Protein AF-0000000080284011 (afdb_homodimer)

Secondary structure (DSSP, 8-state):
------TTHHHHHHHHHH--GGGS-HHHHHHHHHHHHHHHHHT-S--GGGS-HHHHHHHHHHS-HHHHHHHHHSHHHHHHHHHHHHHHHHHTB-GGGGTT--EEEEEEESS-SSTTS-EEEEEEEETTEEEEES---SPPSEEEEE-HHHHHHHHTTSS-HHHHHHHTSSEEEE-HHHHHHGGGGB-PPPP---/------TTHHHHHHHHHH--GGGS-HHHHHHHHHHHHHHHHHT-S--GGGS-HHHHHHHHHHS-HHHHHHHHHSHHHHHHHHHHHHHHHHHTB-GGGGTT--EEEEEEESS-SSTTS-EEEEEEEETTEEEEES---SPPSEEEEE-HHHHHHHHTTSS-HHHHHHHTSSEEEE-HHHHHHGGGGB-PPPP---

Foldseek 3Di:
DPPPCPPLLCPVLVVLVPDQQVVDDLVRLVVVVVVQCVCQVVVVSHHPLSHDLLSLLQSLLNHDLSNLVSLLVDQVSVVVVVVSLQVVQQVFFFLVQCPPPWFKEWEWAACDDDPVRTQIKMWTDDPSGIDIDSDPPDDHQKYKYAHSSVVSCVSQVVDQPVVCVVVVRIDMDHDDVCVNCVSVRGDHDDRDDD/DPPPCPPLLVPVLVVLVVDQQVVDDLVRLVVVVVVQCVCQVVVVSHHPLSHDLLSLLQSLLNHDLSNLVSLLVDQVSVVVVVVSLQVVQQVFFDLVLQQPPWFKEWEWAACDDDPVRTQIKMWTDDNSGIHIDSDPPDDHQKYKYAHSSVVSCVSQVNDQPVVCVVVVRIDMDHDDVCVNCVSVRGDHDDHDDD

InterPro domains:
  IPR003033 SCP2 sterol-binding domain [PF02036] (85-186)
  IPR036527 SCP2 sterol-binding domain superfamily [G3DSA:3.30.1050.10] (57-192)
  IPR036527 SCP2 sterol-binding domain superfamily [SSF55718] (78-191)

Organism: Amycolatopsis orientalis (NCBI:txid31958)

pLDDT: mean 90.37, std 13.25, range [24.17, 98.69]

Structure (mmCIF, N/CA/C/O backbone):
data_AF-0000000080284011-model_v1
#
loop_
_entity.id
_entity.type
_entity.pdbx_description
1 polymer 'Sterol-binding protein'
#
loop_
_atom_site.group_PDB
_atom_site.id
_atom_site.type_symbol
_atom_site.label_atom_id
_atom_site.label_alt_id
_atom_site.label_comp_id
_atom_site.label_asym_id
_atom_site.label_entity_id
_atom_site.label_seq_id
_atom_site.pdbx_PDB_ins_code
_atom_site.Cartn_x
_atom_site.Cartn_y
_atom_site.Cartn_z
_atom_site.occupancy
_atom_site.B_iso_or_equiv
_atom_site.auth_seq_id
_atom_site.auth_comp_id
_atom_site.auth_asym_id
_atom_site.auth_atom_id
_atom_site.pdbx_PDB_model_num
ATOM 1 N N . MET A 1 1 ? 18.266 -24.406 10.422 1 24.42 1 MET A N 1
ATOM 2 C CA . MET A 1 1 ? 18.734 -23.031 10.438 1 24.42 1 MET A CA 1
ATOM 3 C C . MET A 1 1 ? 17.562 -22.062 10.484 1 24.42 1 MET A C 1
ATOM 5 O O . MET A 1 1 ? 16.688 -22.094 9.617 1 24.42 1 MET A O 1
ATOM 9 N N . HIS A 1 2 ? 17.141 -21.578 11.656 1 26.47 2 HIS A N 1
ATOM 10 C CA . HIS A 1 2 ? 16.016 -20.672 11.922 1 26.47 2 HIS A CA 1
ATOM 11 C C . HIS A 1 2 ? 16.141 -19.375 11.133 1 26.47 2 HIS A C 1
ATOM 13 O O . HIS A 1 2 ? 17.141 -18.656 11.273 1 26.47 2 HIS A O 1
ATOM 19 N N . LYS A 1 3 ? 15.719 -19.422 9.977 1 36.41 3 LYS A N 1
ATOM 20 C CA . LYS A 1 3 ? 15.859 -18.172 9.227 1 36.41 3 LYS A CA 1
ATOM 21 C C . LYS A 1 3 ? 15.461 -16.969 10.086 1 36.41 3 LYS A C 1
ATOM 23 O O . LYS A 1 3 ? 14.352 -16.922 10.625 1 36.41 3 LYS A O 1
ATOM 28 N N . THR A 1 4 ? 16.25 -16.219 10.648 1 35.81 4 THR A N 1
ATOM 29 C CA . THR A 1 4 ? 16.094 -14.906 11.258 1 35.81 4 THR A CA 1
ATOM 30 C C . THR A 1 4 ? 15.172 -14.023 10.43 1 35.81 4 THR A C 1
ATOM 32 O O . THR A 1 4 ? 15.453 -13.742 9.266 1 35.81 4 THR A O 1
ATOM 35 N N . ARG A 1 5 ? 13.906 -14.125 10.734 1 42.62 5 ARG A N 1
ATOM 36 C CA . ARG A 1 5 ? 12.844 -13.359 10.086 1 42.62 5 ARG A CA 1
ATOM 37 C C . ARG A 1 5 ? 13.211 -11.883 10.008 1 42.62 5 ARG A C 1
ATOM 39 O O . ARG A 1 5 ? 13.391 -11.219 11.031 1 42.62 5 ARG A O 1
ATOM 46 N N . THR A 1 6 ? 13.828 -11.414 9.117 1 45.59 6 THR A N 1
ATOM 47 C CA . THR A 1 6 ? 14.211 -10.008 9.016 1 45.59 6 THR A CA 1
ATOM 48 C C . THR A 1 6 ? 12.977 -9.109 9.094 1 45.59 6 THR A C 1
ATOM 50 O O . THR A 1 6 ? 11.875 -9.523 8.719 1 45.59 6 THR A O 1
ATOM 53 N N . ALA A 1 7 ? 13.078 -8.039 9.867 1 45.78 7 ALA A N 1
ATOM 54 C CA . ALA A 1 7 ? 12.094 -7.055 10.305 1 45.78 7 ALA A CA 1
ATOM 55 C C . ALA A 1 7 ? 11.156 -6.668 9.156 1 45.78 7 ALA A C 1
ATOM 57 O O . ALA A 1 7 ? 9.953 -6.492 9.367 1 45.78 7 ALA A O 1
ATOM 58 N N . GLY A 1 8 ? 11.641 -6.426 7.91 1 51.53 8 GLY A N 1
ATOM 59 C CA . GLY A 1 8 ? 10.836 -6.074 6.75 1 51.53 8 GLY A CA 1
ATOM 60 C C . GLY A 1 8 ? 9.875 -7.172 6.344 1 51.53 8 GLY A C 1
ATOM 61 O O . GLY A 1 8 ? 8.836 -6.898 5.734 1 51.53 8 GLY A O 1
ATOM 62 N N . GLU A 1 9 ? 10.305 -8.445 6.672 1 59.38 9 GLU A N 1
ATOM 63 C CA . GLU A 1 9 ? 9.609 -9.656 6.258 1 59.38 9 GLU A CA 1
ATOM 64 C C . GLU A 1 9 ? 8.281 -9.805 6.992 1 59.38 9 GLU A C 1
ATOM 66 O O . GLU A 1 9 ? 7.328 -10.383 6.453 1 59.38 9 GLU A O 1
ATOM 71 N N . HIS A 1 10 ? 8.117 -8.82 7.871 1 81.44 10 HIS A N 1
ATOM 72 C CA . HIS A 1 10 ? 6.922 -9.109 8.656 1 81.44 10 HIS A CA 1
ATOM 73 C C . HIS A 1 10 ? 5.859 -8.031 8.461 1 81.44 10 HIS A C 1
ATOM 75 O O . HIS A 1 10 ? 4.684 -8.25 8.766 1 81.44 10 HIS A O 1
ATOM 81 N N . VAL A 1 11 ? 6.312 -7.055 7.641 1 91 11 VAL A N 1
ATOM 82 C CA . VAL A 1 11 ? 5.324 -5.984 7.566 1 91 11 VAL A CA 1
ATOM 83 C C . VAL A 1 11 ? 4.281 -6.32 6.5 1 91 11 VAL A C 1
ATOM 85 O O . VAL A 1 11 ? 3.094 -6.031 6.676 1 91 11 VAL A O 1
ATOM 88 N N . VAL A 1 12 ? 4.77 -6.945 5.445 1 94.44 12 VAL A N 1
ATOM 89 C CA . VAL A 1 12 ? 3.852 -7.27 4.359 1 94.44 12 VAL A CA 1
ATOM 90 C C . VAL A 1 12 ? 2.873 -8.352 4.816 1 94.44 12 VAL A C 1
ATOM 92 O O . VAL A 1 12 ? 1.705 -8.352 4.414 1 94.44 12 VAL A O 1
ATOM 95 N N . ASN A 1 13 ? 3.367 -9.227 5.695 1 95.69 13 ASN A N 1
ATOM 96 C CA . ASN A 1 13 ? 2.467 -10.234 6.246 1 95.69 13 ASN A CA 1
ATOM 97 C C . ASN A 1 13 ? 1.354 -9.602 7.074 1 95.69 13 ASN A C 1
ATOM 99 O O . ASN A 1 13 ? 0.178 -9.922 6.887 1 95.69 13 ASN A O 1
ATOM 103 N N . ALA A 1 14 ? 1.749 -8.719 7.934 1 93.56 14 ALA A N 1
ATOM 104 C CA . ALA A 1 14 ? 0.775 -8.039 8.781 1 93.56 14 ALA A CA 1
ATOM 105 C C . ALA A 1 14 ? -0.204 -7.223 7.949 1 93.56 14 ALA A C 1
ATOM 107 O O . ALA A 1 14 ? -1.402 -7.195 8.234 1 93.56 14 ALA A O 1
ATOM 108 N N . PHE A 1 15 ? 0.338 -6.566 6.988 1 95.12 15 PHE A N 1
ATOM 109 C CA . PHE A 1 15 ? -0.479 -5.773 6.074 1 95.12 15 PHE A CA 1
ATOM 110 C C . PHE A 1 15 ? -1.528 -6.645 5.395 1 95.12 15 PHE A C 1
ATOM 112 O O . PHE A 1 15 ? -2.719 -6.32 5.414 1 95.12 15 PHE A O 1
ATOM 119 N N . ALA A 1 16 ? -1.119 -7.777 4.844 1 95.81 16 ALA A N 1
ATOM 120 C CA . ALA A 1 16 ? -2.01 -8.703 4.148 1 95.81 16 ALA A CA 1
ATOM 121 C C . ALA A 1 16 ? -3.07 -9.258 5.098 1 95.81 16 ALA A C 1
ATOM 123 O O . ALA A 1 16 ? -4.23 -9.422 4.715 1 95.81 16 ALA A O 1
ATOM 124 N N . GLU A 1 17 ? -2.678 -9.539 6.281 1 94.31 17 GLU A N 1
ATOM 125 C CA . GLU A 1 17 ? -3.578 -10.141 7.258 1 94.31 17 GLU A CA 1
ATOM 126 C C . GLU A 1 17 ? -4.645 -9.148 7.711 1 94.31 17 GLU A C 1
ATOM 128 O O . GLU A 1 17 ? -5.773 -9.539 8.023 1 94.31 17 GLU A O 1
ATOM 133 N N . LYS A 1 18 ? -4.34 -7.91 7.711 1 94.12 18 LYS A N 1
ATOM 134 C CA . LYS A 1 18 ? -5.262 -6.887 8.188 1 94.12 18 LYS A CA 1
ATOM 135 C C . LYS A 1 18 ? -6.184 -6.41 7.07 1 94.12 18 LYS A C 1
ATOM 137 O O . LYS A 1 18 ? -7.266 -5.879 7.328 1 94.12 18 LYS A O 1
ATOM 142 N N . LEU A 1 19 ? -5.77 -6.621 5.867 1 96 19 LEU A N 1
ATOM 143 C CA . LEU A 1 19 ? -6.492 -6.121 4.703 1 96 19 LEU A CA 1
ATOM 144 C C . LEU A 1 19 ? -7.828 -6.84 4.539 1 96 19 LEU A C 1
ATOM 146 O O . LEU A 1 19 ? -7.867 -8.07 4.438 1 96 19 LEU A O 1
ATOM 150 N N . GLU A 1 20 ? -8.938 -6.07 4.492 1 97.19 20 GLU A N 1
ATOM 151 C CA . GLU A 1 20 ? -10.273 -6.613 4.27 1 97.19 20 GLU A CA 1
ATOM 152 C C . GLU A 1 20 ? -10.617 -6.633 2.785 1 97.19 20 GLU A C 1
ATOM 154 O O . GLU A 1 20 ? -11.203 -5.68 2.268 1 97.19 20 GLU A O 1
ATOM 159 N N . LEU A 1 21 ? -10.398 -7.727 2.17 1 97.88 21 LEU A N 1
ATOM 160 C CA . LEU A 1 21 ? -10.5 -7.836 0.719 1 97.88 21 LEU A CA 1
ATOM 161 C C . LEU A 1 21 ? -11.953 -7.691 0.263 1 97.88 21 LEU A C 1
ATOM 163 O O . LEU A 1 21 ? -12.211 -7.23 -0.852 1 97.88 21 LEU A O 1
ATOM 167 N N . THR A 1 22 ? -12.922 -8.047 1.12 1 97.69 22 THR A N 1
ATOM 168 C CA . THR A 1 22 ? -14.328 -7.988 0.756 1 97.69 22 THR A CA 1
ATOM 169 C C . THR A 1 22 ? -14.781 -6.547 0.559 1 97.69 22 THR A C 1
ATOM 171 O O . THR A 1 22 ? -15.836 -6.293 -0.033 1 97.69 22 THR A O 1
ATOM 174 N N . LYS A 1 23 ? -14.008 -5.602 1.036 1 98.12 23 LYS A N 1
ATOM 175 C CA . LYS A 1 23 ? -14.359 -4.184 0.946 1 98.12 23 LYS A CA 1
ATOM 176 C C . LYS A 1 23 ? -13.758 -3.549 -0.304 1 98.12 23 LYS A C 1
ATOM 178 O O . LYS A 1 23 ? -13.992 -2.371 -0.582 1 98.12 23 LYS A O 1
ATOM 183 N N . LEU A 1 24 ? -13.023 -4.344 -1.086 1 98.38 24 LEU A N 1
ATOM 184 C CA . LEU A 1 24 ? -12.32 -3.814 -2.252 1 98.38 24 LEU A CA 1
ATOM 185 C C . LEU A 1 24 ? -12.953 -4.332 -3.543 1 98.38 24 LEU A C 1
ATOM 187 O O . LEU A 1 24 ? -13.188 -5.531 -3.688 1 98.38 24 LEU A O 1
ATOM 191 N N . SER A 1 25 ? -13.25 -3.396 -4.445 1 98.5 25 SER A N 1
ATOM 192 C CA . SER A 1 25 ? -13.562 -3.822 -5.805 1 98.5 25 SER A CA 1
ATOM 193 C C . SER A 1 25 ? -12.367 -4.496 -6.465 1 98.5 25 SER A C 1
ATOM 195 O O . SER A 1 25 ? -11.242 -4.383 -5.977 1 98.5 25 SER A O 1
ATOM 197 N N . PRO A 1 26 ? -12.555 -5.203 -7.566 1 98.56 26 PRO A N 1
ATOM 198 C CA . PRO A 1 26 ? -11.43 -5.801 -8.281 1 98.56 26 PRO A CA 1
ATOM 199 C C . PRO A 1 26 ? -10.383 -4.77 -8.703 1 98.56 26 PRO A C 1
ATOM 201 O O . PRO A 1 26 ? -9.18 -5.039 -8.625 1 98.56 26 PRO A O 1
ATOM 204 N N . GLU A 1 27 ? -10.867 -3.604 -9.086 1 98.25 27 GLU A N 1
ATOM 205 C CA . GLU A 1 27 ? -9.945 -2.553 -9.5 1 98.25 27 GLU A CA 1
ATOM 206 C C . GLU A 1 27 ? -9.133 -2.039 -8.32 1 98.25 27 GLU A C 1
ATOM 208 O O . GLU A 1 27 ? -7.938 -1.763 -8.453 1 98.25 27 GLU A O 1
ATOM 213 N N . GLN A 1 28 ? -9.773 -1.881 -7.203 1 98.56 28 GLN A N 1
ATOM 214 C CA . GLN A 1 28 ? -9.094 -1.433 -5.996 1 98.56 28 GLN A CA 1
ATOM 215 C C . GLN A 1 28 ? -8.102 -2.484 -5.5 1 98.56 28 GLN A C 1
ATOM 217 O O . GLN A 1 28 ? -7.02 -2.146 -5.02 1 98.56 28 GLN A O 1
ATOM 222 N N . PHE A 1 29 ? -8.492 -3.76 -5.605 1 98.69 29 PHE A N 1
ATOM 223 C CA . PHE A 1 29 ? -7.605 -4.867 -5.277 1 98.69 29 PHE A CA 1
ATOM 224 C C . PHE A 1 29 ? -6.348 -4.82 -6.133 1 98.69 29 PHE A C 1
ATOM 226 O O . PHE A 1 29 ? -5.23 -4.922 -5.613 1 98.69 29 PHE A O 1
ATOM 233 N N . VAL A 1 30 ? -6.453 -4.582 -7.395 1 98.5 30 VAL A N 1
ATOM 234 C CA . VAL A 1 30 ? -5.332 -4.492 -8.328 1 98.5 30 VAL A CA 1
ATOM 235 C C . VAL A 1 30 ? -4.465 -3.283 -7.977 1 98.5 30 VAL A C 1
ATOM 237 O O . VAL A 1 30 ? -3.236 -3.354 -8.047 1 98.5 30 VAL A O 1
ATOM 240 N N . GLN A 1 31 ? -5.121 -2.162 -7.551 1 98 31 GLN A N 1
ATOM 241 C CA . GLN A 1 31 ? -4.375 -0.973 -7.156 1 98 31 GLN A CA 1
ATOM 242 C C . GLN A 1 31 ? -3.43 -1.276 -5.996 1 98 31 GLN A C 1
ATOM 244 O O . GLN A 1 31 ? -2.283 -0.822 -5.988 1 98 31 GLN A O 1
ATOM 249 N N . VAL A 1 32 ? -3.916 -2.047 -5.047 1 98.31 32 VAL A N 1
ATOM 250 C CA . VAL A 1 32 ? -3.086 -2.432 -3.91 1 98.31 32 VAL A CA 1
ATOM 251 C C . VAL A 1 32 ? -1.904 -3.27 -4.395 1 98.31 32 VAL A C 1
ATOM 253 O O . VAL A 1 32 ? -0.753 -2.982 -4.059 1 98.31 32 VAL A O 1
ATOM 256 N N . LEU A 1 33 ? -2.18 -4.23 -5.227 1 98.19 33 LEU A N 1
ATOM 257 C CA . LEU A 1 33 ? -1.144 -5.145 -5.691 1 98.19 33 LEU A CA 1
ATOM 258 C C . LEU A 1 33 ? -0.128 -4.414 -6.566 1 98.19 33 LEU A C 1
ATOM 260 O O . LEU A 1 33 ? 1.073 -4.684 -6.484 1 98.19 33 LEU A O 1
ATOM 264 N N . GLU A 1 34 ? -0.58 -3.52 -7.406 1 97.81 34 GLU A N 1
ATOM 265 C CA . GLU A 1 34 ? 0.32 -2.729 -8.242 1 97.81 34 GLU A CA 1
ATOM 266 C C . GLU A 1 34 ? 1.278 -1.902 -7.391 1 97.81 34 GLU A C 1
ATOM 268 O O . GLU A 1 34 ? 2.461 -1.778 -7.719 1 97.81 34 GLU A O 1
ATOM 273 N N . THR A 1 35 ? 0.704 -1.325 -6.344 1 98 35 THR A N 1
ATOM 274 C CA . THR A 1 35 ? 1.523 -0.501 -5.461 1 98 35 THR A CA 1
ATOM 275 C C . THR A 1 35 ? 2.578 -1.349 -4.758 1 98 35 THR A C 1
ATOM 277 O O . THR A 1 35 ? 3.758 -0.99 -4.734 1 98 35 THR A O 1
ATOM 280 N N . LEU A 1 36 ? 2.17 -2.484 -4.219 1 97.19 36 LEU A N 1
ATOM 281 C CA . LEU A 1 36 ? 3.123 -3.371 -3.562 1 97.19 36 LEU A CA 1
ATOM 282 C C . LEU A 1 36 ? 4.172 -3.871 -4.551 1 97.19 36 LEU A C 1
ATOM 284 O O . LEU A 1 36 ? 5.352 -3.986 -4.207 1 97.19 36 LEU A O 1
ATOM 288 N N . HIS A 1 37 ? 3.719 -4.215 -5.773 1 97.38 37 HIS A N 1
ATOM 289 C CA . HIS A 1 37 ? 4.641 -4.652 -6.816 1 97.38 37 HIS A CA 1
ATOM 290 C C . HIS A 1 37 ? 5.652 -3.561 -7.152 1 97.38 37 HIS A C 1
ATOM 292 O O . HIS A 1 37 ? 6.848 -3.83 -7.258 1 97.38 37 HIS A O 1
ATOM 298 N N . MET A 1 38 ? 5.156 -2.328 -7.293 1 97.19 38 MET A N 1
ATOM 299 C CA . MET A 1 38 ? 6.02 -1.188 -7.598 1 97.19 38 MET A CA 1
ATOM 300 C C . MET A 1 38 ? 7.043 -0.97 -6.488 1 97.19 38 MET A C 1
ATOM 302 O O . MET A 1 38 ? 8.211 -0.707 -6.766 1 97.19 38 MET A O 1
ATOM 306 N N . LEU A 1 39 ? 6.613 -1.081 -5.219 1 97.19 39 LEU A N 1
ATOM 307 C CA . LEU A 1 39 ? 7.535 -0.919 -4.102 1 97.19 39 LEU A CA 1
ATOM 308 C C . LEU A 1 39 ? 8.656 -1.948 -4.176 1 97.19 39 LEU A C 1
ATOM 310 O O . LEU A 1 39 ? 9.82 -1.629 -3.893 1 97.19 39 LEU A O 1
ATOM 314 N N . GLY A 1 40 ? 8.32 -3.15 -4.484 1 96.38 40 GLY A N 1
ATOM 315 C CA . GLY A 1 40 ? 9.336 -4.172 -4.648 1 96.38 40 GLY A CA 1
ATOM 316 C C . GLY A 1 40 ? 10.32 -3.863 -5.766 1 96.38 40 GLY A C 1
ATOM 317 O O . GLY A 1 40 ? 11.531 -4.008 -5.59 1 96.38 40 GLY A O 1
ATOM 318 N N . GLU A 1 41 ? 9.836 -3.436 -6.863 1 95.69 41 GLU A N 1
ATOM 319 C CA . GLU A 1 41 ? 10.664 -3.156 -8.031 1 95.69 41 GLU A CA 1
ATOM 320 C C . GLU A 1 41 ? 11.617 -1.996 -7.766 1 95.69 41 GLU A C 1
ATOM 322 O O . GLU A 1 41 ? 12.742 -1.982 -8.266 1 95.69 41 GLU A O 1
ATOM 327 N N . THR A 1 42 ? 11.195 -1.046 -6.965 1 96.69 42 THR A N 1
ATOM 328 C CA . THR A 1 42 ? 12.008 0.138 -6.699 1 96.69 42 THR A CA 1
ATOM 329 C C . THR A 1 42 ? 12.977 -0.114 -5.547 1 96.69 42 THR A C 1
ATOM 331 O O . THR A 1 42 ? 13.867 0.696 -5.289 1 96.69 42 THR A O 1
ATOM 334 N N . GLY A 1 43 ? 12.758 -1.258 -4.867 1 95.81 43 GLY A N 1
ATOM 335 C CA . GLY A 1 43 ? 13.578 -1.536 -3.699 1 95.81 43 GLY A CA 1
ATOM 336 C C . GLY A 1 43 ? 13.258 -0.636 -2.52 1 95.81 43 GLY A C 1
ATOM 337 O O . GLY A 1 43 ? 14.156 -0.232 -1.781 1 95.81 43 GLY A O 1
ATOM 338 N N . ALA A 1 44 ? 12.031 -0.26 -2.387 1 96.12 44 ALA A N 1
ATOM 339 C CA . ALA A 1 44 ? 11.625 0.716 -1.379 1 96.12 44 ALA A CA 1
ATOM 340 C C . ALA A 1 44 ? 11.344 0.038 -0.041 1 96.12 44 ALA A C 1
ATOM 342 O O . ALA A 1 44 ? 10.602 0.571 0.788 1 96.12 44 ALA A O 1
ATOM 343 N N . GLY A 1 45 ? 11.797 -1.186 0.188 1 93.44 45 GLY A N 1
ATOM 344 C CA . GLY A 1 45 ? 11.812 -1.796 1.508 1 93.44 45 GLY A CA 1
ATOM 345 C C . GLY A 1 45 ? 10.672 -2.766 1.733 1 93.44 45 GLY A C 1
ATOM 346 O O . GLY A 1 45 ? 10.664 -3.506 2.719 1 93.44 45 GLY A O 1
ATOM 347 N N . ILE A 1 46 ? 9.68 -2.73 0.822 1 94.31 46 ILE A N 1
ATOM 348 C CA . ILE A 1 46 ? 8.523 -3.623 0.897 1 94.31 46 ILE A CA 1
ATOM 349 C C . ILE A 1 46 ? 8.445 -4.469 -0.373 1 94.31 46 ILE A C 1
ATOM 351 O O . ILE A 1 46 ? 8.367 -3.93 -1.479 1 94.31 46 ILE A O 1
ATOM 355 N N . GLU A 1 47 ? 8.445 -5.805 -0.158 1 93.56 47 GLU A N 1
ATOM 356 C CA . GLU A 1 47 ? 8.438 -6.711 -1.3 1 93.56 47 GLU A CA 1
ATOM 357 C C . GLU A 1 47 ? 7.305 -7.73 -1.186 1 93.56 47 GLU A C 1
ATOM 359 O O . GLU A 1 47 ? 7.211 -8.453 -0.193 1 93.56 47 GLU A O 1
ATOM 364 N N . LEU A 1 48 ? 6.52 -7.766 -2.201 1 91.56 48 LEU A N 1
ATOM 365 C CA . LEU A 1 48 ? 5.449 -8.758 -2.24 1 91.56 48 LEU A CA 1
ATOM 366 C C . LEU A 1 48 ? 6.012 -10.172 -2.115 1 91.56 48 LEU A C 1
ATOM 368 O O . LEU A 1 48 ? 5.383 -11.039 -1.508 1 91.56 48 LEU A O 1
ATOM 372 N N . SER A 1 49 ? 7.195 -10.422 -2.66 1 91.81 49 SER A N 1
ATOM 373 C CA . SER A 1 49 ? 7.812 -11.75 -2.666 1 91.81 49 SER A CA 1
ATOM 374 C C . SER A 1 49 ? 8.195 -12.188 -1.257 1 91.81 49 SER A C 1
ATOM 376 O O . SER A 1 49 ? 8.484 -13.359 -1.022 1 91.81 49 SER A O 1
ATOM 378 N N . SER A 1 50 ? 8.195 -11.219 -0.337 1 93.31 50 SER A N 1
ATOM 379 C CA . SER A 1 50 ? 8.539 -11.547 1.044 1 93.31 50 SER A CA 1
ATOM 380 C C . SER A 1 50 ? 7.324 -12.078 1.801 1 93.31 50 SER A C 1
ATOM 382 O O . SER A 1 50 ? 7.449 -12.531 2.941 1 93.31 50 SER A O 1
ATOM 384 N N . LEU A 1 51 ? 6.195 -12.047 1.229 1 94.56 51 LEU A N 1
ATOM 385 C CA . LEU A 1 51 ? 4.98 -12.602 1.815 1 94.56 51 LEU A CA 1
ATOM 386 C C . LEU A 1 51 ? 5.145 -14.094 2.084 1 94.56 51 LEU A C 1
ATOM 388 O O . LEU A 1 51 ? 5.562 -14.844 1.203 1 94.56 51 LEU A O 1
ATOM 392 N N . GLU A 1 52 ? 4.863 -14.453 3.268 1 94.56 52 GLU A N 1
ATOM 393 C CA . GLU A 1 52 ? 4.918 -15.875 3.58 1 94.56 52 GLU A CA 1
ATOM 394 C C . GLU A 1 52 ? 3.889 -16.656 2.77 1 94.56 52 GLU A C 1
ATOM 396 O O . GLU A 1 52 ? 2.779 -16.172 2.537 1 94.56 52 GLU A O 1
ATOM 401 N N . THR A 1 53 ? 4.234 -17.891 2.418 1 94.75 53 THR A N 1
ATOM 402 C CA . THR A 1 53 ? 3.355 -18.703 1.586 1 94.75 53 THR A CA 1
ATOM 403 C C . THR A 1 53 ? 2.031 -18.969 2.295 1 94.75 53 THR A C 1
ATOM 405 O O . THR A 1 53 ? 0.968 -18.922 1.671 1 94.75 53 THR A O 1
ATOM 408 N N . GLU A 1 54 ? 2.098 -19.219 3.58 1 93.75 54 GLU A N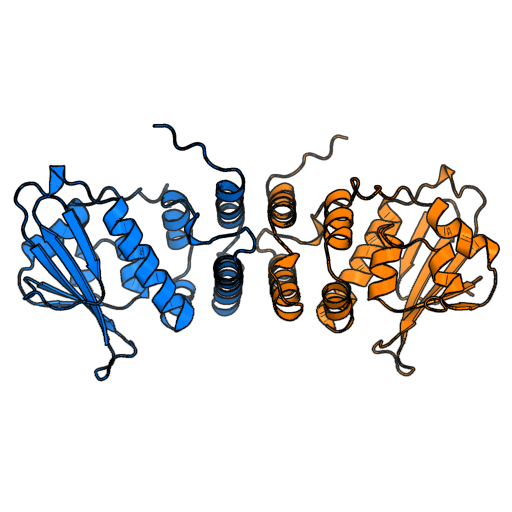 1
ATOM 409 C CA . GLU A 1 54 ? 0.872 -19.453 4.336 1 93.75 54 GLU A CA 1
ATOM 410 C C . GLU A 1 54 ? -0.069 -18.25 4.242 1 93.75 54 GLU A C 1
ATOM 412 O O . GLU A 1 54 ? -1.286 -18.422 4.141 1 93.75 54 GLU A O 1
ATOM 417 N N . VAL A 1 55 ? 0.49 -17.047 4.309 1 94.38 55 VAL A N 1
ATOM 418 C CA . VAL A 1 55 ? -0.313 -15.836 4.219 1 94.38 55 VAL A CA 1
ATOM 419 C C . VAL A 1 55 ? -0.87 -15.688 2.803 1 94.38 55 VAL A C 1
ATOM 421 O O . VAL A 1 55 ? -2.029 -15.312 2.621 1 94.38 55 VAL A O 1
ATOM 424 N N . LEU A 1 56 ? -0.048 -15.961 1.781 1 95.69 56 LEU A N 1
ATOM 425 C CA . LEU A 1 56 ? -0.516 -15.93 0.4 1 95.69 56 LEU A CA 1
ATOM 426 C C . LEU A 1 56 ? -1.71 -16.859 0.205 1 95.69 56 LEU A C 1
ATOM 428 O O . LEU A 1 56 ? -2.711 -16.469 -0.402 1 95.69 56 LEU A O 1
ATOM 432 N N . VAL A 1 57 ? -1.604 -18.094 0.716 1 95.25 57 VAL A N 1
ATOM 433 C CA . VAL A 1 57 ? -2.676 -19.078 0.612 1 95.25 57 VAL A CA 1
ATOM 434 C C . VAL A 1 57 ? -3.955 -18.516 1.232 1 95.25 57 VAL A C 1
ATOM 436 O O . VAL A 1 57 ? -5.031 -18.594 0.635 1 95.25 57 VAL A O 1
ATOM 439 N N . ASP A 1 58 ? -3.822 -17.906 2.357 1 94.94 58 ASP A N 1
ATOM 440 C CA . ASP A 1 58 ? -4.973 -17.328 3.047 1 94.94 58 ASP A CA 1
ATOM 441 C C . ASP A 1 58 ? -5.566 -16.172 2.252 1 94.94 58 ASP A C 1
ATOM 443 O O . ASP A 1 58 ? -6.785 -16 2.186 1 94.94 58 ASP A O 1
ATOM 447 N N . VAL A 1 59 ? -4.715 -15.281 1.696 1 96.31 59 VAL A N 1
ATOM 448 C CA . VAL A 1 59 ? -5.184 -14.156 0.9 1 96.31 59 VAL A CA 1
ATOM 449 C C . VAL A 1 59 ? -5.977 -14.664 -0.303 1 96.31 59 VAL A C 1
ATOM 451 O O . VAL A 1 59 ? -7.043 -14.133 -0.619 1 96.31 59 VAL A O 1
ATOM 454 N N . VAL A 1 60 ? -5.484 -15.695 -1.001 1 96.56 60 VAL A N 1
ATOM 455 C CA . VAL A 1 60 ? -6.172 -16.266 -2.156 1 96.56 60 VAL A CA 1
ATOM 456 C C . VAL A 1 60 ? -7.512 -16.859 -1.725 1 96.56 60 VAL A C 1
ATOM 458 O O . VAL A 1 60 ? -8.508 -16.719 -2.436 1 96.56 60 VAL A O 1
ATOM 461 N N . GLN A 1 61 ? -7.535 -17.484 -0.579 1 95.44 61 GLN A N 1
ATOM 462 C CA . GLN A 1 61 ? -8.773 -18.047 -0.055 1 95.44 61 GLN A CA 1
ATOM 463 C C . GLN A 1 61 ? -9.828 -16.969 0.163 1 95.44 61 GLN A C 1
ATOM 465 O O . GLN A 1 61 ? -11.008 -17.188 -0.117 1 95.44 61 GLN A O 1
ATOM 470 N N . ARG A 1 62 ? -9.422 -15.836 0.605 1 96.62 62 ARG A N 1
ATOM 471 C CA . ARG A 1 62 ? -10.336 -14.742 0.931 1 96.62 62 ARG A CA 1
ATOM 472 C C . ARG A 1 62 ? -10.703 -13.953 -0.316 1 96.62 62 ARG A C 1
ATOM 474 O O . ARG A 1 62 ? -11.711 -13.242 -0.33 1 96.62 62 ARG A O 1
ATOM 481 N N . ALA A 1 63 ? -9.898 -14.039 -1.335 1 97.62 63 ALA A N 1
ATOM 482 C CA . ALA A 1 63 ? -10.109 -13.234 -2.537 1 97.62 63 ALA A CA 1
ATOM 483 C C . ALA A 1 63 ? -11.32 -13.727 -3.322 1 97.62 63 ALA A C 1
ATOM 485 O O . ALA A 1 63 ? -11.555 -14.938 -3.412 1 97.62 63 ALA A O 1
ATOM 486 N N . SER A 1 64 ? -12.109 -12.812 -3.898 1 97.62 64 SER A N 1
ATOM 487 C CA . SER A 1 64 ? -13.219 -13.188 -4.773 1 97.62 64 SER A CA 1
ATOM 488 C C . SER A 1 64 ? -12.711 -13.68 -6.125 1 97.62 64 SER A C 1
ATOM 490 O O . SER A 1 64 ? -11.562 -13.414 -6.5 1 97.62 64 SER A O 1
ATOM 492 N N . ARG A 1 65 ? -13.609 -14.344 -6.852 1 96.62 65 ARG A N 1
ATOM 493 C CA . ARG A 1 65 ? -13.258 -14.805 -8.188 1 96.62 65 ARG A CA 1
ATOM 494 C C . ARG A 1 65 ? -12.93 -13.625 -9.109 1 96.62 65 ARG A C 1
ATOM 496 O O . ARG A 1 65 ? -12.008 -13.703 -9.914 1 96.62 65 ARG A O 1
ATOM 503 N N . GLU A 1 66 ? -13.703 -12.57 -8.93 1 98.19 66 GLU A N 1
ATOM 504 C CA . GLU A 1 66 ? -13.492 -11.391 -9.758 1 98.19 66 GLU A CA 1
ATOM 505 C C . GLU A 1 66 ? -12.141 -10.742 -9.461 1 98.19 66 GLU A C 1
ATOM 507 O O . GLU A 1 66 ? -11.477 -10.234 -10.367 1 98.19 66 GLU A O 1
ATOM 512 N N . GLN A 1 67 ? -11.742 -10.75 -8.227 1 98.62 67 GLN A N 1
ATOM 513 C CA . GLN A 1 67 ? -10.438 -10.211 -7.844 1 98.62 67 GLN A CA 1
ATOM 514 C C . GLN A 1 67 ? -9.305 -11.023 -8.453 1 98.62 67 GLN A C 1
ATOM 516 O O . GLN A 1 67 ? -8.359 -10.469 -9.008 1 98.62 67 GLN A O 1
ATOM 521 N N . LEU A 1 68 ? -9.367 -12.305 -8.414 1 98.44 68 LEU A N 1
ATOM 522 C CA . LEU A 1 68 ? -8.336 -13.156 -8.984 1 98.44 68 LEU A CA 1
ATOM 523 C C . LEU A 1 68 ? -8.305 -13.023 -10.508 1 98.44 68 LEU A C 1
ATOM 525 O O . LEU A 1 68 ? -7.223 -13.008 -11.109 1 98.44 68 LEU A O 1
ATOM 529 N N . LYS A 1 69 ? -9.453 -12.906 -11.094 1 98.31 69 LYS A N 1
ATOM 530 C CA . LYS A 1 69 ? -9.531 -12.688 -12.531 1 98.31 69 LYS A CA 1
ATOM 531 C C . LYS A 1 69 ? -8.867 -11.367 -12.922 1 98.31 69 LYS A C 1
ATOM 533 O O . LYS A 1 69 ? -8.25 -11.266 -13.984 1 98.31 69 LYS A O 1
ATOM 538 N N . ALA A 1 70 ? -9.023 -10.375 -12.07 1 98.56 70 ALA A N 1
ATOM 539 C CA . ALA A 1 70 ? -8.422 -9.07 -12.344 1 98.56 70 ALA A CA 1
ATOM 540 C C . ALA A 1 70 ? -6.902 -9.172 -12.391 1 98.56 70 ALA A C 1
ATOM 542 O O . ALA A 1 70 ? -6.25 -8.469 -13.172 1 98.56 70 ALA A O 1
ATOM 543 N N . ILE A 1 71 ? -6.297 -10.016 -11.508 1 98.31 71 ILE A N 1
ATOM 544 C CA . ILE A 1 71 ? -4.863 -10.266 -11.594 1 98.31 71 ILE A CA 1
ATOM 545 C C . ILE A 1 71 ? -4.52 -10.867 -12.953 1 98.31 71 ILE A C 1
ATOM 547 O O . ILE A 1 71 ? -3.596 -10.406 -13.625 1 98.31 71 ILE A O 1
ATOM 551 N N . ALA A 1 72 ? -5.309 -11.805 -13.352 1 98.12 72 ALA A N 1
ATOM 552 C CA . ALA A 1 72 ? -5.074 -12.531 -14.602 1 98.12 72 ALA A CA 1
ATOM 553 C C . ALA A 1 72 ? -5.191 -11.594 -15.805 1 98.12 72 ALA A C 1
ATOM 555 O O . ALA A 1 72 ? -4.52 -11.797 -16.812 1 98.12 72 ALA A O 1
ATOM 556 N N . ASP A 1 73 ? -6.004 -10.602 -15.719 1 97.62 73 ASP A N 1
ATOM 557 C CA . ASP A 1 73 ? -6.289 -9.695 -16.828 1 97.62 73 ASP A CA 1
ATOM 558 C C . ASP A 1 73 ? -5.297 -8.539 -16.859 1 97.62 73 ASP A C 1
ATOM 560 O O . ASP A 1 73 ? -5.301 -7.734 -17.797 1 97.62 73 ASP A O 1
ATOM 564 N N . HIS A 1 74 ? -4.52 -8.422 -15.828 1 97.75 74 HIS A N 1
ATOM 565 C CA . HIS A 1 74 ? -3.539 -7.344 -15.727 1 97.75 74 HIS A CA 1
ATOM 566 C C . HIS A 1 74 ? -2.16 -7.812 -16.172 1 97.75 74 HIS A C 1
ATOM 568 O O . HIS A 1 74 ? -1.504 -8.586 -15.477 1 97.75 74 HIS A O 1
ATOM 574 N N . PRO A 1 75 ? -1.673 -7.398 -17.25 1 95.94 75 PRO A N 1
ATOM 575 C CA . PRO A 1 75 ? -0.488 -7.988 -17.875 1 95.94 75 PRO A CA 1
ATOM 576 C C . PRO A 1 75 ? 0.712 -8.047 -16.938 1 95.94 75 PRO A C 1
ATOM 578 O O . PRO A 1 75 ? 1.344 -9.094 -16.797 1 95.94 75 PRO A O 1
ATOM 581 N N . GLU A 1 76 ? 0.982 -6.945 -16.266 1 96.31 76 GLU A N 1
ATOM 582 C CA . GLU A 1 76 ? 2.166 -6.914 -15.406 1 96.31 76 GLU A CA 1
ATOM 583 C C . GLU A 1 76 ? 1.995 -7.824 -14.195 1 96.31 76 GLU A C 1
ATOM 585 O O . GLU A 1 76 ? 2.9 -8.594 -13.852 1 96.31 76 GLU A O 1
ATOM 590 N N . LEU A 1 77 ? 0.883 -7.703 -13.539 1 97.69 77 LEU A N 1
ATOM 591 C CA . LEU A 1 77 ? 0.647 -8.531 -12.367 1 97.69 77 LEU A CA 1
ATOM 592 C C . LEU A 1 77 ? 0.531 -10 -12.742 1 97.69 77 LEU A C 1
ATOM 594 O O . LEU A 1 77 ? 0.999 -10.875 -12.016 1 97.69 77 LEU A O 1
ATOM 598 N N . ARG A 1 78 ? -0.098 -10.312 -13.875 1 98 78 ARG A N 1
ATOM 599 C CA . ARG A 1 78 ? -0.221 -11.672 -14.398 1 98 78 ARG A CA 1
ATOM 600 C C . ARG A 1 78 ? 1.144 -12.344 -14.492 1 98 78 ARG A C 1
ATOM 602 O O . ARG A 1 78 ? 1.346 -13.43 -13.953 1 98 78 ARG A O 1
ATOM 609 N N . ALA A 1 79 ? 2.055 -11.656 -15.148 1 96.69 79 ALA A N 1
ATOM 610 C CA . ALA A 1 79 ? 3.402 -12.188 -15.32 1 96.69 79 ALA A CA 1
ATOM 611 C C . ALA A 1 79 ? 4.102 -12.359 -13.977 1 96.69 79 ALA A C 1
ATOM 613 O O . ALA A 1 79 ? 4.719 -13.398 -13.719 1 96.69 79 ALA A O 1
ATOM 614 N N . ALA A 1 80 ? 3.988 -11.352 -13.133 1 96.69 80 ALA A N 1
ATOM 615 C CA . ALA A 1 80 ? 4.645 -11.375 -11.828 1 96.69 80 ALA A CA 1
ATOM 616 C C . ALA A 1 80 ? 4.105 -12.516 -10.969 1 96.69 80 ALA A C 1
ATOM 618 O O . ALA A 1 80 ? 4.875 -13.203 -10.289 1 96.69 80 ALA A O 1
ATOM 619 N N . PHE A 1 81 ? 2.83 -12.734 -10.977 1 97.5 81 PHE A N 1
ATOM 620 C CA . PHE A 1 81 ? 2.229 -13.758 -10.133 1 97.5 81 PHE A CA 1
ATOM 621 C C . PHE A 1 81 ? 2.557 -15.148 -10.664 1 97.5 81 PHE A C 1
ATOM 623 O O . PHE A 1 81 ? 2.801 -16.078 -9.883 1 97.5 81 PHE A O 1
ATOM 630 N N . LEU A 1 82 ? 2.543 -15.367 -11.984 1 97.38 82 LEU A N 1
ATOM 631 C CA . LEU A 1 82 ? 2.965 -16.641 -12.539 1 97.38 82 LEU A CA 1
ATOM 632 C C . LEU A 1 82 ? 4.387 -16.984 -12.109 1 97.38 82 LEU A C 1
ATOM 634 O O . LEU A 1 82 ? 4.633 -18.062 -11.57 1 97.38 82 LEU A O 1
ATOM 638 N N . ASP A 1 83 ? 5.27 -16.031 -12.25 1 96.69 83 ASP A N 1
ATOM 639 C CA . ASP A 1 83 ? 6.656 -16.234 -11.852 1 96.69 83 ASP A CA 1
ATOM 640 C C . ASP A 1 83 ? 6.754 -16.578 -10.367 1 96.69 83 ASP A C 1
ATOM 642 O O . ASP A 1 83 ? 7.477 -17.5 -9.984 1 96.69 83 ASP A O 1
ATOM 646 N N . GLU A 1 84 ? 6.027 -15.844 -9.594 1 96.25 84 GLU A N 1
ATOM 647 C CA . GLU A 1 84 ? 6.086 -16.016 -8.141 1 96.25 84 GLU A CA 1
ATOM 648 C C . GLU A 1 84 ? 5.539 -17.375 -7.734 1 96.25 84 GLU A C 1
ATOM 650 O O . GLU A 1 84 ? 6.105 -18.047 -6.867 1 96.25 84 GLU A O 1
ATOM 655 N N . ILE A 1 85 ? 4.465 -17.797 -8.281 1 96.44 85 ILE A N 1
ATOM 656 C CA . ILE A 1 85 ? 3.854 -19.078 -7.934 1 96.44 85 ILE A CA 1
ATOM 657 C C . ILE A 1 85 ? 4.785 -20.219 -8.344 1 96.44 85 ILE A C 1
ATOM 659 O O . ILE A 1 85 ? 5.004 -21.156 -7.57 1 96.44 85 ILE A O 1
ATOM 663 N N . PHE A 1 86 ? 5.363 -20.141 -9.5 1 96.62 86 PHE A N 1
ATOM 664 C CA . PHE A 1 86 ? 6.285 -21.188 -9.945 1 96.62 86 PHE A CA 1
ATOM 665 C C . PHE A 1 86 ? 7.523 -21.234 -9.055 1 96.62 86 PHE A C 1
ATOM 667 O O . PHE A 1 86 ? 8.047 -22.297 -8.758 1 96.62 86 PHE A O 1
ATOM 674 N N . ARG A 1 87 ? 8.039 -20.062 -8.703 1 95.44 87 ARG A N 1
ATOM 675 C CA . ARG A 1 87 ? 9.172 -20.016 -7.781 1 95.44 87 ARG A CA 1
ATOM 676 C C . ARG A 1 87 ? 8.836 -20.719 -6.469 1 95.44 87 ARG A C 1
ATOM 678 O O . ARG A 1 87 ? 9.617 -21.531 -5.977 1 95.44 87 ARG A O 1
ATOM 685 N N . ARG A 1 88 ? 7.715 -20.438 -5.961 1 94.88 88 ARG A N 1
ATOM 686 C CA . ARG A 1 88 ? 7.297 -21.047 -4.703 1 94.88 88 ARG A CA 1
ATOM 687 C C . ARG A 1 88 ? 7.105 -22.547 -4.855 1 94.88 88 ARG A C 1
ATOM 689 O O . ARG A 1 88 ? 7.383 -23.312 -3.932 1 94.88 88 ARG A O 1
ATOM 696 N N . MET A 1 89 ? 6.551 -22.938 -5.988 1 93.38 89 MET A N 1
ATOM 697 C CA . MET A 1 89 ? 6.418 -24.375 -6.254 1 93.38 89 MET A CA 1
ATOM 698 C C . MET A 1 89 ? 7.766 -25.078 -6.133 1 93.38 89 MET A C 1
ATOM 700 O O . MET A 1 89 ? 7.859 -26.141 -5.52 1 93.38 89 MET A O 1
ATOM 704 N N . SER A 1 90 ? 8.727 -24.484 -6.664 1 93.25 90 SER A N 1
ATOM 705 C CA . SER A 1 90 ? 10.062 -25.062 -6.562 1 93.25 90 SER A CA 1
ATOM 706 C C . SER A 1 90 ? 10.539 -25.109 -5.113 1 93.25 90 SER A C 1
ATOM 708 O O . SER A 1 90 ? 11.117 -26.109 -4.68 1 93.25 90 SER A O 1
ATOM 710 N N . ASP A 1 91 ? 10.219 -24.062 -4.414 1 93.5 91 ASP A N 1
ATOM 711 C CA . ASP A 1 91 ? 10.648 -23.969 -3.023 1 93.5 91 ASP A CA 1
ATOM 712 C C . ASP A 1 91 ? 9.961 -25.031 -2.158 1 93.5 91 ASP A C 1
ATOM 714 O O . ASP A 1 91 ? 10.523 -25.484 -1.16 1 93.5 91 ASP A O 1
ATOM 718 N N . HIS A 1 92 ? 8.789 -25.391 -2.516 1 94.5 92 HIS A N 1
ATOM 719 C CA . HIS A 1 92 ? 7.988 -26.266 -1.673 1 94.5 92 HIS A CA 1
ATOM 720 C C . HIS A 1 92 ? 7.992 -27.703 -2.211 1 94.5 92 HIS A C 1
ATOM 722 O O . HIS A 1 92 ? 7.234 -28.547 -1.736 1 94.5 92 HIS A O 1
ATOM 728 N N . PHE A 1 93 ? 8.82 -27.922 -3.189 1 95.94 93 PHE A N 1
ATOM 729 C CA . PHE A 1 93 ? 8.977 -29.25 -3.738 1 95.94 93 PHE A CA 1
ATOM 730 C C . PHE A 1 93 ? 9.609 -30.188 -2.711 1 95.94 93 PHE A C 1
ATOM 732 O O . PHE A 1 93 ? 10.555 -29.812 -2.016 1 95.94 93 PHE A O 1
ATOM 739 N N . VAL A 1 94 ? 9.055 -31.422 -2.619 1 95.69 94 VAL A N 1
ATOM 740 C CA . VAL A 1 94 ? 9.562 -32.406 -1.693 1 95.69 94 VAL A CA 1
ATOM 741 C C . VAL A 1 94 ? 10.227 -33.562 -2.475 1 95.69 94 VAL A C 1
ATOM 743 O O . VAL A 1 94 ? 9.555 -34.469 -2.926 1 95.69 94 VAL A O 1
ATOM 746 N N . PRO A 1 95 ? 11.508 -33.562 -2.521 1 95.19 95 PRO A N 1
ATOM 747 C CA . PRO A 1 95 ? 12.227 -34.531 -3.334 1 95.19 95 PRO A CA 1
ATOM 748 C C . PRO A 1 95 ? 11.898 -35.969 -2.938 1 95.19 95 PRO A C 1
ATOM 750 O O . PRO A 1 95 ? 11.789 -36.844 -3.803 1 95.19 95 PRO A O 1
ATOM 753 N N . GLU A 1 96 ? 11.688 -36.25 -1.658 1 94.62 96 GLU A N 1
ATOM 754 C CA . GLU A 1 96 ? 11.43 -37.594 -1.153 1 94.62 96 GLU A CA 1
ATOM 755 C C . GLU A 1 96 ? 10.133 -38.156 -1.72 1 94.62 96 GLU A C 1
ATOM 757 O O . GLU A 1 96 ? 9.992 -39.344 -1.879 1 94.62 96 GLU A O 1
ATOM 762 N N . ARG A 1 97 ? 9.172 -37.25 -2.008 1 92.94 97 ARG A N 1
ATOM 763 C CA . ARG A 1 97 ? 7.879 -37.656 -2.549 1 92.94 97 ARG A CA 1
ATOM 764 C C . ARG A 1 97 ? 7.965 -37.906 -4.055 1 92.94 97 ARG A C 1
ATOM 766 O O . ARG A 1 97 ? 7.047 -38.469 -4.652 1 92.94 97 ARG A O 1
ATOM 773 N N . ALA A 1 98 ? 9.039 -37.5 -4.637 1 90.75 98 ALA A N 1
ATOM 774 C CA . ALA A 1 98 ? 9.195 -37.594 -6.086 1 90.75 98 ALA A CA 1
ATOM 775 C C . ALA A 1 98 ? 10.414 -38.438 -6.465 1 90.75 98 ALA A C 1
ATOM 777 O O . ALA A 1 98 ? 11.023 -38.219 -7.516 1 90.75 98 ALA A O 1
ATOM 778 N N . ARG A 1 99 ? 10.547 -39.312 -5.453 1 85.19 99 ARG A N 1
ATOM 779 C CA . ARG A 1 99 ? 11.664 -40.219 -5.68 1 85.19 99 ARG A CA 1
ATOM 780 C C . ARG A 1 99 ? 11.438 -41.094 -6.918 1 85.19 99 ARG A C 1
ATOM 782 O O . ARG A 1 99 ? 10.336 -41.625 -7.121 1 85.19 99 ARG A O 1
ATOM 789 N N . HIS A 1 100 ? 12.031 -40.906 -8.102 1 87.5 100 HIS A N 1
ATOM 790 C CA . HIS A 1 100 ? 12.039 -41.688 -9.336 1 87.5 100 HIS A CA 1
ATOM 791 C C . HIS A 1 100 ? 11.039 -41.125 -10.344 1 87.5 100 HIS A C 1
ATOM 793 O O . HIS A 1 100 ? 10.516 -41.875 -11.18 1 87.5 100 HIS A O 1
ATOM 799 N N . VAL A 1 101 ? 10.695 -40.031 -9.906 1 90.75 101 VAL A N 1
ATOM 800 C CA . VAL A 1 101 ? 9.773 -39.375 -10.836 1 90.75 101 VAL A CA 1
ATOM 801 C C . VAL A 1 101 ? 10.57 -38.562 -11.867 1 90.75 101 VAL A C 1
ATOM 803 O O . VAL A 1 101 ? 11.477 -37.812 -11.516 1 90.75 101 VAL A O 1
ATOM 806 N N . ASP A 1 102 ? 10.398 -38.875 -13.078 1 94.38 102 ASP A N 1
ATOM 807 C CA . ASP A 1 102 ? 10.758 -38.031 -14.219 1 94.38 102 ASP A CA 1
ATOM 808 C C . ASP A 1 102 ? 9.508 -37.562 -14.977 1 94.38 102 ASP A C 1
ATOM 810 O O . ASP A 1 102 ? 8.867 -38.375 -15.664 1 94.38 102 ASP A O 1
ATOM 814 N N . PHE A 1 103 ? 9.211 -36.344 -14.836 1 95.31 103 PHE A N 1
ATOM 815 C CA . PHE A 1 103 ? 7.918 -35.875 -15.32 1 95.31 103 PHE A CA 1
ATOM 816 C C . PHE A 1 103 ? 8.008 -34.438 -15.82 1 95.31 103 PHE A C 1
ATOM 818 O O . PHE A 1 103 ? 8.586 -33.594 -15.156 1 95.31 103 PHE A O 1
ATOM 825 N N . VAL A 1 104 ? 7.59 -34.188 -17.062 1 97.19 104 VAL A N 1
ATOM 826 C CA . VAL A 1 104 ? 7.605 -32.875 -17.672 1 97.19 104 VAL A CA 1
ATOM 827 C C . VAL A 1 104 ? 6.176 -32.375 -17.922 1 97.19 104 VAL A C 1
ATOM 829 O O . VAL A 1 104 ? 5.41 -33.062 -18.625 1 97.19 104 VAL A O 1
ATOM 832 N N . VAL A 1 105 ? 5.777 -31.281 -17.359 1 96.62 105 VAL A N 1
ATOM 833 C CA . VAL A 1 105 ? 4.457 -30.672 -17.547 1 96.62 105 VAL A CA 1
ATOM 834 C C . VAL A 1 105 ? 4.578 -29.406 -18.375 1 96.62 105 VAL A C 1
ATOM 836 O O . VAL A 1 105 ? 5.367 -28.516 -18.062 1 96.62 105 VAL A O 1
ATOM 839 N N . ALA A 1 106 ? 3.842 -29.344 -19.469 1 97.44 106 ALA A N 1
ATOM 840 C CA . ALA A 1 106 ? 3.648 -28.094 -20.203 1 97.44 106 ALA A CA 1
ATOM 841 C C . ALA A 1 106 ? 2.396 -27.375 -19.719 1 97.44 106 ALA A C 1
ATOM 843 O O . ALA A 1 106 ? 1.31 -27.953 -19.672 1 97.44 106 ALA A O 1
ATOM 844 N N . TRP A 1 107 ? 2.584 -26.109 -19.312 1 97.06 107 TRP A N 1
ATOM 845 C CA . TRP A 1 107 ? 1.474 -25.25 -18.891 1 97.06 107 TRP A CA 1
ATOM 846 C C . TRP A 1 107 ? 1.054 -24.312 -20.016 1 97.06 107 TRP A C 1
ATOM 848 O O . TRP A 1 107 ? 1.897 -23.672 -20.656 1 97.06 107 TRP A O 1
ATOM 858 N N . ARG A 1 108 ? -0.249 -24.328 -20.297 1 97.25 108 ARG A N 1
ATOM 859 C CA . ARG A 1 108 ? -0.849 -23.375 -21.219 1 97.25 108 ARG A CA 1
ATOM 860 C C . ARG A 1 108 ? -1.908 -22.531 -20.5 1 97.25 108 ARG A C 1
ATOM 862 O O . ARG A 1 108 ? -2.943 -23.047 -20.094 1 97.25 108 ARG A O 1
ATOM 869 N N . PHE A 1 109 ? -1.597 -21.266 -20.422 1 98 109 PHE A N 1
ATOM 870 C CA . PHE A 1 109 ? -2.537 -20.375 -19.766 1 98 109 PHE A CA 1
ATOM 871 C C . PHE A 1 109 ? -3.33 -19.562 -20.781 1 98 109 PHE A C 1
ATOM 873 O O . PHE A 1 109 ? -2.748 -18.891 -21.641 1 98 109 PHE A O 1
ATOM 880 N N . THR A 1 110 ? -4.656 -19.656 -20.688 1 97.25 110 THR A N 1
ATOM 881 C CA . THR A 1 110 ? -5.535 -18.969 -21.625 1 97.25 110 THR A CA 1
ATOM 882 C C . THR A 1 110 ? -5.391 -17.453 -21.5 1 97.25 110 THR A C 1
ATOM 884 O O . THR A 1 110 ? -4.875 -16.953 -20.484 1 97.25 110 THR A O 1
ATOM 887 N N . ASP A 1 111 ? -5.75 -16.734 -22.578 1 96.88 111 ASP A N 1
ATOM 888 C CA . ASP A 1 111 ? -5.758 -15.281 -22.641 1 96.88 111 ASP A CA 1
ATOM 889 C C . ASP A 1 111 ? -4.359 -14.711 -22.422 1 96.88 111 ASP A C 1
ATOM 891 O O . ASP A 1 111 ? -4.195 -13.711 -21.719 1 96.88 111 ASP A O 1
ATOM 895 N N . GLY A 1 112 ? -3.426 -15.43 -22.922 1 95.94 112 GLY A N 1
ATOM 896 C CA . GLY A 1 112 ? -2.041 -15 -22.797 1 95.94 112 GLY A CA 1
ATOM 897 C C . GLY A 1 112 ? -1.565 -14.172 -23.984 1 95.94 112 GLY A C 1
ATOM 898 O O . GLY A 1 112 ? -2.346 -13.859 -24.875 1 95.94 112 GLY A O 1
ATOM 899 N N . ASP A 1 113 ? -0.309 -13.797 -23.938 1 89.69 113 ASP A N 1
ATOM 900 C CA . ASP A 1 113 ? 0.24 -12.859 -24.922 1 89.69 113 ASP A CA 1
ATOM 901 C C . ASP A 1 113 ? 0.925 -13.594 -26.062 1 89.69 113 ASP A C 1
ATOM 903 O O . ASP A 1 113 ? 1.39 -12.969 -27.016 1 89.69 113 ASP A O 1
ATOM 907 N N . GLY A 1 114 ? 0.956 -14.883 -26 1 90.44 114 GLY A N 1
ATOM 908 C CA . GLY A 1 114 ? 1.55 -15.633 -27.094 1 90.44 114 GLY A CA 1
ATOM 909 C C . GLY A 1 114 ? 0.787 -15.492 -28.406 1 90.44 114 GLY A C 1
ATOM 910 O O . GLY A 1 114 ? -0.361 -15.047 -28.406 1 90.44 114 GLY A O 1
ATOM 911 N N . GLU A 1 115 ? 1.41 -15.797 -29.516 1 90.44 115 GLU A N 1
ATOM 912 C CA . GLU A 1 115 ? 0.803 -15.68 -30.844 1 90.44 115 GLU A CA 1
ATOM 913 C C . GLU A 1 115 ? -0.516 -16.438 -30.922 1 90.44 115 GLU A C 1
ATOM 915 O O . GLU A 1 115 ? -1.457 -16 -31.578 1 90.44 115 GLU A O 1
ATOM 920 N N . ASP A 1 116 ? -0.613 -17.5 -30.203 1 93.44 116 ASP A N 1
ATOM 921 C CA . ASP A 1 116 ? -1.822 -18.312 -30.234 1 93.44 116 ASP A CA 1
ATOM 922 C C . ASP A 1 116 ? -2.721 -18 -29.047 1 93.44 116 ASP A C 1
ATOM 924 O O . ASP A 1 116 ? -3.691 -18.719 -28.781 1 93.44 116 ASP A O 1
ATOM 928 N N . GLY A 1 117 ? -2.381 -17.047 -28.234 1 95.69 117 GLY A N 1
ATOM 929 C CA . GLY A 1 117 ? -3.25 -16.578 -27.172 1 95.69 117 GLY A CA 1
ATOM 930 C C . GLY A 1 117 ? -2.963 -17.25 -25.844 1 95.69 117 GLY A C 1
ATOM 931 O O . GLY A 1 117 ? -3.768 -17.172 -24.906 1 95.69 117 GLY A O 1
ATOM 932 N N . PHE A 1 118 ? -1.813 -17.984 -25.797 1 97.06 118 PHE A N 1
ATOM 933 C CA . PHE A 1 118 ? -1.479 -18.656 -24.547 1 97.06 118 PHE A CA 1
ATOM 934 C C . PHE A 1 118 ? -0.165 -18.125 -23.984 1 97.06 118 PHE A C 1
ATOM 936 O O . PHE A 1 118 ? 0.731 -17.75 -24.734 1 97.06 118 PHE A O 1
ATOM 943 N N . ASP A 1 119 ? -0.079 -18.062 -22.609 1 97.44 119 ASP A N 1
ATOM 944 C CA . ASP A 1 119 ? 1.221 -18.109 -21.938 1 97.44 119 ASP A CA 1
ATOM 945 C C . ASP A 1 119 ? 1.677 -19.547 -21.734 1 97.44 119 ASP A C 1
ATOM 947 O O . ASP A 1 119 ? 0.86 -20.422 -21.453 1 97.44 119 ASP A O 1
ATOM 951 N N . ARG A 1 120 ? 2.967 -19.719 -21.875 1 97.31 120 ARG A N 1
ATOM 952 C CA . ARG A 1 120 ? 3.453 -21.094 -21.75 1 97.31 120 ARG A CA 1
ATOM 953 C C . ARG A 1 120 ? 4.605 -21.172 -20.75 1 97.31 120 ARG A C 1
ATOM 955 O O . ARG A 1 120 ? 5.469 -20.297 -20.719 1 97.31 120 ARG A O 1
ATOM 962 N N . PHE A 1 121 ? 4.562 -22.172 -19.953 1 97.94 121 PHE A N 1
ATOM 963 C CA . PHE A 1 121 ? 5.617 -22.562 -19.031 1 97.94 121 PHE A CA 1
ATOM 964 C C . PHE A 1 121 ? 5.828 -24.062 -19.047 1 97.94 121 PHE A C 1
ATOM 966 O O . PHE A 1 121 ? 4.973 -24.812 -19.531 1 97.94 121 PHE A O 1
ATOM 973 N N . GLN A 1 122 ? 6.965 -24.438 -18.641 1 98 122 GLN A N 1
ATOM 974 C CA . GLN A 1 122 ? 7.238 -25.859 -18.484 1 98 122 GLN A CA 1
ATOM 975 C C . GLN A 1 122 ? 7.82 -26.156 -17.109 1 98 122 GLN A C 1
ATOM 977 O O . GLN A 1 122 ? 8.688 -25.438 -16.625 1 98 122 GLN A O 1
ATOM 982 N N . THR A 1 123 ? 7.289 -27.094 -16.438 1 97.44 123 THR A N 1
ATOM 983 C CA . THR A 1 123 ? 7.836 -27.625 -15.195 1 97.44 123 THR A CA 1
ATOM 984 C C . THR A 1 123 ? 8.477 -29 -15.422 1 97.44 123 THR A C 1
ATOM 986 O O . THR A 1 123 ? 7.84 -29.891 -15.961 1 97.44 123 THR A O 1
ATOM 989 N N . VAL A 1 124 ? 9.742 -29.109 -15.008 1 96.75 124 VAL A N 1
ATOM 990 C CA . VAL A 1 124 ? 10.484 -30.375 -15.141 1 96.75 124 VAL A CA 1
ATOM 991 C C . VAL A 1 124 ? 10.836 -30.906 -13.758 1 96.75 124 VAL A C 1
ATOM 993 O O . VAL A 1 124 ? 11.461 -30.203 -12.953 1 96.75 124 VAL A O 1
ATOM 996 N N . ILE A 1 125 ? 10.336 -32.062 -13.453 1 96.19 125 ILE A N 1
ATOM 997 C CA . ILE A 1 125 ? 10.742 -32.781 -12.25 1 96.19 125 ILE A CA 1
ATOM 998 C C . ILE A 1 125 ? 11.68 -33.938 -12.633 1 96.19 125 ILE A C 1
ATOM 1000 O O . ILE A 1 125 ? 11.289 -34.844 -13.383 1 96.19 125 ILE A O 1
ATOM 1004 N N . GLU A 1 126 ? 12.852 -33.875 -12.25 1 93.88 126 GLU A N 1
ATOM 1005 C CA . GLU A 1 126 ? 13.883 -34.875 -12.531 1 93.88 126 GLU A CA 1
ATOM 1006 C C . GLU A 1 126 ? 14.977 -34.844 -11.469 1 93.88 126 GLU A C 1
ATOM 1008 O O . GLU A 1 126 ? 15.383 -33.781 -11.016 1 93.88 126 GLU A O 1
ATOM 1013 N N . ASP A 1 127 ? 15.484 -36.125 -11.07 1 91.31 127 ASP A N 1
ATOM 1014 C CA . ASP A 1 127 ? 16.609 -36.25 -10.148 1 91.31 127 ASP A CA 1
ATOM 1015 C C . ASP A 1 127 ? 16.344 -35.531 -8.836 1 91.31 127 ASP A C 1
ATOM 1017 O O . ASP A 1 127 ? 17.234 -34.844 -8.32 1 91.31 127 ASP A O 1
ATOM 1021 N N . GLY A 1 128 ? 15.07 -35.438 -8.445 1 91 128 GLY A N 1
ATOM 1022 C CA . GLY A 1 128 ? 14.695 -34.875 -7.164 1 91 128 GLY A CA 1
ATOM 1023 C C . GLY A 1 128 ? 14.656 -33.344 -7.172 1 91 128 GLY A C 1
ATOM 1024 O O . GLY A 1 128 ? 14.742 -32.719 -6.121 1 91 128 GLY A O 1
ATOM 1025 N N . VAL A 1 129 ? 14.625 -32.812 -8.391 1 93.56 129 VAL A N 1
ATOM 1026 C CA . VAL A 1 129 ? 14.562 -31.375 -8.516 1 93.56 129 VAL A CA 1
ATOM 1027 C C . VAL A 1 129 ? 13.336 -30.969 -9.344 1 93.56 129 VAL A C 1
ATOM 1029 O O . VAL A 1 129 ? 12.883 -31.734 -10.195 1 93.56 129 VAL A O 1
ATOM 1032 N N . CYS A 1 130 ? 12.789 -29.859 -9.039 1 96.25 130 CYS A N 1
ATOM 1033 C CA . CYS A 1 130 ? 11.656 -29.281 -9.758 1 96.25 130 CYS A CA 1
ATOM 1034 C C . CYS A 1 130 ? 11.992 -27.891 -10.266 1 96.25 130 CYS A C 1
ATOM 1036 O O . CYS A 1 130 ? 12.297 -27 -9.477 1 96.25 130 CYS A O 1
ATOM 1038 N N . VAL A 1 131 ? 11.984 -27.688 -11.555 1 95.94 131 VAL A N 1
ATOM 1039 C CA . VAL A 1 131 ? 12.305 -26.391 -12.164 1 95.94 131 VAL A CA 1
ATOM 1040 C C . VAL A 1 131 ? 11.195 -26 -13.141 1 95.94 131 VAL A C 1
ATOM 1042 O O . VAL A 1 131 ? 10.711 -26.828 -13.906 1 95.94 131 VAL A O 1
ATOM 1045 N N . SER A 1 132 ? 10.727 -24.781 -12.992 1 97.25 132 SER A N 1
ATOM 1046 C CA . SER A 1 132 ? 9.766 -24.219 -13.93 1 97.25 132 SER A CA 1
ATOM 1047 C C . SER A 1 132 ? 10.359 -23.031 -14.68 1 97.25 132 SER A C 1
ATOM 1049 O O . SER A 1 132 ? 11.078 -22.219 -14.102 1 97.25 132 SER A O 1
ATOM 1051 N N . SER A 1 133 ? 10.094 -22.953 -15.977 1 96.44 133 SER A N 1
ATOM 1052 C CA . SER A 1 133 ? 10.617 -21.859 -16.781 1 96.44 133 SER A CA 1
ATOM 1053 C C . SER A 1 133 ? 9.812 -21.688 -18.062 1 96.44 133 SER A C 1
ATOM 1055 O O . SER A 1 133 ? 8.875 -22.438 -18.328 1 96.44 133 SER A O 1
ATOM 1057 N N . THR A 1 134 ? 10.188 -20.656 -18.828 1 95.5 134 THR A N 1
ATOM 1058 C CA . THR A 1 134 ? 9.586 -20.422 -20.141 1 95.5 134 THR A CA 1
ATOM 1059 C C . THR A 1 134 ? 10.398 -21.125 -21.234 1 95.5 134 THR A C 1
ATOM 1061 O O . THR A 1 134 ? 10.062 -21.016 -22.422 1 95.5 134 THR A O 1
ATOM 1064 N N . ASP A 1 135 ? 11.43 -21.828 -20.797 1 92.25 135 ASP A N 1
ATOM 1065 C CA . ASP A 1 135 ? 12.148 -22.719 -21.703 1 92.25 135 ASP A CA 1
ATOM 1066 C C . ASP A 1 135 ? 11.375 -24 -21.953 1 92.25 135 ASP A C 1
ATOM 1068 O O . ASP A 1 135 ? 11.211 -24.828 -21.047 1 92.25 135 ASP A O 1
ATOM 1072 N N . LEU A 1 136 ? 10.93 -24.172 -23.156 1 93.88 136 LEU A N 1
ATOM 1073 C CA . LEU A 1 136 ? 10.047 -25.266 -23.516 1 93.88 136 LEU A CA 1
ATOM 1074 C C . LEU A 1 136 ? 10.812 -26.359 -24.25 1 93.88 136 LEU A C 1
ATOM 1076 O O . LEU A 1 136 ? 10.289 -26.969 -25.203 1 93.88 136 LEU A O 1
ATOM 1080 N N . ALA A 1 137 ? 11.992 -26.656 -23.844 1 94.12 137 ALA A N 1
ATOM 1081 C CA . ALA A 1 137 ? 12.922 -27.484 -24.609 1 94.12 137 ALA A CA 1
ATOM 1082 C C . ALA A 1 137 ? 12.602 -28.969 -24.453 1 94.12 137 ALA A C 1
ATOM 1084 O O . ALA A 1 137 ? 13.031 -29.797 -25.266 1 94.12 137 ALA A O 1
ATOM 1085 N N . ARG A 1 138 ? 11.891 -29.375 -23.453 1 96.31 138 ARG A N 1
ATOM 1086 C CA . ARG A 1 138 ? 11.609 -30.781 -23.188 1 96.31 138 ARG A CA 1
ATOM 1087 C C . ARG A 1 138 ? 10.281 -31.203 -23.828 1 96.31 138 ARG A C 1
ATOM 1089 O O . ARG A 1 138 ? 9.375 -30.391 -23.969 1 96.31 138 ARG A O 1
ATOM 1096 N N . VAL A 1 139 ? 10.242 -32.469 -24.25 1 96.81 139 VAL A N 1
ATOM 1097 C CA . VAL A 1 139 ? 8.969 -33.031 -24.688 1 96.81 139 VAL A CA 1
ATOM 1098 C C . VAL A 1 139 ? 8.055 -33.281 -23.5 1 96.81 139 VAL A C 1
ATOM 1100 O O . VAL A 1 139 ? 8.406 -34 -22.578 1 96.81 139 VAL A O 1
ATOM 1103 N N . PRO A 1 140 ? 6.922 -32.625 -23.5 1 97.56 140 PRO A N 1
ATOM 1104 C CA . PRO A 1 140 ? 6.047 -32.75 -22.344 1 97.56 140 PRO A CA 1
ATOM 1105 C C . PRO A 1 140 ? 5.402 -34.125 -22.25 1 97.56 140 PRO A C 1
ATOM 1107 O O . PRO A 1 140 ? 5.059 -34.719 -23.266 1 97.56 140 PRO A O 1
ATOM 1110 N N . ASP A 1 141 ? 5.273 -34.656 -21.047 1 96.75 141 ASP A N 1
ATOM 1111 C CA . ASP A 1 141 ? 4.477 -35.875 -20.781 1 96.75 141 ASP A CA 1
ATOM 1112 C C . ASP A 1 141 ? 2.988 -35.531 -20.734 1 96.75 141 ASP A C 1
ATOM 1114 O O . ASP A 1 141 ? 2.148 -36.375 -21.062 1 96.75 141 ASP A O 1
ATOM 1118 N N . THR A 1 142 ? 2.73 -34.344 -20.281 1 95.12 142 THR A N 1
ATOM 1119 C CA . THR A 1 142 ? 1.36 -33.844 -20.156 1 95.12 142 THR A CA 1
ATOM 1120 C C . THR A 1 142 ? 1.289 -32.344 -20.406 1 95.12 142 THR A C 1
ATOM 1122 O O . THR A 1 142 ? 2.24 -31.609 -20.109 1 95.12 142 THR A O 1
ATOM 1125 N N . THR A 1 143 ? 0.207 -31.875 -21 1 96.06 143 THR A N 1
ATOM 1126 C CA . THR A 1 143 ? -0.084 -30.453 -21.172 1 96.06 143 THR A CA 1
ATOM 1127 C C . THR A 1 143 ? -1.35 -30.062 -20.422 1 96.06 143 THR A C 1
ATOM 1129 O O . THR A 1 143 ? -2.4 -30.688 -20.594 1 96.06 143 THR A O 1
ATOM 1132 N N . ILE A 1 144 ? -1.193 -29.156 -19.562 1 94.69 144 ILE A N 1
ATOM 1133 C CA . ILE A 1 144 ? -2.324 -28.672 -18.781 1 94.69 144 ILE A CA 1
ATOM 1134 C C . ILE A 1 144 ? -2.703 -27.266 -19.266 1 94.69 144 ILE A C 1
ATOM 1136 O O . ILE A 1 144 ? -1.861 -26.375 -19.297 1 94.69 144 ILE A O 1
ATOM 1140 N N . THR A 1 145 ? -3.977 -27.094 -19.672 1 96.06 145 THR A N 1
ATOM 1141 C CA . THR A 1 145 ? -4.496 -25.812 -20.141 1 96.06 145 THR A CA 1
ATOM 1142 C C . THR A 1 145 ? -5.527 -25.266 -19.156 1 96.06 145 THR A C 1
ATOM 1144 O O . THR A 1 145 ? -6.488 -25.953 -18.797 1 96.06 145 THR A O 1
ATOM 1147 N N . LEU A 1 146 ? -5.332 -24.125 -18.703 1 96 146 LEU A N 1
ATOM 1148 C CA . LEU A 1 146 ? -6.25 -23.5 -17.766 1 96 146 LEU A CA 1
ATOM 1149 C C . LEU A 1 146 ? -6.031 -21.984 -17.734 1 96 146 LEU A C 1
ATOM 1151 O O . LEU A 1 146 ? -5.086 -21.469 -18.328 1 96 146 LEU A O 1
ATOM 1155 N N . SER A 1 147 ? -6.91 -21.266 -17.016 1 96.81 147 SER A N 1
ATOM 1156 C CA . SER A 1 147 ? -6.746 -19.828 -16.828 1 96.81 147 SER A CA 1
ATOM 1157 C C . SER A 1 147 ? -5.789 -19.516 -15.688 1 96.81 147 SER A C 1
ATOM 1159 O O . SER A 1 147 ? -5.535 -20.375 -14.836 1 96.81 147 SER A O 1
ATOM 1161 N N . VAL A 1 148 ? -5.242 -18.359 -15.695 1 97.94 148 VAL A N 1
ATOM 1162 C CA . VAL A 1 148 ? -4.277 -17.969 -14.672 1 97.94 148 VAL A CA 1
ATOM 1163 C C . VAL A 1 148 ? -4.965 -17.906 -13.312 1 97.94 148 VAL A C 1
ATOM 1165 O O . VAL A 1 148 ? -4.402 -18.328 -12.305 1 97.94 148 VAL A O 1
ATOM 1168 N N . ASP A 1 149 ? -6.223 -17.328 -13.242 1 97.44 149 ASP A N 1
ATOM 1169 C CA . ASP A 1 149 ? -6.918 -17.25 -11.969 1 97.44 149 ASP A CA 1
ATOM 1170 C C . ASP A 1 149 ? -7.211 -18.641 -11.406 1 97.44 149 ASP A C 1
ATOM 1172 O O . ASP A 1 149 ? -7.102 -18.875 -10.203 1 97.44 149 ASP A O 1
ATOM 1176 N N . ASP A 1 150 ? -7.516 -19.609 -12.25 1 95.25 150 ASP A N 1
ATOM 1177 C CA . ASP A 1 150 ? -7.711 -20.984 -11.812 1 95.25 150 ASP A CA 1
ATOM 1178 C C . ASP A 1 150 ? -6.395 -21.594 -11.336 1 95.25 150 ASP A C 1
ATOM 1180 O O . ASP A 1 150 ? -6.371 -22.344 -10.359 1 95.25 150 ASP A O 1
ATOM 1184 N N . PHE A 1 151 ? -5.379 -21.297 -12.031 1 96 151 PHE A N 1
ATOM 1185 C CA . PHE A 1 151 ? -4.062 -21.781 -11.641 1 96 151 PHE A CA 1
ATOM 1186 C C . PHE A 1 151 ? -3.691 -21.297 -10.242 1 96 151 PHE A C 1
ATOM 1188 O O . PHE A 1 151 ? -3.195 -22.062 -9.422 1 96 151 PHE A O 1
ATOM 1195 N N . ILE A 1 152 ? -3.918 -20.016 -9.992 1 95.81 152 ILE A N 1
ATOM 1196 C CA . ILE A 1 152 ? -3.609 -19.438 -8.688 1 95.81 152 ILE A CA 1
ATOM 1197 C C . ILE A 1 152 ? -4.359 -20.188 -7.598 1 95.81 152 ILE A C 1
ATOM 1199 O O . ILE A 1 152 ? -3.771 -20.562 -6.582 1 95.81 152 ILE A O 1
ATOM 1203 N N . ARG A 1 153 ? -5.555 -20.469 -7.793 1 93.56 153 ARG A N 1
ATOM 1204 C CA . ARG A 1 153 ? -6.359 -21.188 -6.805 1 93.56 153 ARG A CA 1
ATOM 1205 C C . ARG A 1 153 ? -5.863 -22.609 -6.621 1 93.56 153 ARG A C 1
ATOM 1207 O O . ARG A 1 153 ? -5.727 -23.094 -5.492 1 93.56 153 ARG A O 1
ATOM 1214 N N . MET A 1 154 ? -5.559 -23.25 -7.68 1 90.62 154 MET A N 1
ATOM 1215 C CA . MET A 1 154 ? -5.102 -24.641 -7.641 1 90.62 154 MET A CA 1
ATOM 1216 C C . MET A 1 154 ? -3.748 -24.75 -6.945 1 90.62 154 MET A C 1
ATOM 1218 O O . MET A 1 154 ? -3.564 -25.578 -6.059 1 90.62 154 MET A O 1
ATOM 1222 N N . ALA A 1 155 ? -2.895 -23.875 -7.359 1 91.88 155 ALA A N 1
ATOM 1223 C CA . ALA A 1 155 ? -1.525 -23.922 -6.852 1 91.88 155 ALA A CA 1
ATOM 1224 C C . ALA A 1 155 ? -1.484 -23.609 -5.359 1 91.88 155 ALA A C 1
ATOM 1226 O O . ALA A 1 155 ? -0.555 -24.016 -4.66 1 91.88 155 ALA A O 1
ATOM 1227 N N . THR A 1 156 ? -2.449 -22.906 -4.824 1 91.81 156 THR A N 1
ATOM 1228 C CA . THR A 1 156 ? -2.486 -22.547 -3.412 1 91.81 156 THR A CA 1
ATOM 1229 C C . THR A 1 156 ? -3.393 -23.5 -2.635 1 91.81 156 THR A C 1
ATOM 1231 O O . THR A 1 156 ? -3.693 -23.25 -1.464 1 91.81 156 THR A O 1
ATOM 1234 N N . GLY A 1 157 ? -3.943 -24.484 -3.338 1 87.12 157 GLY A N 1
ATOM 1235 C CA . GLY A 1 157 ? -4.762 -25.484 -2.672 1 87.12 157 GLY A CA 1
ATOM 1236 C C . GLY A 1 157 ? -6.195 -25.031 -2.461 1 87.12 157 GLY A C 1
ATOM 1237 O O . GLY A 1 157 ? -6.949 -25.656 -1.719 1 87.12 157 GLY A O 1
ATOM 1238 N N . ASN A 1 158 ? -6.578 -23.953 -3.043 1 88.06 158 ASN A N 1
ATOM 1239 C CA . ASN A 1 158 ? -7.922 -23.406 -2.867 1 88.06 158 ASN A CA 1
ATOM 1240 C C . ASN A 1 158 ? -8.883 -23.938 -3.934 1 88.06 158 ASN A C 1
ATOM 1242 O O . ASN A 1 158 ? -10.039 -23.531 -3.988 1 88.06 158 ASN A O 1
ATOM 1246 N N . ALA A 1 159 ? -8.406 -24.781 -4.805 1 83.88 159 ALA A N 1
ATOM 1247 C CA . ALA A 1 159 ? -9.203 -25.562 -5.746 1 83.88 159 ALA A CA 1
ATOM 1248 C C . ALA A 1 159 ? -8.633 -26.969 -5.926 1 83.88 159 ALA A C 1
ATOM 1250 O O . ALA A 1 159 ? -7.422 -27.125 -6.105 1 83.88 159 ALA A O 1
ATOM 1251 N N . ALA A 1 160 ? -9.5 -27.906 -5.75 1 76.69 160 ALA A N 1
ATOM 1252 C CA . ALA A 1 160 ? -9.062 -29.297 -5.93 1 76.69 160 ALA A CA 1
ATOM 1253 C C . ALA A 1 160 ? -8.875 -29.625 -7.406 1 76.69 160 ALA A C 1
ATOM 1255 O O . ALA A 1 160 ? -9.781 -29.406 -8.219 1 76.69 160 ALA A O 1
ATOM 1256 N N . VAL A 1 161 ? -7.66 -30.125 -7.703 1 75.06 161 VAL A N 1
ATOM 1257 C CA . VAL A 1 161 ? -7.254 -30.422 -9.078 1 75.06 161 VAL A CA 1
ATOM 1258 C C . VAL A 1 161 ? -8.258 -31.375 -9.711 1 75.06 161 VAL A C 1
ATOM 1260 O O . VAL A 1 161 ? -8.75 -31.125 -10.812 1 75.06 161 VAL A O 1
ATOM 1263 N N . ALA A 1 162 ? -8.641 -32.344 -8.961 1 72.31 162 ALA A N 1
ATOM 1264 C CA . ALA A 1 162 ? -9.555 -33.344 -9.492 1 72.31 162 ALA A CA 1
ATOM 1265 C C . ALA A 1 162 ? -10.898 -32.719 -9.867 1 72.31 162 ALA A C 1
ATOM 1267 O O . ALA A 1 162 ? -11.477 -33.062 -10.906 1 72.31 162 ALA A O 1
ATOM 1268 N N . ALA A 1 163 ? -11.375 -31.812 -9.055 1 77.12 163 ALA A N 1
ATOM 1269 C CA . ALA A 1 163 ? -12.648 -31.156 -9.32 1 77.12 163 ALA A CA 1
ATOM 1270 C C . ALA A 1 163 ? -12.562 -30.266 -10.555 1 77.12 163 ALA A C 1
ATOM 1272 O O . ALA A 1 163 ? -13.539 -30.109 -11.289 1 77.12 163 ALA A O 1
ATOM 1273 N N . MET A 1 164 ? -11.43 -29.812 -10.789 1 78.06 164 MET A N 1
ATOM 1274 C CA . MET A 1 164 ? -11.258 -28.859 -11.891 1 78.06 164 MET A CA 1
ATOM 1275 C C . MET A 1 164 ? -11.195 -29.594 -13.227 1 78.06 164 MET A C 1
ATOM 1277 O O . MET A 1 164 ? -11.555 -29.031 -14.266 1 78.06 164 MET A O 1
ATOM 1281 N N . PHE A 1 165 ? -10.805 -30.734 -13.188 1 77.19 165 PHE A N 1
ATOM 1282 C CA . PHE A 1 165 ? -10.82 -31.562 -14.391 1 77.19 165 PHE A CA 1
ATOM 1283 C C . PHE A 1 165 ? -12.25 -31.859 -14.828 1 77.19 165 PHE A C 1
ATOM 1285 O O . PHE A 1 165 ? -12.578 -31.766 -16.016 1 77.19 165 PHE A O 1
ATOM 1292 N N . VAL A 1 166 ? -13.164 -32.094 -13.906 1 75.44 166 VAL A N 1
ATOM 1293 C CA . VAL A 1 166 ? -14.547 -32.469 -14.18 1 75.44 166 VAL A CA 1
ATOM 1294 C C . VAL A 1 166 ? -15.289 -31.281 -14.797 1 75.44 166 VAL A C 1
ATOM 1296 O O . VAL A 1 166 ? -16.062 -31.438 -15.742 1 75.44 166 VAL A O 1
ATOM 1299 N N . THR A 1 167 ? -15.047 -30.078 -14.367 1 81.06 167 THR A N 1
ATOM 1300 C CA . THR A 1 167 ? -15.766 -28.891 -14.797 1 81.06 167 THR A CA 1
ATOM 1301 C C . THR A 1 167 ? -15.273 -28.422 -16.156 1 81.06 167 THR A C 1
ATOM 1303 O O . THR A 1 167 ? -15.922 -27.594 -16.812 1 81.06 167 THR A O 1
ATOM 1306 N N . GLY A 1 168 ? -14.188 -28.984 -16.609 1 82.5 168 GLY A N 1
ATOM 1307 C CA . GLY A 1 168 ? -13.633 -28.562 -17.891 1 82.5 168 GLY A CA 1
ATOM 1308 C C . GLY A 1 168 ? -12.789 -27.312 -17.797 1 82.5 168 GLY A C 1
ATOM 1309 O O . GLY A 1 168 ? -12.266 -26.844 -18.812 1 82.5 168 GLY A O 1
ATOM 1310 N N . LYS A 1 169 ? -12.664 -26.781 -16.641 1 87.5 169 LYS A N 1
ATOM 1311 C CA . LYS A 1 169 ? -11.852 -25.578 -16.484 1 87.5 169 LYS A CA 1
ATOM 1312 C C . LYS A 1 169 ? -10.375 -25.875 -16.703 1 87.5 169 LYS A C 1
ATOM 1314 O O . LYS A 1 169 ? -9.594 -24.984 -17.031 1 87.5 169 LYS A O 1
ATOM 1319 N N . VAL A 1 170 ? -10.055 -27.109 -16.516 1 90.12 170 VAL A N 1
ATOM 1320 C CA . VAL A 1 170 ? -8.695 -27.578 -16.75 1 90.12 170 VAL A CA 1
ATOM 1321 C C . VAL A 1 170 ? -8.703 -28.656 -17.828 1 90.12 170 VAL A C 1
ATOM 1323 O O . VAL A 1 170 ? -9.469 -29.625 -17.75 1 90.12 170 VAL A O 1
ATOM 1326 N N . LYS A 1 171 ? -7.992 -28.453 -18.812 1 91.31 171 LYS A N 1
ATOM 1327 C CA . LYS A 1 171 ? -7.82 -29.469 -19.859 1 91.31 171 LYS A CA 1
ATOM 1328 C C . LYS A 1 171 ? -6.453 -30.141 -19.75 1 91.31 171 LYS A C 1
ATOM 1330 O O . LYS A 1 171 ? -5.438 -29.469 -19.562 1 91.31 171 LYS A O 1
ATOM 1335 N N . VAL A 1 172 ? -6.449 -31.422 -19.906 1 91.44 172 VAL A N 1
ATOM 1336 C CA . VAL A 1 172 ? -5.211 -32.188 -19.828 1 91.44 172 VAL A CA 1
ATOM 1337 C C . VAL A 1 172 ? -5.031 -33 -21.109 1 91.44 172 VAL A C 1
ATOM 1339 O O . VAL A 1 172 ? -5.969 -33.656 -21.562 1 91.44 172 VAL A O 1
ATOM 1342 N N . LYS A 1 173 ? -3.965 -32.875 -21.703 1 92.62 173 LYS A N 1
ATOM 1343 C CA . LYS A 1 173 ? -3.559 -33.719 -22.828 1 92.62 173 LYS A CA 1
ATOM 1344 C C . LYS A 1 173 ? -2.299 -34.5 -22.5 1 92.62 173 LYS A C 1
ATOM 1346 O O . LYS A 1 173 ? -1.286 -33.938 -22.094 1 92.62 173 LYS A O 1
ATOM 1351 N N . GLY A 1 174 ? -2.324 -35.906 -22.719 1 93.31 174 GLY A N 1
ATOM 1352 C CA . GLY A 1 174 ? -1.18 -36.719 -22.391 1 93.31 174 GLY A CA 1
ATOM 1353 C C . GLY A 1 174 ? -1.42 -37.625 -21.188 1 93.31 174 GLY A C 1
ATOM 1354 O O . GLY A 1 174 ? -2.475 -38.25 -21.078 1 93.31 174 GLY A O 1
ATOM 1355 N N . GLU A 1 175 ? -0.423 -37.781 -20.328 1 89.19 175 GLU A N 1
ATOM 1356 C CA . GLU A 1 175 ? -0.522 -38.656 -19.172 1 89.19 175 GLU A CA 1
ATOM 1357 C C . GLU A 1 175 ? -1.395 -38.031 -18.094 1 89.19 175 GLU A C 1
ATOM 1359 O O . GLU A 1 175 ? -1.078 -36.969 -17.562 1 89.19 175 GLU A O 1
ATOM 1364 N N . TYR A 1 176 ? -2.422 -38.594 -17.688 1 84.69 176 TYR A N 1
ATOM 1365 C CA . TYR A 1 176 ? -3.391 -38.062 -16.734 1 84.69 176 TYR A CA 1
ATOM 1366 C C . TYR A 1 176 ? -2.982 -38.406 -15.297 1 84.69 176 TYR A C 1
ATOM 1368 O O . TYR A 1 176 ? -2.996 -37.562 -14.422 1 84.69 176 TYR A O 1
ATOM 1376 N N . ALA A 1 177 ? -2.533 -39.625 -15.117 1 82 177 ALA A N 1
ATOM 1377 C CA . ALA A 1 177 ? -2.27 -40.094 -13.766 1 82 177 ALA A CA 1
ATOM 1378 C C . ALA A 1 177 ? -1.203 -39.25 -13.078 1 82 177 ALA A C 1
ATOM 1380 O O . ALA A 1 177 ? -1.427 -38.719 -11.984 1 82 177 ALA A O 1
ATOM 1381 N N . PRO A 1 178 ? -0.044 -38.969 -13.781 1 82.75 178 PRO A N 1
ATOM 1382 C CA . PRO A 1 178 ? 0.945 -38.094 -13.164 1 82.75 178 PRO A CA 1
ATOM 1383 C C . PRO A 1 178 ? 0.414 -36.656 -12.938 1 82.75 178 PRO A C 1
ATOM 1385 O O . PRO A 1 178 ? 0.778 -36.031 -11.953 1 82.75 178 PRO A O 1
ATOM 1388 N N . ALA A 1 179 ? -0.406 -36.219 -13.82 1 82.06 179 ALA A N 1
ATOM 1389 C CA . ALA A 1 179 ? -0.988 -34.875 -13.664 1 82.06 179 ALA A CA 1
ATOM 1390 C C . ALA A 1 179 ? -1.812 -34.781 -12.391 1 82.06 179 ALA A C 1
ATOM 1392 O O . ALA A 1 179 ? -1.757 -33.781 -11.68 1 82.06 179 ALA A O 1
ATOM 1393 N N . VAL A 1 180 ? -2.502 -35.812 -12.094 1 80.5 180 VAL A N 1
ATOM 1394 C CA . VAL A 1 180 ? -3.35 -35.875 -10.906 1 80.5 180 VAL A CA 1
ATOM 1395 C C . VAL A 1 180 ? -2.48 -35.938 -9.648 1 80.5 180 VAL A C 1
ATOM 1397 O O . VAL A 1 180 ? -2.809 -35.344 -8.625 1 80.5 180 VAL A O 1
ATOM 1400 N N . ARG A 1 181 ? -1.361 -36.594 -9.719 1 84.88 181 ARG A N 1
ATOM 1401 C CA . ARG A 1 181 ? -0.486 -36.781 -8.57 1 84.88 181 ARG A CA 1
ATOM 1402 C C . ARG A 1 181 ? 0.441 -35.594 -8.383 1 84.88 181 ARG A C 1
ATOM 1404 O O . ARG A 1 181 ? 1.129 -35.469 -7.363 1 84.88 181 ARG A O 1
ATOM 1411 N N . PHE A 1 182 ? 0.471 -34.75 -9.344 1 87.94 182 PHE A N 1
ATOM 1412 C CA . PHE A 1 182 ? 1.423 -33.656 -9.398 1 87.94 182 PHE A CA 1
ATOM 1413 C C . PHE A 1 182 ? 1.421 -32.875 -8.086 1 87.94 182 PHE A C 1
ATOM 1415 O O . PHE A 1 182 ? 2.48 -32.594 -7.523 1 87.94 182 PHE A O 1
ATOM 1422 N N . SER A 1 183 ? 0.207 -32.531 -7.531 1 86.88 183 SER A N 1
ATOM 1423 C CA . SER A 1 183 ? 0.091 -31.719 -6.324 1 86.88 183 SER A CA 1
ATOM 1424 C C . SER A 1 183 ? 0.7 -32.438 -5.117 1 86.88 183 SER A C 1
ATOM 1426 O O . SER A 1 183 ? 1.125 -31.781 -4.16 1 86.88 183 SER A O 1
ATOM 1428 N N . GLY A 1 184 ? 0.797 -33.719 -5.215 1 88.62 184 GLY A N 1
ATOM 1429 C CA . GLY A 1 184 ? 1.317 -34.5 -4.113 1 88.62 184 GLY A CA 1
ATOM 1430 C C . GLY A 1 184 ? 2.818 -34.375 -3.936 1 88.62 184 GLY A C 1
ATOM 1431 O O . GLY A 1 184 ? 3.367 -34.781 -2.91 1 88.62 184 GLY A O 1
ATOM 1432 N N . TYR A 1 18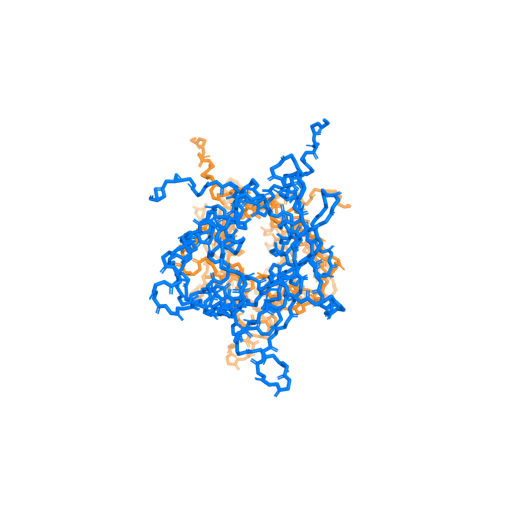5 ? 3.445 -33.812 -4.906 1 92.62 185 TYR A N 1
ATOM 1433 C CA . TYR A 1 185 ? 4.898 -33.688 -4.848 1 92.62 185 TYR A CA 1
ATOM 1434 C C . TYR A 1 185 ? 5.324 -32.438 -4.074 1 92.62 185 TYR A C 1
ATOM 1436 O O . TYR A 1 185 ? 6.52 -32.219 -3.881 1 92.62 185 TYR A O 1
ATOM 1444 N N . PHE A 1 186 ? 4.363 -31.672 -3.609 1 92.44 186 PHE A N 1
ATOM 1445 C CA . PHE A 1 186 ? 4.645 -30.406 -2.963 1 92.44 186 PHE A CA 1
ATOM 1446 C C . PHE A 1 186 ? 4.043 -30.359 -1.563 1 92.44 186 PHE A C 1
ATOM 1448 O O . PHE A 1 186 ? 3.006 -30.969 -1.308 1 92.44 186 PHE A O 1
ATOM 1455 N N . ASP A 1 187 ? 4.801 -29.719 -0.694 1 90.81 187 ASP A N 1
ATOM 1456 C CA . ASP A 1 187 ? 4.273 -29.406 0.631 1 90.81 187 ASP A CA 1
ATOM 1457 C C . ASP A 1 187 ? 3.67 -28 0.667 1 90.81 187 ASP A C 1
ATOM 1459 O O . ASP A 1 187 ? 4.355 -27.031 1.006 1 90.81 187 ASP A O 1
ATOM 1463 N N . ILE A 1 188 ? 2.451 -27.891 0.31 1 83.38 188 ILE A N 1
ATOM 1464 C CA . ILE A 1 188 ? 1.729 -26.625 0.263 1 83.38 188 ILE A CA 1
ATOM 1465 C C . ILE A 1 188 ? 0.944 -26.422 1.559 1 83.38 188 ILE A C 1
ATOM 1467 O O . ILE A 1 188 ? 0.182 -27.312 1.968 1 83.38 188 ILE A O 1
ATOM 1471 N N . PRO A 1 189 ? 1.204 -25.281 2.189 1 85.75 189 PRO A N 1
ATOM 1472 C CA . PRO A 1 189 ? 0.388 -25.047 3.381 1 85.75 189 PRO A CA 1
ATOM 1473 C C . PRO A 1 189 ? -1.11 -25.062 3.084 1 85.75 189 PRO A C 1
ATOM 1475 O O . PRO A 1 189 ? -1.535 -24.641 2.008 1 85.75 189 PRO A O 1
ATOM 1478 N N . LYS A 1 190 ? -1.808 -25.719 3.965 1 79.94 190 LYS A N 1
ATOM 1479 C CA . LYS A 1 190 ? -3.26 -25.766 3.816 1 79.94 190 LYS A CA 1
ATOM 1480 C C . LYS A 1 190 ? -3.904 -24.453 4.273 1 79.94 190 LYS A C 1
ATOM 1482 O O . LYS A 1 190 ? -3.443 -23.844 5.234 1 79.94 190 LYS A O 1
ATOM 1487 N N . PRO A 1 191 ? -4.875 -24.078 3.441 1 75.69 191 PRO A N 1
ATOM 1488 C CA . PRO A 1 191 ? -5.582 -22.875 3.889 1 75.69 191 PRO A CA 1
ATOM 1489 C C . PRO A 1 191 ? -6.184 -23.031 5.285 1 75.69 191 PRO A C 1
ATOM 1491 O O . PRO A 1 191 ? -6.559 -24.125 5.68 1 75.69 191 PRO A O 1
ATOM 1494 N N . SER A 1 192 ? -5.84 -22.219 6.223 1 67.88 192 SER A N 1
ATOM 1495 C CA . SER A 1 192 ? -6.309 -22.312 7.602 1 67.88 192 SER A CA 1
ATOM 1496 C C . SER A 1 192 ? -7.82 -22.531 7.656 1 67.88 192 SER A C 1
ATOM 1498 O O . SER A 1 192 ? -8.312 -23.25 8.516 1 67.88 192 SER A O 1
ATOM 1500 N N . GLY A 1 193 ? -8.867 -22.641 7.727 1 58.12 193 GLY A N 1
ATOM 1501 C CA . GLY A 1 193 ? -10.25 -23 7.996 1 58.12 193 GLY A CA 1
ATOM 1502 C C . GLY A 1 193 ? -11.25 -22.188 7.203 1 58.12 193 GLY A C 1
ATOM 1503 O O . GLY A 1 193 ? -12.438 -22.156 7.543 1 58.12 193 GLY A O 1
ATOM 1504 N N . GLY A 1 194 ? -11.25 -21.734 6.012 1 42.25 194 GLY A N 1
ATOM 1505 C CA . GLY A 1 194 ? -12.641 -21.391 5.77 1 42.25 194 GLY A CA 1
ATOM 1506 C C . GLY A 1 194 ? -13.57 -22.594 5.789 1 42.25 194 GLY A C 1
ATOM 1507 O O . GLY A 1 194 ? -13.117 -23.734 5.676 1 42.25 194 GLY A O 1
ATOM 1508 N N . MET B 1 1 ? -5.996 6.309 30.688 1 24.17 1 MET B N 1
ATOM 1509 C CA . MET B 1 1 ? -6.652 5.238 29.938 1 24.17 1 MET B CA 1
ATOM 1510 C C . MET B 1 1 ? -5.789 4.789 28.766 1 24.17 1 MET B C 1
ATOM 1512 O O . MET B 1 1 ? -5.434 5.594 27.906 1 24.17 1 MET B O 1
ATOM 1516 N N . HIS B 1 2 ? -4.965 3.818 29 1 29.94 2 HIS B N 1
ATOM 1517 C CA . HIS B 1 2 ? -4.004 3.314 28.016 1 29.94 2 HIS B CA 1
ATOM 1518 C C . HIS B 1 2 ? -4.688 2.943 26.703 1 29.94 2 HIS B C 1
ATOM 1520 O O . HIS B 1 2 ? -5.574 2.09 26.688 1 29.94 2 HIS B O 1
ATOM 1526 N N . LYS B 1 3 ? -4.832 3.893 25.875 1 36.47 3 LYS B N 1
ATOM 1527 C CA . LYS B 1 3 ? -5.496 3.578 24.609 1 36.47 3 LYS B CA 1
ATOM 1528 C C . LYS B 1 3 ? -5.012 2.242 24.062 1 36.47 3 LYS B C 1
ATOM 1530 O O . LYS B 1 3 ? -3.812 2.037 23.875 1 36.47 3 LYS B O 1
ATOM 1535 N N . THR B 1 4 ? -5.609 1.207 24.25 1 36.66 4 THR B N 1
ATOM 1536 C CA . THR B 1 4 ? -5.43 -0.132 23.703 1 36.66 4 THR B CA 1
ATOM 1537 C C . THR B 1 4 ? -5.16 -0.069 22.203 1 36.66 4 THR B C 1
ATOM 1539 O O . THR B 1 4 ? -5.996 0.414 21.422 1 36.66 4 THR B O 1
ATOM 1542 N N . ARG B 1 5 ? -3.924 0.009 21.891 1 43.19 5 ARG B N 1
ATOM 1543 C CA . ARG B 1 5 ? -3.42 0.052 20.516 1 43.19 5 ARG B CA 1
ATOM 1544 C C . ARG B 1 5 ? -4.043 -1.052 19.672 1 43.19 5 ARG B C 1
ATOM 1546 O O . ARG B 1 5 ? -3.848 -2.238 19.953 1 43.19 5 ARG B O 1
ATOM 1553 N N . THR B 1 6 ? -5.09 -0.891 19.109 1 46.78 6 THR B N 1
ATOM 1554 C CA . THR B 1 6 ? -5.711 -1.936 18.297 1 46.78 6 THR B CA 1
ATOM 1555 C C . THR B 1 6 ? -4.777 -2.383 17.172 1 46.78 6 THR B C 1
ATOM 1557 O O . THR B 1 6 ? -3.93 -1.612 16.719 1 46.78 6 THR B O 1
ATOM 1560 N N . ALA B 1 7 ? -4.691 -3.676 16.938 1 46.56 7 ALA B N 1
ATOM 1561 C CA . ALA B 1 7 ? -3.838 -4.473 16.062 1 46.56 7 ALA B CA 1
ATOM 1562 C C . ALA B 1 7 ? -3.643 -3.779 14.711 1 46.56 7 ALA B C 1
ATOM 1564 O O . ALA B 1 7 ? -2.543 -3.791 14.156 1 46.56 7 ALA B O 1
ATOM 1565 N N . GLY B 1 8 ? -4.672 -3.186 14.133 1 53 8 GLY B N 1
ATOM 1566 C CA . GLY B 1 8 ? -4.613 -2.488 12.852 1 53 8 GLY B CA 1
ATOM 1567 C C . GLY B 1 8 ? -3.76 -1.235 12.898 1 53 8 GLY B C 1
ATOM 1568 O O . GLY B 1 8 ? -3.199 -0.824 11.875 1 53 8 GLY B O 1
ATOM 1569 N N . GLU B 1 9 ? -3.709 -0.629 14.164 1 60.25 9 GLU B N 1
ATOM 1570 C CA . GLU B 1 9 ? -3.055 0.656 14.391 1 60.25 9 GLU B CA 1
ATOM 1571 C C . GLU B 1 9 ? -1.538 0.531 14.289 1 60.25 9 GLU B C 1
ATOM 1573 O O . GLU B 1 9 ? -0.855 1.486 13.914 1 60.25 9 GLU B O 1
ATOM 1578 N N . HIS B 1 10 ? -1.174 -0.706 14.094 1 81.5 10 HIS B N 1
ATOM 1579 C CA . HIS B 1 10 ? 0.279 -0.8 14.18 1 81.5 10 HIS B CA 1
ATOM 1580 C C . HIS B 1 10 ? 0.883 -1.225 12.844 1 81.5 10 HIS B C 1
ATOM 1582 O O . HIS B 1 10 ? 2.082 -1.045 12.609 1 81.5 10 HIS B O 1
ATOM 1588 N N . VAL B 1 11 ? -0.078 -1.477 11.945 1 91.12 11 VAL B N 1
ATOM 1589 C CA . VAL B 1 11 ? 0.519 -1.985 10.719 1 91.12 11 VAL B CA 1
ATOM 1590 C C . VAL B 1 11 ? 0.971 -0.819 9.844 1 91.12 11 VAL B C 1
ATOM 1592 O O . VAL B 1 11 ? 2.01 -0.896 9.18 1 91.12 11 VAL B O 1
ATOM 1595 N N . VAL B 1 12 ? 0.173 0.229 9.898 1 94.38 12 VAL B N 1
ATOM 1596 C CA . VAL B 1 12 ? 0.504 1.377 9.062 1 94.38 12 VAL B CA 1
ATOM 1597 C C . VAL B 1 12 ? 1.776 2.043 9.578 1 94.38 12 VAL B C 1
ATOM 1599 O O . VAL B 1 12 ? 2.582 2.549 8.789 1 94.38 12 VAL B O 1
ATOM 1602 N N . ASN B 1 13 ? 1.971 1.984 10.898 1 95.62 13 ASN B N 1
ATOM 1603 C CA . ASN B 1 13 ? 3.209 2.518 11.461 1 95.62 13 ASN B CA 1
ATOM 1604 C C . ASN B 1 13 ? 4.426 1.738 10.969 1 95.62 13 ASN B C 1
ATOM 1606 O O . ASN B 1 13 ? 5.406 2.33 10.516 1 95.62 13 ASN B O 1
ATOM 1610 N N . ALA B 1 14 ? 4.32 0.453 11.062 1 93.62 14 ALA B N 1
ATOM 1611 C CA . ALA B 1 14 ? 5.422 -0.402 10.625 1 93.62 14 ALA B CA 1
ATOM 1612 C C . ALA B 1 14 ? 5.691 -0.228 9.133 1 93.62 14 ALA B C 1
ATOM 1614 O O . ALA B 1 14 ? 6.848 -0.193 8.703 1 93.62 14 ALA B O 1
ATOM 1615 N N . PHE B 1 15 ? 4.633 -0.161 8.398 1 95.12 15 PHE B N 1
ATOM 1616 C CA . PHE B 1 15 ? 4.73 0.053 6.961 1 95.12 15 PHE B CA 1
ATOM 1617 C C . PHE B 1 15 ? 5.48 1.344 6.656 1 95.12 15 PHE B C 1
ATOM 1619 O O . PHE B 1 15 ? 6.441 1.343 5.879 1 95.12 15 PHE B O 1
ATOM 1626 N N . ALA B 1 16 ? 5.102 2.439 7.297 1 95.75 16 ALA B N 1
ATOM 1627 C CA . ALA B 1 16 ? 5.719 3.748 7.098 1 95.75 16 ALA B CA 1
ATOM 1628 C C . ALA B 1 16 ? 7.191 3.727 7.5 1 95.75 16 ALA B C 1
ATOM 1630 O O . ALA B 1 16 ? 8.031 4.336 6.832 1 95.75 16 ALA B O 1
ATOM 1631 N N . GLU B 1 17 ? 7.484 3.049 8.547 1 94.25 17 GLU B N 1
ATOM 1632 C CA . GLU B 1 17 ? 8.844 3.006 9.07 1 94.25 17 GLU B CA 1
ATOM 1633 C C . GLU B 1 17 ? 9.766 2.211 8.148 1 94.25 17 GLU B C 1
ATOM 1635 O O . GLU B 1 17 ? 10.961 2.512 8.047 1 94.25 17 GLU B O 1
ATOM 1640 N N . LYS B 1 18 ? 9.242 1.264 7.477 1 94.12 18 LYS B N 1
ATOM 1641 C CA . LYS B 1 18 ? 10.055 0.4 6.617 1 94.12 18 LYS B CA 1
ATOM 1642 C C . LYS B 1 18 ? 10.211 1.001 5.223 1 94.12 18 LYS B C 1
ATOM 1644 O O . LYS B 1 18 ? 11.148 0.664 4.496 1 94.12 18 LYS B O 1
ATOM 1649 N N . LEU B 1 19 ? 9.328 1.877 4.871 1 96.06 19 LEU B N 1
ATOM 1650 C CA . LEU B 1 19 ? 9.289 2.449 3.529 1 96.06 19 LEU B CA 1
ATOM 1651 C C . LEU B 1 19 ? 10.5 3.34 3.281 1 96.06 19 LEU B C 1
ATOM 1653 O O . LEU B 1 19 ? 10.742 4.289 4.031 1 96.06 19 LEU B O 1
ATOM 1657 N N . GLU B 1 20 ? 11.266 3.045 2.211 1 97.25 20 GLU B N 1
ATOM 1658 C CA . GLU B 1 20 ? 12.414 3.857 1.81 1 97.25 20 GLU B CA 1
ATOM 1659 C C . GLU B 1 20 ? 12 4.938 0.811 1 97.25 20 GLU B C 1
ATOM 1661 O O . GLU B 1 20 ? 12.055 4.719 -0.401 1 97.25 20 GLU B O 1
ATOM 1666 N N . LEU B 1 21 ? 11.742 6.086 1.298 1 97.81 21 LEU B N 1
ATOM 1667 C CA . LEU B 1 21 ? 11.156 7.156 0.499 1 97.81 21 LEU B CA 1
ATOM 1668 C C . LEU B 1 21 ? 12.148 7.652 -0.554 1 97.81 21 LEU B C 1
ATOM 1670 O O . LEU B 1 21 ? 11.742 8.125 -1.618 1 97.81 21 LEU B O 1
ATOM 1674 N N . THR B 1 22 ? 13.461 7.535 -0.29 1 97.62 22 THR B N 1
ATOM 1675 C CA . THR B 1 22 ? 14.477 8.023 -1.212 1 97.62 22 THR B CA 1
ATOM 1676 C C . THR B 1 22 ? 14.469 7.215 -2.506 1 97.62 22 THR B C 1
ATOM 1678 O O . THR B 1 22 ? 15.039 7.641 -3.514 1 97.62 22 THR B O 1
ATOM 1681 N N . LYS B 1 23 ? 13.844 6.066 -2.498 1 98.12 23 LYS B N 1
ATOM 1682 C CA . LYS B 1 23 ? 13.805 5.188 -3.662 1 98.12 23 LYS B CA 1
ATOM 1683 C C . LYS B 1 23 ? 12.562 5.449 -4.508 1 98.12 23 LYS B C 1
ATOM 1685 O O . LYS B 1 23 ? 12.383 4.836 -5.562 1 98.12 23 LYS B O 1
ATOM 1690 N N . LEU B 1 24 ? 11.727 6.387 -4.07 1 98.38 24 LEU B N 1
ATOM 1691 C CA . LEU B 1 24 ? 10.469 6.652 -4.75 1 98.38 24 LEU B CA 1
ATOM 1692 C C . LEU B 1 24 ? 10.492 8.008 -5.438 1 98.38 24 LEU B C 1
ATOM 1694 O O . LEU B 1 24 ? 10.875 9.016 -4.828 1 98.38 24 LEU B O 1
ATOM 1698 N N . SER B 1 25 ? 10.109 8.016 -6.707 1 98.5 25 SER B N 1
ATOM 1699 C CA . SER B 1 25 ? 9.82 9.297 -7.344 1 98.5 25 SER B CA 1
ATOM 1700 C C . SER B 1 25 ? 8.617 9.977 -6.695 1 98.5 25 SER B C 1
ATOM 1702 O O . SER B 1 25 ? 7.867 9.344 -5.949 1 98.5 25 SER B O 1
ATOM 1704 N N . PRO B 1 26 ? 8.398 11.25 -6.938 1 98.56 26 PRO B N 1
ATOM 1705 C CA . PRO B 1 26 ? 7.219 11.922 -6.398 1 98.56 26 PRO B CA 1
ATOM 1706 C C . PRO B 1 26 ? 5.914 11.258 -6.828 1 98.56 26 PRO B C 1
ATOM 1708 O O . PRO B 1 26 ? 4.977 11.156 -6.031 1 98.56 26 PRO B O 1
ATOM 1711 N N . GLU B 1 27 ? 5.902 10.789 -8.062 1 98.25 27 GLU B N 1
ATOM 1712 C CA . GLU B 1 27 ? 4.699 10.125 -8.555 1 98.25 27 GLU B CA 1
ATOM 1713 C C . GLU B 1 27 ? 4.461 8.805 -7.84 1 98.25 27 GLU B C 1
ATOM 1715 O O . GLU B 1 27 ? 3.32 8.453 -7.531 1 98.25 27 GLU B O 1
ATOM 1720 N N . GLN B 1 28 ? 5.516 8.078 -7.621 1 98.56 28 GLN B N 1
ATOM 1721 C CA . GLN B 1 28 ? 5.422 6.809 -6.906 1 98.56 28 GLN B CA 1
ATOM 1722 C C . GLN B 1 28 ? 5.027 7.023 -5.449 1 98.56 28 GLN B C 1
ATOM 1724 O O . GLN B 1 28 ? 4.266 6.238 -4.883 1 98.56 28 GLN B O 1
ATOM 1729 N N . PHE B 1 29 ? 5.57 8.086 -4.844 1 98.69 29 PHE B N 1
ATOM 1730 C CA . PHE B 1 29 ? 5.191 8.469 -3.488 1 98.69 29 PHE B CA 1
ATOM 1731 C C . PHE B 1 29 ? 3.697 8.75 -3.402 1 98.69 29 PHE B C 1
ATOM 1733 O O . PHE B 1 29 ? 3.016 8.25 -2.508 1 98.69 29 PHE B O 1
ATOM 1740 N N . VAL B 1 30 ? 3.146 9.453 -4.328 1 98.44 30 VAL B N 1
ATOM 1741 C CA . VAL B 1 30 ? 1.727 9.781 -4.379 1 98.44 30 VAL B CA 1
ATOM 1742 C C . VAL B 1 30 ? 0.907 8.508 -4.574 1 98.44 30 VAL B C 1
ATOM 1744 O O . VAL B 1 30 ? -0.162 8.352 -3.979 1 98.44 30 VAL B O 1
ATOM 1747 N N . GLN B 1 31 ? 1.435 7.559 -5.395 1 97.94 31 GLN B N 1
ATOM 1748 C CA . GLN B 1 31 ? 0.742 6.293 -5.609 1 97.94 31 GLN B CA 1
ATOM 1749 C C . GLN B 1 31 ? 0.552 5.539 -4.297 1 97.94 31 GLN B C 1
ATOM 1751 O O . GLN B 1 31 ? -0.515 4.977 -4.047 1 97.94 31 GLN B O 1
ATOM 1756 N N . VAL B 1 32 ? 1.579 5.547 -3.484 1 98.38 32 VAL B N 1
ATOM 1757 C CA . VAL B 1 32 ? 1.495 4.895 -2.184 1 98.38 32 VAL B CA 1
ATOM 1758 C C . VAL B 1 32 ? 0.425 5.574 -1.33 1 98.38 32 VAL B C 1
ATOM 1760 O O . VAL B 1 32 ? -0.455 4.906 -0.782 1 98.38 32 VAL B O 1
ATOM 1763 N N . LEU B 1 33 ? 0.465 6.875 -1.297 1 98.12 33 LEU B N 1
ATOM 1764 C CA . LEU B 1 33 ? -0.458 7.625 -0.454 1 98.12 33 LEU B CA 1
ATOM 1765 C C . LEU B 1 33 ? -1.892 7.48 -0.952 1 98.12 33 LEU B C 1
ATOM 1767 O O . LEU B 1 33 ? -2.822 7.371 -0.151 1 98.12 33 LEU B O 1
ATOM 1771 N N . GLU B 1 34 ? -2.092 7.5 -2.236 1 97.81 34 GLU B N 1
ATOM 1772 C CA . GLU B 1 34 ? -3.422 7.312 -2.809 1 97.81 34 GLU B CA 1
ATOM 1773 C C . GLU B 1 34 ? -4 5.957 -2.422 1 97.81 34 GLU B C 1
ATOM 1775 O O . GLU B 1 34 ? -5.191 5.844 -2.127 1 97.81 34 GLU B O 1
ATOM 1780 N N . THR B 1 35 ? -3.131 4.961 -2.486 1 98.06 35 THR B N 1
ATOM 1781 C CA . THR B 1 35 ? -3.576 3.613 -2.145 1 98.06 35 THR B CA 1
ATOM 1782 C C . THR B 1 35 ? -3.967 3.529 -0.672 1 98.06 35 THR B C 1
ATOM 1784 O O . THR B 1 35 ? -5.035 3.018 -0.336 1 98.06 35 THR B O 1
ATOM 1787 N N . LEU B 1 36 ? -3.123 4.059 0.197 1 97.19 36 LEU B N 1
ATOM 1788 C CA . LEU B 1 36 ? -3.441 4.055 1.621 1 97.19 36 LEU B CA 1
ATOM 1789 C C . LEU B 1 36 ? -4.707 4.859 1.896 1 97.19 36 LEU B C 1
ATOM 1791 O O . LEU B 1 36 ? -5.523 4.469 2.734 1 97.19 36 LEU B O 1
ATOM 1795 N N . HIS B 1 37 ? -4.836 6.016 1.213 1 97.38 37 HIS B N 1
ATOM 1796 C CA . HIS B 1 37 ? -6.031 6.836 1.355 1 97.38 37 HIS B CA 1
ATOM 1797 C C . HIS B 1 37 ? -7.277 6.078 0.918 1 97.38 37 HIS B C 1
ATOM 1799 O O . HIS B 1 37 ? -8.297 6.098 1.61 1 97.38 37 HIS B O 1
ATOM 1805 N N . MET B 1 38 ? -7.18 5.395 -0.222 1 97.12 38 MET B N 1
ATOM 1806 C CA . MET B 1 38 ? -8.289 4.605 -0.747 1 97.12 38 MET B CA 1
ATOM 1807 C C . MET B 1 38 ? -8.68 3.5 0.227 1 97.12 38 MET B C 1
ATOM 1809 O O . MET B 1 38 ? -9.867 3.26 0.458 1 97.12 38 MET B O 1
ATOM 1813 N N . LEU B 1 39 ? -7.684 2.814 0.814 1 97.19 39 LEU B N 1
ATOM 1814 C CA . LEU B 1 39 ? -7.969 1.761 1.783 1 97.19 39 LEU B CA 1
ATOM 1815 C C . LEU B 1 39 ? -8.75 2.312 2.969 1 97.19 39 LEU B C 1
ATOM 1817 O O . LEU B 1 39 ? -9.672 1.659 3.469 1 97.19 39 LEU B O 1
ATOM 1821 N N . GLY B 1 40 ? -8.359 3.445 3.434 1 96.25 40 GLY B N 1
ATOM 1822 C CA . GLY B 1 40 ? -9.102 4.078 4.516 1 96.25 40 GLY B CA 1
ATOM 1823 C C . GLY B 1 40 ? -10.539 4.402 4.145 1 96.25 40 GLY B C 1
ATOM 1824 O O . GLY B 1 40 ? -11.461 4.141 4.918 1 96.25 40 GLY B O 1
ATOM 1825 N N . GLU B 1 41 ? -10.734 4.941 3.002 1 95.75 41 GLU B N 1
ATOM 1826 C CA . GLU B 1 41 ? -12.062 5.355 2.555 1 95.75 41 GLU B CA 1
ATOM 1827 C C . GLU B 1 41 ? -12.984 4.152 2.385 1 95.75 41 GLU B C 1
ATOM 1829 O O . GLU B 1 41 ? -14.188 4.25 2.629 1 95.75 41 GLU B O 1
ATOM 1834 N N . THR B 1 42 ? -12.438 3.016 2 1 96.69 42 THR B N 1
ATOM 1835 C CA . THR B 1 42 ? -13.25 1.828 1.746 1 96.69 42 THR B CA 1
ATOM 1836 C C . THR B 1 42 ? -13.469 1.039 3.033 1 96.69 42 THR B C 1
ATOM 1838 O O . THR B 1 42 ? -14.273 0.106 3.064 1 96.69 42 THR B O 1
ATOM 1841 N N . GLY B 1 43 ? -12.727 1.448 4.078 1 95.81 43 GLY B N 1
ATOM 1842 C CA . GLY B 1 43 ? -12.812 0.697 5.32 1 95.81 43 GLY B CA 1
ATOM 1843 C C . GLY B 1 43 ? -12.164 -0.673 5.23 1 95.81 43 GLY B C 1
ATOM 1844 O O . GLY B 1 43 ? -12.664 -1.641 5.809 1 95.81 43 GLY B O 1
ATOM 1845 N N . ALA B 1 44 ? -11.125 -0.782 4.469 1 96.19 44 ALA B N 1
ATOM 1846 C CA . ALA B 1 44 ? -10.492 -2.07 4.191 1 96.19 44 ALA B CA 1
ATOM 1847 C C . ALA B 1 44 ? -9.477 -2.428 5.27 1 96.19 44 ALA B C 1
ATOM 1849 O O . ALA B 1 44 ? -8.555 -3.215 5.023 1 96.19 44 ALA B O 1
ATOM 1850 N N . GLY B 1 45 ? -9.5 -1.796 6.422 1 93.5 45 GLY B N 1
ATOM 1851 C CA . GLY B 1 45 ? -8.766 -2.254 7.59 1 93.5 45 GLY B CA 1
ATOM 1852 C C . GLY B 1 45 ? -7.48 -1.479 7.824 1 93.5 45 GLY B C 1
ATOM 1853 O O . GLY B 1 45 ? -6.848 -1.614 8.875 1 93.5 45 GLY B O 1
ATOM 1854 N N . ILE B 1 46 ? -7.07 -0.683 6.812 1 94.31 46 ILE B N 1
ATOM 1855 C CA . ILE B 1 46 ? -5.871 0.14 6.91 1 94.31 46 ILE B CA 1
ATOM 1856 C C . ILE B 1 46 ? -6.238 1.61 6.719 1 94.31 46 ILE B C 1
ATOM 1858 O O . ILE B 1 46 ? -6.805 1.987 5.691 1 94.31 46 ILE B O 1
ATOM 1862 N N . GLU B 1 47 ? -5.855 2.418 7.73 1 93.5 47 GLU B N 1
ATOM 1863 C CA . GLU B 1 47 ? -6.211 3.834 7.691 1 93.5 47 GLU B CA 1
ATOM 1864 C C . GLU B 1 47 ? -4.98 4.715 7.891 1 93.5 47 GLU B C 1
ATOM 1866 O O . GLU B 1 47 ? -4.27 4.586 8.891 1 93.5 47 GLU B O 1
ATOM 1871 N N . LEU B 1 48 ? -4.797 5.59 6.965 1 91.56 48 LEU B N 1
ATOM 1872 C CA . LEU B 1 48 ? -3.701 6.547 7.086 1 91.56 48 LEU B CA 1
ATOM 1873 C C . LEU B 1 48 ? -3.83 7.355 8.367 1 91.56 48 LEU B C 1
ATOM 1875 O O . LEU B 1 48 ? -2.822 7.703 8.992 1 91.56 48 LEU B O 1
ATOM 1879 N N . SER B 1 49 ? -5.059 7.656 8.797 1 91.56 49 SER B N 1
ATOM 1880 C CA . SER B 1 49 ? -5.316 8.477 9.977 1 91.56 49 SER B CA 1
ATOM 1881 C C . SER B 1 49 ? -4.879 7.773 11.25 1 91.56 49 SER B C 1
ATOM 1883 O O . SER B 1 49 ? -4.777 8.398 12.312 1 91.56 49 SER B O 1
ATOM 1885 N N . SER B 1 50 ? -4.625 6.465 11.133 1 93.12 50 SER B N 1
ATOM 1886 C CA . SER B 1 50 ? -4.188 5.703 12.297 1 93.12 50 SER B CA 1
ATOM 1887 C C . SER B 1 50 ? -2.68 5.824 12.5 1 93.12 50 SER B C 1
ATOM 1889 O O . SER B 1 50 ? -2.145 5.352 13.5 1 93.12 50 SER B O 1
ATOM 1891 N N . LEU B 1 51 ? -1.999 6.414 11.609 1 94.44 51 LEU B N 1
ATOM 1892 C CA . LEU B 1 51 ? -0.568 6.668 11.734 1 94.44 51 LEU B CA 1
ATOM 1893 C C . LEU B 1 51 ? -0.271 7.516 12.969 1 94.44 51 LEU B C 1
ATOM 1895 O O . LEU B 1 51 ? -0.898 8.555 13.172 1 94.44 51 LEU B O 1
ATOM 1899 N N . GLU B 1 52 ? 0.613 7.047 13.742 1 94.38 52 GLU B N 1
ATOM 1900 C CA . GLU B 1 52 ? 1.008 7.84 14.906 1 94.38 52 GLU B CA 1
ATOM 1901 C C . GLU B 1 52 ? 1.664 9.148 14.477 1 94.38 52 GLU B C 1
ATOM 1903 O O . GLU B 1 52 ? 2.404 9.188 13.492 1 94.38 52 GLU B O 1
ATOM 1908 N N . THR B 1 53 ? 1.453 10.188 15.273 1 94.56 53 THR B N 1
ATOM 1909 C CA . THR B 1 53 ? 1.973 11.508 14.93 1 94.56 53 THR B CA 1
ATOM 1910 C C . THR B 1 53 ? 3.498 11.492 14.867 1 94.56 53 THR B C 1
ATOM 1912 O O . THR B 1 53 ? 4.098 12.094 13.977 1 94.56 53 THR B O 1
ATOM 1915 N N . GLU B 1 54 ? 4.113 10.797 15.789 1 93.56 54 GLU B N 1
ATOM 1916 C CA . GLU B 1 54 ? 5.57 10.703 15.781 1 93.56 54 GLU B CA 1
ATOM 1917 C C . GLU B 1 54 ? 6.078 10.102 14.477 1 93.56 54 GLU B C 1
ATOM 1919 O O . GLU B 1 54 ? 7.105 10.531 13.945 1 93.56 54 GLU B O 1
ATOM 1924 N N . VAL B 1 55 ? 5.379 9.078 13.977 1 94.31 55 VAL B N 1
ATOM 1925 C CA . VAL B 1 55 ? 5.766 8.438 12.727 1 94.31 55 VAL B CA 1
ATOM 1926 C C . VAL B 1 55 ? 5.535 9.398 11.562 1 94.31 55 VAL B C 1
ATOM 1928 O O . VAL B 1 55 ? 6.363 9.484 10.648 1 94.31 55 VAL B O 1
ATOM 1931 N N . LEU B 1 56 ? 4.41 10.117 11.562 1 95.62 56 LEU B N 1
ATOM 1932 C CA . LEU B 1 56 ? 4.141 11.109 10.531 1 95.62 56 LEU B CA 1
ATOM 1933 C C . LEU B 1 56 ? 5.258 12.148 10.469 1 95.62 56 LEU B C 1
ATOM 1935 O O . LEU B 1 56 ? 5.742 12.484 9.391 1 95.62 56 LEU B O 1
ATOM 1939 N N . VAL B 1 57 ? 5.672 12.664 11.625 1 95.19 57 VAL B N 1
ATOM 1940 C CA . VAL B 1 57 ? 6.742 13.648 11.711 1 95.19 57 VAL B CA 1
ATOM 1941 C C . VAL B 1 57 ? 8.016 13.094 11.078 1 95.19 57 VAL B C 1
ATOM 1943 O O . VAL B 1 57 ? 8.664 13.781 10.281 1 95.19 57 VAL B O 1
ATOM 1946 N N . ASP B 1 58 ? 8.305 11.875 11.375 1 94.88 58 ASP B N 1
ATOM 1947 C CA . ASP B 1 58 ? 9.5 11.242 10.82 1 94.88 58 ASP B CA 1
ATOM 1948 C C . ASP B 1 58 ? 9.383 11.062 9.312 1 94.88 58 ASP B C 1
ATOM 1950 O O . ASP B 1 58 ? 10.359 11.242 8.578 1 94.88 58 ASP B O 1
ATOM 1954 N N . VAL B 1 59 ? 8.211 10.633 8.812 1 96.31 59 VAL B N 1
ATOM 1955 C CA . VAL B 1 59 ? 7.992 10.461 7.379 1 96.31 59 VAL B CA 1
ATOM 1956 C C . VAL B 1 59 ? 8.195 11.789 6.656 1 96.31 59 VAL B C 1
ATOM 1958 O O . VAL B 1 59 ? 8.852 11.844 5.613 1 96.31 59 VAL B O 1
ATOM 1961 N N . VAL B 1 60 ? 7.668 12.906 7.195 1 96.44 60 VAL B N 1
ATOM 1962 C CA . VAL B 1 60 ? 7.816 14.227 6.59 1 96.44 60 VAL B CA 1
ATOM 1963 C C . VAL B 1 60 ? 9.289 14.633 6.586 1 96.44 60 VAL B C 1
ATOM 1965 O O . VAL B 1 60 ? 9.773 15.219 5.617 1 96.44 60 VAL B O 1
ATOM 1968 N N . GLN B 1 61 ? 9.984 14.305 7.641 1 95.31 61 GLN B N 1
ATOM 1969 C CA . GLN B 1 61 ? 11.406 14.617 7.723 1 95.31 61 GLN B CA 1
ATOM 1970 C C . GLN B 1 61 ? 12.188 13.906 6.617 1 95.31 61 GLN B C 1
ATOM 1972 O O . GLN B 1 61 ? 13.102 14.492 6.031 1 95.31 61 GLN B O 1
ATOM 1977 N N . ARG B 1 62 ? 11.82 12.719 6.305 1 96.56 62 ARG B N 1
ATOM 1978 C CA . ARG B 1 62 ? 12.531 11.906 5.32 1 96.56 62 ARG B CA 1
ATOM 1979 C C . ARG B 1 62 ? 12.086 12.25 3.904 1 96.56 62 ARG B C 1
ATOM 1981 O O . ARG B 1 62 ? 12.789 11.953 2.938 1 96.56 62 ARG B O 1
ATOM 1988 N N . ALA B 1 63 ? 10.93 12.836 3.773 1 97.56 63 ALA B N 1
ATOM 1989 C CA . ALA B 1 63 ? 10.367 13.109 2.453 1 97.56 63 ALA B CA 1
ATOM 1990 C C . ALA B 1 63 ? 11.133 14.234 1.758 1 97.56 63 ALA B C 1
ATOM 1992 O O . ALA B 1 63 ? 11.539 15.203 2.4 1 97.56 63 ALA B O 1
ATOM 1993 N N . SER B 1 64 ? 11.328 14.125 0.44 1 97.62 64 SER B N 1
ATOM 1994 C CA . SER B 1 64 ? 11.938 15.211 -0.334 1 97.62 64 SER B CA 1
ATOM 1995 C C . SER B 1 64 ? 10.961 16.359 -0.524 1 97.62 64 SER B C 1
ATOM 1997 O O . SER B 1 64 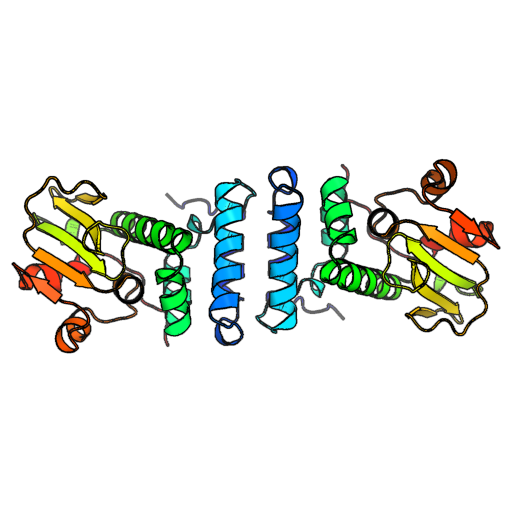? 9.75 16.203 -0.359 1 97.62 64 SER B O 1
ATOM 1999 N N . ARG B 1 65 ? 11.523 17.5 -0.922 1 96.56 65 ARG B N 1
ATOM 2000 C CA . ARG B 1 65 ? 10.68 18.656 -1.205 1 96.56 65 ARG B CA 1
ATOM 2001 C C . ARG B 1 65 ? 9.719 18.359 -2.357 1 96.56 65 ARG B C 1
ATOM 2003 O O . ARG B 1 65 ? 8.555 18.781 -2.324 1 96.56 65 ARG B O 1
ATOM 2010 N N . GLU B 1 66 ? 10.242 17.641 -3.334 1 98.19 66 GLU B N 1
ATOM 2011 C CA . GLU B 1 66 ? 9.422 17.312 -4.496 1 98.19 66 GLU B CA 1
ATOM 2012 C C . GLU B 1 66 ? 8.281 16.391 -4.113 1 98.19 66 GLU B C 1
ATOM 2014 O O . GLU B 1 66 ? 7.176 16.5 -4.656 1 98.19 66 GLU B O 1
ATOM 2019 N N . GLN B 1 67 ? 8.531 15.484 -3.219 1 98.56 67 GLN B N 1
ATOM 2020 C CA . GLN B 1 67 ? 7.488 14.578 -2.742 1 98.56 67 GLN B CA 1
ATOM 2021 C C . GLN B 1 67 ? 6.398 15.336 -1.996 1 98.56 67 GLN B C 1
ATOM 2023 O O . GLN B 1 67 ? 5.207 15.109 -2.23 1 98.56 67 GLN B O 1
ATOM 2028 N N . LEU B 1 68 ? 6.734 16.234 -1.143 1 98.38 68 LEU B N 1
ATOM 2029 C CA . LEU B 1 68 ? 5.754 17.016 -0.401 1 98.38 68 LEU B CA 1
ATOM 2030 C C . LEU B 1 68 ? 4.969 17.938 -1.337 1 98.38 68 LEU B C 1
ATOM 2032 O O . LEU B 1 68 ? 3.762 18.109 -1.17 1 98.38 68 LEU B O 1
ATOM 2036 N N . LYS B 1 69 ? 5.652 18.484 -2.303 1 98.25 69 LYS B N 1
ATOM 2037 C CA . LYS B 1 69 ? 4.98 19.297 -3.303 1 98.25 69 LYS B CA 1
ATOM 2038 C C . LYS B 1 69 ? 3.959 18.484 -4.094 1 98.25 69 LYS B C 1
ATOM 2040 O O . LYS B 1 69 ? 2.902 19 -4.465 1 98.25 69 LYS B O 1
ATOM 2045 N N . ALA B 1 70 ? 4.285 17.234 -4.344 1 98.56 70 ALA B N 1
ATOM 2046 C CA . ALA B 1 70 ? 3.369 16.375 -5.082 1 98.56 70 ALA B CA 1
ATOM 2047 C C . ALA B 1 70 ? 2.07 16.172 -4.309 1 98.56 70 ALA B C 1
ATOM 2049 O O . ALA B 1 70 ? 0.998 16.047 -4.906 1 98.56 70 ALA B O 1
ATOM 2050 N N . ILE B 1 71 ? 2.152 16.062 -2.959 1 98.25 71 ILE B N 1
ATOM 2051 C CA . ILE B 1 71 ? 0.942 16 -2.148 1 98.25 71 ILE B CA 1
ATOM 2052 C C . ILE B 1 71 ? 0.122 17.266 -2.355 1 98.25 71 ILE B C 1
ATOM 2054 O O . ILE B 1 71 ? -1.085 17.203 -2.604 1 98.25 71 ILE B O 1
ATOM 2058 N N . ALA B 1 72 ? 0.808 18.375 -2.328 1 98.06 72 ALA B N 1
ATOM 2059 C CA . ALA B 1 72 ? 0.161 19.672 -2.439 1 98.06 72 ALA B CA 1
ATOM 2060 C C . ALA B 1 72 ? -0.509 19.844 -3.799 1 98.06 72 ALA B C 1
ATOM 2062 O O . ALA B 1 72 ? -1.526 20.531 -3.918 1 98.06 72 ALA B O 1
ATOM 2063 N N . ASP B 1 73 ? 0.017 19.234 -4.809 1 97.62 73 ASP B N 1
ATOM 2064 C CA . ASP B 1 73 ? -0.458 19.391 -6.18 1 97.62 73 ASP B CA 1
ATOM 2065 C C . ASP B 1 73 ? -1.559 18.375 -6.5 1 97.62 73 ASP B C 1
ATOM 2067 O O . ASP B 1 73 ? -2.162 18.438 -7.574 1 97.62 73 ASP B O 1
ATOM 2071 N N . HIS B 1 74 ? -1.769 17.453 -5.621 1 97.75 74 HIS B N 1
ATOM 2072 C CA . HIS B 1 74 ? -2.775 16.406 -5.809 1 97.75 74 HIS B CA 1
ATOM 2073 C C . HIS B 1 74 ? -4.07 16.766 -5.086 1 97.75 74 HIS B C 1
ATOM 2075 O O . HIS B 1 74 ? -4.137 16.703 -3.857 1 97.75 74 HIS B O 1
ATOM 2081 N N . PRO B 1 75 ? -5.082 17.109 -5.734 1 95.94 75 PRO B N 1
ATOM 2082 C CA . PRO B 1 75 ? -6.273 17.703 -5.125 1 95.94 75 PRO B CA 1
ATOM 2083 C C . PRO B 1 75 ? -6.832 16.859 -3.977 1 95.94 75 PRO B C 1
ATOM 2085 O O . PRO B 1 75 ? -7.086 17.391 -2.891 1 95.94 75 PRO B O 1
ATOM 2088 N N . GLU B 1 76 ? -6.965 15.57 -4.207 1 96.31 76 GLU B N 1
ATOM 2089 C CA . GLU B 1 76 ? -7.57 14.734 -3.176 1 96.31 76 GLU B CA 1
ATOM 2090 C C . GLU B 1 76 ? -6.656 14.602 -1.962 1 96.31 76 GLU B C 1
ATOM 2092 O O . GLU B 1 76 ? -7.109 14.734 -0.822 1 96.31 76 GLU B O 1
ATOM 2097 N N . LEU B 1 77 ? -5.422 14.305 -2.205 1 97.69 77 LEU B N 1
ATOM 2098 C CA . LEU B 1 77 ? -4.484 14.156 -1.098 1 97.69 77 LEU B CA 1
ATOM 2099 C C . LEU B 1 77 ? -4.27 15.484 -0.383 1 97.69 77 LEU B C 1
ATOM 2101 O O . LEU B 1 77 ? -4.141 15.523 0.843 1 97.69 77 LEU B O 1
ATOM 2105 N N . ARG B 1 78 ? -4.203 16.594 -1.115 1 98 78 ARG B N 1
ATOM 2106 C CA . ARG B 1 78 ? -4.07 17.938 -0.563 1 98 78 ARG B CA 1
ATOM 2107 C C . ARG B 1 78 ? -5.145 18.203 0.485 1 98 78 ARG B C 1
ATOM 2109 O O . ARG B 1 78 ? -4.836 18.578 1.618 1 98 78 ARG B O 1
ATOM 2116 N N . ALA B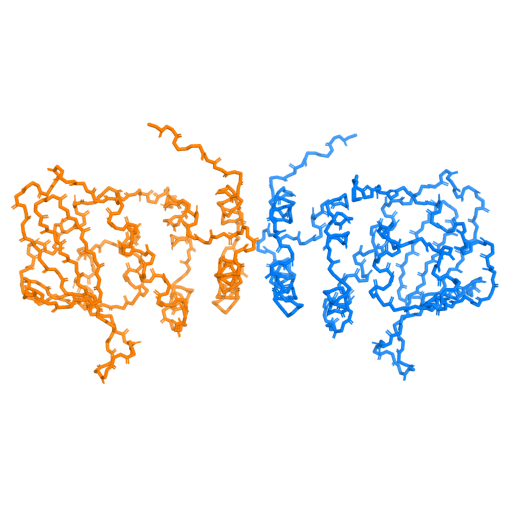 1 79 ? -6.375 17.969 0.097 1 96.62 79 ALA B N 1
ATOM 2117 C CA . ALA B 1 79 ? -7.5 18.188 1.003 1 96.62 79 ALA B CA 1
ATOM 2118 C C . ALA B 1 79 ? -7.418 17.266 2.219 1 96.62 79 ALA B C 1
ATOM 2120 O O . ALA B 1 79 ? -7.609 17.719 3.354 1 96.62 79 ALA B O 1
ATOM 2121 N N . ALA B 1 80 ? -7.125 16.016 1.966 1 96.56 80 ALA B N 1
ATOM 2122 C CA . ALA B 1 80 ? -7.055 15.023 3.039 1 96.56 80 ALA B CA 1
ATOM 2123 C C . ALA B 1 80 ? -5.949 15.375 4.031 1 96.56 80 ALA B C 1
ATOM 2125 O O . ALA B 1 80 ? -6.133 15.242 5.246 1 96.56 80 ALA B O 1
ATOM 2126 N N . PHE B 1 81 ? -4.824 15.797 3.551 1 97.44 81 PHE B N 1
ATOM 2127 C CA . PHE B 1 81 ? -3.695 16.094 4.426 1 97.44 81 PHE B CA 1
ATOM 2128 C C . PHE B 1 81 ? -3.938 17.359 5.215 1 97.44 81 PHE B C 1
ATOM 2130 O O . PHE B 1 81 ? -3.582 17.453 6.395 1 97.44 81 PHE B O 1
ATOM 2137 N N . LEU B 1 82 ? -4.512 18.406 4.605 1 97.31 82 LEU B N 1
ATOM 2138 C CA . LEU B 1 82 ? -4.875 19.609 5.352 1 97.31 82 LEU B CA 1
ATOM 2139 C C . LEU B 1 82 ? -5.809 19.266 6.508 1 97.31 82 LEU B C 1
ATOM 2141 O O . LEU B 1 82 ? -5.539 19.625 7.652 1 97.31 82 LEU B O 1
ATOM 2145 N N . ASP B 1 83 ? -6.832 18.5 6.203 1 96.62 83 ASP B N 1
ATOM 2146 C CA . ASP B 1 83 ? -7.781 18.094 7.238 1 96.62 83 ASP B CA 1
ATOM 2147 C C . ASP B 1 83 ? -7.082 17.328 8.359 1 96.62 83 ASP B C 1
ATOM 2149 O O . ASP B 1 83 ? -7.328 17.578 9.539 1 96.62 83 ASP B O 1
ATOM 2153 N N . GLU B 1 84 ? -6.25 16.438 7.957 1 96.06 84 GLU B N 1
ATOM 2154 C CA . GLU B 1 84 ? -5.57 15.578 8.93 1 96.06 84 GLU B CA 1
ATOM 2155 C C . GLU B 1 84 ? -4.621 16.391 9.805 1 96.06 84 GLU B C 1
ATOM 2157 O O . GLU B 1 84 ? -4.555 16.172 11.016 1 96.06 84 GLU B O 1
ATOM 2162 N N . ILE B 1 85 ?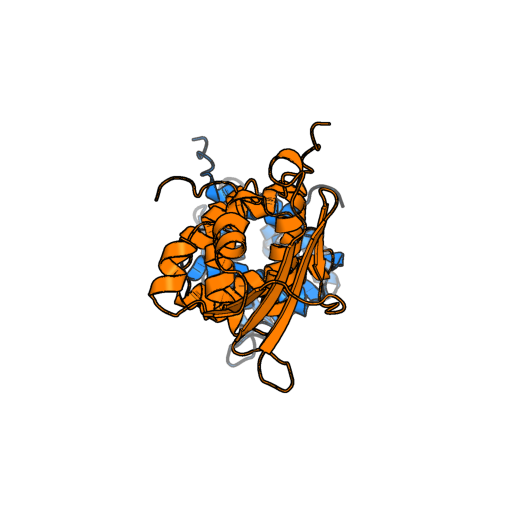 -3.877 17.281 9.266 1 96.31 85 ILE B N 1
ATOM 2163 C CA . ILE B 1 85 ? -2.926 18.078 10.023 1 96.31 85 ILE B CA 1
ATOM 2164 C C . ILE B 1 85 ? -3.678 18.984 11 1 96.31 85 ILE B C 1
ATOM 2166 O O . ILE B 1 85 ? -3.301 19.078 12.172 1 96.31 85 ILE B O 1
ATOM 2170 N N . PHE B 1 86 ? -4.746 19.578 10.57 1 96.5 86 PHE B N 1
ATOM 2171 C CA . PHE B 1 86 ? -5.527 20.438 11.461 1 96.5 86 PHE B CA 1
ATOM 2172 C C . PHE B 1 86 ? -6.152 19.609 12.586 1 96.5 86 PHE B C 1
ATOM 2174 O O . PHE B 1 86 ? -6.238 20.078 13.727 1 96.5 86 PHE B O 1
ATOM 2181 N N . ARG B 1 87 ? -6.664 18.438 12.25 1 95.31 87 ARG B N 1
ATOM 2182 C CA . ARG B 1 87 ? -7.195 17.562 13.289 1 95.31 87 ARG B CA 1
ATOM 2183 C C . ARG B 1 87 ? -6.137 17.25 14.344 1 95.31 87 ARG B C 1
ATOM 2185 O O . ARG B 1 87 ? -6.398 17.344 15.539 1 95.31 87 ARG B O 1
ATOM 2192 N N . ARG B 1 88 ? -4.992 16.938 13.906 1 94.75 88 ARG B N 1
ATOM 2193 C CA . ARG B 1 88 ? -3.91 16.609 14.828 1 94.75 88 ARG B CA 1
ATOM 2194 C C . ARG B 1 88 ? -3.512 17.828 15.656 1 94.75 88 ARG B C 1
ATOM 2196 O O . ARG B 1 88 ? -3.146 17.703 16.828 1 94.75 88 ARG B O 1
ATOM 2203 N N . MET B 1 89 ? -3.498 19 15.016 1 93.19 89 MET B N 1
ATOM 2204 C CA . MET B 1 89 ? -3.217 20.219 15.75 1 93.19 89 MET B CA 1
ATOM 2205 C C . MET B 1 89 ? -4.16 20.375 16.938 1 93.19 89 MET B C 1
ATOM 2207 O O . MET B 1 89 ? -3.729 20.703 18.047 1 93.19 89 MET B O 1
ATOM 2211 N N . SER B 1 90 ? -5.355 20.094 16.719 1 93 90 SER B N 1
ATOM 2212 C CA . SER B 1 90 ? -6.328 20.172 17.797 1 93 90 SER B CA 1
ATOM 2213 C C . SER B 1 90 ? -6.031 19.141 18.875 1 93 90 SER B C 1
ATOM 2215 O O . SER B 1 90 ? -6.113 19.438 20.078 1 93 90 SER B O 1
ATOM 2217 N N . ASP B 1 91 ? -5.641 17.984 18.422 1 93.31 91 ASP B N 1
ATOM 2218 C CA . ASP B 1 91 ? -5.371 16.891 19.344 1 93.31 91 ASP B CA 1
ATOM 2219 C C . ASP B 1 91 ? -4.152 17.203 20.219 1 93.31 91 ASP B C 1
ATOM 2221 O O . ASP B 1 91 ? -4.062 16.75 21.359 1 93.31 91 ASP B O 1
ATOM 2225 N N . HIS B 1 92 ? -3.24 17.953 19.703 1 94.31 92 HIS B N 1
ATOM 2226 C CA . HIS B 1 92 ? -1.974 18.172 20.375 1 94.31 92 HIS B CA 1
ATOM 2227 C C . HIS B 1 92 ? -1.936 19.547 21.031 1 94.31 92 HIS B C 1
ATOM 2229 O O . HIS B 1 92 ? -0.884 19.984 21.5 1 94.31 92 HIS B O 1
ATOM 2235 N N . PHE B 1 93 ? -3.061 20.203 21.016 1 95.81 93 PHE B N 1
ATOM 2236 C CA . PHE B 1 93 ? -3.178 21.5 21.688 1 95.81 93 PHE B CA 1
ATOM 2237 C C . PHE B 1 93 ? -3.035 21.344 23.188 1 95.81 93 PHE B C 1
ATOM 2239 O O . PHE B 1 93 ? -3.59 20.406 23.781 1 95.81 93 PHE B O 1
ATOM 2246 N N . VAL B 1 94 ? -2.262 22.281 23.797 1 95.56 94 VAL B N 1
ATOM 2247 C CA . VAL B 1 94 ? -2.043 22.281 25.25 1 95.56 94 VAL B CA 1
ATOM 2248 C C . VAL B 1 94 ? -2.75 23.469 25.875 1 95.56 94 VAL B C 1
ATOM 2250 O O . VAL B 1 94 ? -2.195 24.578 25.922 1 95.56 94 VAL B O 1
ATOM 2253 N N . PRO B 1 95 ? -3.855 23.25 26.469 1 95.06 95 PRO B N 1
ATOM 2254 C CA . PRO B 1 95 ? -4.648 24.359 27.016 1 95.06 95 PRO B CA 1
ATOM 2255 C C . PRO B 1 95 ? -3.881 25.188 28.047 1 95.06 95 PRO B C 1
ATOM 2257 O O . PRO B 1 95 ? -4.012 26.406 28.078 1 95.06 95 PRO B O 1
ATOM 2260 N N . GLU B 1 96 ? -3.033 24.562 28.859 1 94.5 96 GLU B N 1
ATOM 2261 C CA . GLU B 1 96 ? -2.287 25.234 29.906 1 94.5 96 GLU B CA 1
ATOM 2262 C C . GLU B 1 96 ? -1.333 26.281 29.344 1 94.5 96 GLU B C 1
ATOM 2264 O O . GLU B 1 96 ? -1.039 27.281 29.984 1 94.5 96 GLU B O 1
ATOM 2269 N N . ARG B 1 97 ? -0.884 26.031 28.125 1 92.81 97 ARG B N 1
ATOM 2270 C CA . ARG B 1 97 ? 0.044 26.953 27.469 1 92.81 97 ARG B CA 1
ATOM 2271 C C . ARG B 1 97 ? -0.703 28.109 26.812 1 92.81 97 ARG B C 1
ATOM 2273 O O . ARG B 1 97 ? -0.091 29.094 26.391 1 92.81 97 ARG B O 1
ATOM 2280 N N . ALA B 1 98 ? -2.135 28 26.812 1 90.5 98 ALA B N 1
ATOM 2281 C CA . ALA B 1 98 ? -2.941 28.984 26.109 1 90.5 98 ALA B CA 1
ATOM 2282 C C . ALA B 1 98 ? -4.016 29.578 27.016 1 90.5 98 ALA B C 1
ATOM 2284 O O . ALA B 1 98 ? -5.059 30.031 26.547 1 90.5 98 ALA B O 1
ATOM 2285 N N . ARG B 1 99 ? -3.979 29.453 28.312 1 86.25 99 ARG B N 1
ATOM 2286 C CA . ARG B 1 99 ? -4.984 29.812 29.297 1 86.25 99 ARG B CA 1
ATOM 2287 C C . ARG B 1 99 ? -5.5 31.219 29.078 1 86.25 99 ARG B C 1
ATOM 2289 O O . ARG B 1 99 ? -6.691 31.484 29.234 1 86.25 99 ARG B O 1
ATOM 2296 N N . HIS B 1 100 ? -4.738 32.219 28.484 1 87.06 100 HIS B N 1
ATOM 2297 C CA . HIS B 1 100 ? -5.18 33.594 28.312 1 87.06 100 HIS B CA 1
ATOM 2298 C C . HIS B 1 100 ? -5.004 34.031 26.859 1 87.06 100 HIS B C 1
ATOM 2300 O O . HIS B 1 100 ? -4.777 35.219 26.594 1 87.06 100 HIS B O 1
ATOM 2306 N N . VAL B 1 101 ? -5.199 33 26.188 1 90.81 101 VAL B N 1
ATOM 2307 C CA . VAL B 1 101 ? -5.008 33.344 24.781 1 90.81 101 VAL B CA 1
ATOM 2308 C C . VAL B 1 101 ? -6.352 33.312 24.047 1 90.81 101 VAL B C 1
ATOM 2310 O O . VAL B 1 101 ? -7.117 32.344 24.203 1 90.81 101 VAL B O 1
ATOM 2313 N N . ASP B 1 102 ? -6.766 34.344 23.484 1 94.38 102 ASP B N 1
ATOM 2314 C CA . ASP B 1 102 ? -7.793 34.469 22.453 1 94.38 102 ASP B CA 1
ATOM 2315 C C . ASP B 1 102 ? -7.191 34.875 21.125 1 94.38 102 ASP B C 1
ATOM 2317 O O . ASP B 1 102 ? -6.801 36.031 20.953 1 94.38 102 ASP B O 1
ATOM 2321 N N . PHE B 1 103 ? -7.16 33.969 20.234 1 95.31 103 PHE B N 1
ATOM 2322 C CA . PHE B 1 103 ? -6.379 34.219 19.031 1 95.31 103 PHE B CA 1
ATOM 2323 C C . PHE B 1 103 ? -7.004 33.531 17.828 1 95.31 103 PHE B C 1
ATOM 2325 O O . PHE B 1 103 ? -7.352 32.344 17.906 1 95.31 103 PHE B O 1
ATOM 2332 N N . VAL B 1 104 ? -7.301 34.219 16.734 1 97.12 104 VAL B N 1
ATOM 2333 C CA . VAL B 1 104 ? -7.887 33.719 15.516 1 97.12 104 VAL B CA 1
ATOM 2334 C C . VAL B 1 104 ? -6.879 33.812 14.367 1 97.12 104 VAL B C 1
ATOM 2336 O O . VAL B 1 104 ? -6.422 34.906 14.047 1 97.12 104 VAL B O 1
ATOM 2339 N N . VAL B 1 105 ? -6.52 32.719 13.758 1 96.56 105 VAL B N 1
ATOM 2340 C CA . VAL B 1 105 ? -5.605 32.688 12.617 1 96.56 105 VAL B CA 1
ATOM 2341 C C . VAL B 1 105 ? -6.375 32.312 11.352 1 96.56 105 VAL B C 1
ATOM 2343 O O . VAL B 1 105 ? -7.078 31.297 11.32 1 96.56 105 VAL B O 1
ATOM 2346 N N . ALA B 1 106 ? -6.289 33.156 10.352 1 97.38 106 ALA B N 1
ATOM 2347 C CA . ALA B 1 106 ? -6.734 32.781 9.008 1 97.38 106 ALA B CA 1
ATOM 2348 C C . ALA B 1 106 ? -5.59 32.188 8.188 1 97.38 106 ALA B C 1
ATOM 2350 O O . ALA B 1 106 ? -4.52 32.781 8.078 1 97.38 106 ALA B O 1
ATOM 2351 N N . TRP B 1 107 ? -5.832 30.984 7.66 1 97 107 TRP B N 1
ATOM 2352 C CA . TRP B 1 107 ? -4.863 30.312 6.793 1 97 107 TRP B CA 1
ATOM 2353 C C . TRP B 1 107 ? -5.238 30.484 5.324 1 97 107 TRP B C 1
ATOM 2355 O O . TRP B 1 107 ? -6.391 30.281 4.945 1 97 107 TRP B O 1
ATOM 2365 N N . ARG B 1 108 ? -4.25 30.938 4.555 1 97.25 108 ARG B N 1
ATOM 2366 C CA . ARG B 1 108 ? -4.375 30.984 3.102 1 97.25 108 ARG B CA 1
ATOM 2367 C C . ARG B 1 108 ? -3.307 30.125 2.432 1 97.25 108 ARG B C 1
ATOM 2369 O O . ARG B 1 108 ? -2.115 30.422 2.523 1 97.25 108 ARG B O 1
ATOM 2376 N N . PHE B 1 109 ? -3.793 29.109 1.779 1 98 109 PHE B N 1
ATOM 2377 C CA . PHE B 1 109 ? -2.861 28.203 1.104 1 98 109 PHE B CA 1
ATOM 2378 C C . PHE B 1 109 ? -2.842 28.484 -0.396 1 98 109 PHE B C 1
ATOM 2380 O O . PHE B 1 109 ? -3.887 28.469 -1.049 1 98 109 PHE B O 1
ATOM 2387 N N . THR B 1 110 ? -1.641 28.75 -0.917 1 97.25 110 THR B N 1
ATOM 2388 C CA . THR B 1 110 ? -1.48 29.062 -2.332 1 97.25 110 THR B CA 1
ATOM 2389 C C . THR B 1 110 ? -1.857 27.875 -3.199 1 97.25 110 THR B C 1
ATOM 2391 O O . THR B 1 110 ? -1.92 26.734 -2.713 1 97.25 110 THR B O 1
ATOM 2394 N N . ASP B 1 111 ? -2.23 28.172 -4.457 1 96.81 111 ASP B N 1
ATOM 2395 C CA . ASP B 1 111 ? -2.559 27.172 -5.477 1 96.81 111 ASP B CA 1
ATOM 2396 C C . ASP B 1 111 ? -3.76 26.328 -5.055 1 96.81 111 ASP B C 1
ATOM 2398 O O . ASP B 1 111 ? -3.773 25.109 -5.254 1 96.81 111 ASP B O 1
ATOM 2402 N N . GLY B 1 112 ? -4.648 26.984 -4.406 1 95.88 112 GLY B N 1
ATOM 2403 C CA . GLY B 1 112 ? -5.859 26.312 -3.963 1 95.88 112 GLY B CA 1
ATOM 2404 C C . GLY B 1 112 ? -7 26.406 -4.961 1 95.88 112 GLY B C 1
ATOM 2405 O O . GLY B 1 112 ? -6.828 26.969 -6.051 1 95.88 112 GLY B O 1
ATOM 2406 N N . ASP B 1 113 ? -8.125 25.859 -4.594 1 89.62 113 ASP B N 1
ATOM 2407 C CA . ASP B 1 113 ? -9.25 25.734 -5.512 1 89.62 113 ASP B CA 1
ATOM 2408 C C . ASP B 1 113 ? -10.234 26.891 -5.34 1 89.62 113 ASP B C 1
ATOM 2410 O O . ASP B 1 113 ? -11.211 27 -6.082 1 89.62 113 ASP B O 1
ATOM 2414 N N . GLY B 1 114 ? -9.977 27.781 -4.43 1 90.25 114 GLY B N 1
ATOM 2415 C CA . GLY B 1 114 ? -10.852 28.938 -4.262 1 90.25 114 GLY B CA 1
ATOM 2416 C C . GLY B 1 114 ? -10.852 29.859 -5.461 1 90.25 114 GLY B C 1
ATOM 2417 O O . GLY B 1 114 ? -9.977 29.781 -6.316 1 90.25 114 GLY B O 1
ATOM 2418 N N . GLU B 1 115 ? -11.852 30.703 -5.582 1 90.38 115 GLU B N 1
ATOM 2419 C CA . GLU B 1 115 ? -11.992 31.625 -6.703 1 90.38 115 GLU B CA 1
ATOM 2420 C C . GLU B 1 115 ? -10.742 32.5 -6.863 1 90.38 115 GLU B C 1
ATOM 2422 O O . GLU B 1 115 ? -10.344 32.812 -7.984 1 90.38 115 GLU B O 1
ATOM 2427 N N . ASP B 1 116 ? -10.109 32.812 -5.797 1 93.38 116 ASP B N 1
ATOM 2428 C CA . ASP B 1 116 ? -8.914 33.656 -5.844 1 93.38 116 ASP B CA 1
ATOM 2429 C C . ASP B 1 116 ? -7.645 32.812 -5.809 1 93.38 116 ASP B C 1
ATOM 2431 O O . ASP B 1 116 ? -6.547 33.344 -5.645 1 93.38 116 ASP B O 1
ATOM 2435 N N . GLY B 1 117 ? -7.758 31.5 -5.832 1 95.69 117 GLY B N 1
ATOM 2436 C CA . GLY B 1 117 ? -6.598 30.625 -5.949 1 95.69 117 GLY B CA 1
ATOM 2437 C C . GLY B 1 117 ? -6.066 30.156 -4.609 1 95.69 117 GLY B C 1
ATOM 2438 O O . GLY B 1 117 ? -4.953 29.625 -4.527 1 95.69 117 GLY B O 1
ATOM 2439 N N . PHE B 1 118 ? -6.867 30.406 -3.539 1 97 118 PHE B N 1
ATOM 2440 C CA . PHE B 1 118 ? -6.414 29.984 -2.219 1 97 118 PHE B CA 1
ATOM 2441 C C . PHE B 1 118 ? -7.375 28.969 -1.619 1 97 118 PHE B C 1
ATOM 2443 O O . PHE B 1 118 ? -8.578 29.016 -1.872 1 97 118 PHE B O 1
ATOM 2450 N N . ASP B 1 119 ? -6.805 27.969 -0.855 1 97.38 119 ASP B N 1
ATOM 2451 C CA . ASP B 1 119 ? -7.586 27.297 0.179 1 97.38 119 ASP B CA 1
ATOM 2452 C C . ASP B 1 119 ? -7.578 28.094 1.479 1 97.38 119 ASP B C 1
ATOM 2454 O O . ASP B 1 119 ? -6.566 28.719 1.832 1 97.38 119 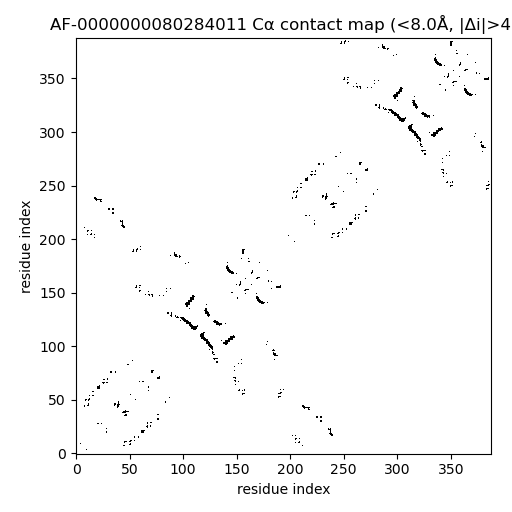ASP B O 1
ATOM 2458 N N . ARG B 1 120 ? -8.711 28.062 2.141 1 97.25 120 ARG B N 1
ATOM 2459 C CA . ARG B 1 120 ? -8.781 28.844 3.363 1 97.25 120 ARG B CA 1
ATOM 2460 C C . ARG B 1 120 ? -9.266 28 4.539 1 97.25 120 ARG B C 1
ATOM 2462 O O . ARG B 1 120 ? -10.172 27.188 4.387 1 97.25 120 ARG B O 1
ATOM 2469 N N . PHE B 1 121 ? -8.641 28.203 5.633 1 97.88 121 PHE B N 1
ATOM 2470 C CA . PHE B 1 121 ? -9.008 27.641 6.93 1 97.88 121 PHE B CA 1
ATOM 2471 C C . PHE B 1 121 ? -8.883 28.703 8.023 1 97.88 121 PHE B C 1
ATOM 2473 O O . PHE B 1 121 ? -8.227 29.719 7.836 1 97.88 121 PHE B O 1
ATOM 2480 N N . GLN B 1 122 ? -9.578 28.453 9.055 1 98 122 GLN B N 1
ATOM 2481 C CA . GLN B 1 122 ? -9.438 29.312 10.227 1 98 122 GLN B CA 1
ATOM 2482 C C . GLN B 1 122 ? -9.219 28.484 11.484 1 98 122 GLN B C 1
ATOM 2484 O O . GLN B 1 122 ? -9.875 27.469 11.695 1 98 122 GLN B O 1
ATOM 2489 N N . THR B 1 123 ? -8.25 28.828 12.227 1 97.44 123 THR B N 1
ATOM 2490 C CA . THR B 1 123 ? -8.008 28.25 13.547 1 97.44 123 THR B CA 1
ATOM 2491 C C . THR B 1 123 ? -8.375 29.25 14.648 1 97.44 123 THR B C 1
ATOM 2493 O O . THR B 1 123 ? -7.902 30.391 14.633 1 97.44 123 THR B O 1
ATOM 2496 N N . VAL B 1 124 ? -9.227 28.812 15.578 1 96.75 124 VAL B N 1
ATOM 2497 C CA . VAL B 1 124 ? -9.656 29.641 16.688 1 96.75 124 VAL B CA 1
ATOM 2498 C C . VAL B 1 124 ? -9.188 29.031 18 1 96.75 124 VAL B C 1
ATOM 2500 O O . VAL B 1 124 ? -9.477 27.859 18.297 1 96.75 124 VAL B O 1
ATOM 2503 N N . ILE B 1 125 ? -8.375 29.75 18.719 1 96.19 125 ILE B N 1
ATOM 2504 C CA . ILE B 1 125 ? -7.992 29.391 20.078 1 96.19 125 ILE B CA 1
ATOM 2505 C C . ILE B 1 125 ? -8.734 30.266 21.078 1 96.19 125 ILE B C 1
ATOM 2507 O O . ILE B 1 125 ? -8.578 31.5 21.062 1 96.19 125 ILE B O 1
ATOM 2511 N N . GLU B 1 126 ? -9.555 29.734 21.828 1 93.81 126 GLU B N 1
ATOM 2512 C CA . GLU B 1 126 ? -10.352 30.438 22.828 1 93.81 126 GLU B CA 1
ATOM 2513 C C . GLU B 1 126 ? -10.781 29.484 23.953 1 93.81 126 GLU B C 1
ATOM 2515 O O . GLU B 1 126 ? -11.133 28.344 23.688 1 93.81 126 GLU B O 1
ATOM 2520 N N . ASP B 1 127 ? -10.742 30.031 25.266 1 91.12 127 ASP B N 1
ATOM 2521 C CA . ASP B 1 127 ? -11.234 29.281 26.422 1 91.12 127 ASP B CA 1
ATOM 2522 C C . ASP B 1 127 ? -10.547 27.922 26.547 1 91.12 127 ASP B C 1
ATOM 2524 O O . ASP B 1 127 ? -11.195 26.922 26.812 1 91.12 127 ASP B O 1
ATOM 2528 N N . GLY B 1 128 ? -9.297 27.875 26.094 1 90.88 128 GLY B N 1
ATOM 2529 C CA . GLY B 1 128 ? -8.492 26.672 26.25 1 90.88 128 GLY B CA 1
ATOM 2530 C C . GLY B 1 128 ? -8.781 25.609 25.219 1 90.88 128 GLY B C 1
ATOM 2531 O O . GLY B 1 128 ? -8.492 24.438 25.422 1 90.88 128 GLY B O 1
ATOM 2532 N N . VAL B 1 129 ? -9.43 26.047 24.141 1 93.44 129 VAL B N 1
ATOM 2533 C CA . VAL B 1 129 ? -9.75 25.109 23.062 1 93.44 129 VAL B CA 1
ATOM 2534 C C . VAL B 1 129 ? -9.18 25.625 21.75 1 93.44 129 VAL B C 1
ATOM 2536 O O . VAL B 1 129 ? -9.031 26.828 21.547 1 93.44 129 VAL B O 1
ATOM 2539 N N . CYS B 1 130 ? -8.797 24.734 20.922 1 96.19 130 CYS B N 1
ATOM 2540 C CA . CYS B 1 130 ? -8.297 25.016 19.578 1 96.19 130 CYS B CA 1
ATOM 2541 C C . CYS B 1 130 ? -9.125 24.297 18.516 1 96.19 130 CYS B C 1
ATOM 2543 O O . CYS B 1 130 ? -9.195 23.062 18.516 1 96.19 130 CYS B O 1
ATOM 2545 N N . VAL B 1 131 ? -9.781 25.016 17.641 1 95.88 131 VAL B N 1
ATOM 2546 C CA . VAL B 1 131 ? -10.609 24.438 16.594 1 95.88 131 VAL B CA 1
ATOM 2547 C C . VAL B 1 131 ? -10.219 25.031 15.242 1 95.88 131 VAL B C 1
ATOM 2549 O O . VAL B 1 131 ? -9.992 26.25 15.125 1 95.88 131 VAL B O 1
ATOM 2552 N N . SER B 1 132 ? -10.008 24.156 14.289 1 97.19 132 SER B N 1
ATOM 2553 C CA . SER B 1 132 ? -9.75 24.578 12.914 1 97.19 132 SER B CA 1
ATOM 2554 C C . SER B 1 132 ? -10.859 24.109 11.977 1 97.19 132 SER B C 1
ATOM 2556 O O . SER B 1 132 ? -11.367 23 12.109 1 97.19 132 SER B O 1
ATOM 2558 N N . SER B 1 133 ? -11.273 24.984 11.055 1 96.31 133 SER B N 1
ATOM 2559 C CA . SER B 1 133 ? -12.336 24.625 10.109 1 96.31 133 SER B CA 1
ATOM 2560 C C . SER B 1 133 ? -12.305 25.531 8.883 1 96.31 133 SER B C 1
ATOM 2562 O O . SER B 1 133 ? -11.469 26.438 8.789 1 96.31 133 SER B O 1
ATOM 2564 N N . THR B 1 134 ? -13.211 25.219 7.961 1 95.44 134 THR B N 1
ATOM 2565 C CA . THR B 1 134 ? -13.375 26.062 6.777 1 95.44 134 THR B CA 1
ATOM 2566 C C . THR B 1 134 ? -14.453 27.125 7.008 1 95.44 134 THR B C 1
ATOM 2568 O O . THR B 1 134 ? -14.758 27.906 6.109 1 95.44 134 THR B O 1
ATOM 2571 N N . ASP B 1 135 ? -14.961 27.141 8.234 1 92.06 135 ASP B N 1
ATOM 2572 C CA . ASP B 1 135 ? -15.836 28.234 8.648 1 92.06 135 ASP B CA 1
ATOM 2573 C C . ASP B 1 135 ? -15.023 29.469 8.992 1 92.06 135 ASP B C 1
ATOM 2575 O O . ASP B 1 135 ? -14.281 29.484 9.977 1 92.06 135 ASP B O 1
ATOM 2579 N N . LEU B 1 136 ? -15.188 30.484 8.211 1 93.69 136 LEU B N 1
ATOM 2580 C CA . LEU B 1 136 ? -14.375 31.688 8.32 1 93.69 136 LEU B CA 1
ATOM 2581 C C . LEU B 1 136 ? -15.156 32.812 9 1 93.69 136 LEU B C 1
ATOM 2583 O O . LEU B 1 136 ? -15.047 33.969 8.609 1 93.69 136 LEU B O 1
ATOM 2587 N N . ALA B 1 137 ? -15.891 32.531 10.016 1 93.94 137 ALA B N 1
ATOM 2588 C CA . ALA B 1 137 ? -16.875 33.438 10.57 1 93.94 137 ALA B CA 1
ATOM 2589 C C . ALA B 1 137 ? -16.219 34.438 11.5 1 93.94 137 ALA B C 1
ATOM 2591 O O . ALA B 1 137 ? -16.797 35.5 11.789 1 93.94 137 ALA B O 1
ATOM 2592 N N . ARG B 1 138 ? -15.039 34.219 11.984 1 96.19 138 ARG B N 1
ATOM 2593 C CA . ARG B 1 138 ? -14.383 35.125 12.938 1 96.19 138 ARG B CA 1
ATOM 2594 C C . ARG B 1 138 ? -13.469 36.094 12.227 1 96.19 138 ARG B C 1
ATOM 2596 O O . ARG B 1 138 ? -12.93 35.812 11.156 1 96.19 138 ARG B O 1
ATOM 2603 N N . VAL B 1 139 ? -13.367 37.312 12.812 1 96.75 139 VAL B N 1
ATOM 2604 C CA . VAL B 1 139 ? -12.375 38.25 12.312 1 96.75 139 VAL B CA 1
ATOM 2605 C C . VAL B 1 139 ? -10.977 37.812 12.711 1 96.75 139 VAL B C 1
ATOM 2607 O O . VAL B 1 139 ? -10.68 37.656 13.898 1 96.75 139 VAL B O 1
ATOM 2610 N N . PRO B 1 140 ? -10.141 37.562 11.734 1 97.5 140 PRO B N 1
ATOM 2611 C CA . PRO B 1 140 ? -8.805 37.062 12.07 1 97.5 140 PRO B CA 1
ATOM 2612 C C . PRO B 1 140 ? -7.926 38.125 12.734 1 97.5 140 PRO B C 1
ATOM 2614 O O . PRO B 1 140 ? -7.992 39.281 12.375 1 97.5 140 PRO B O 1
ATOM 2617 N N . ASP B 1 141 ? -7.137 37.719 13.703 1 96.69 141 ASP B N 1
ATOM 2618 C CA . ASP B 1 141 ? -6.086 38.562 14.273 1 96.69 141 ASP B CA 1
ATOM 2619 C C . ASP B 1 141 ? -4.859 38.594 13.359 1 96.69 141 ASP B C 1
ATOM 2621 O O . ASP B 1 141 ? -4.117 39.562 13.336 1 96.69 141 ASP B O 1
ATOM 2625 N N . THR B 1 142 ? -4.672 37.469 12.688 1 95.06 142 THR B N 1
ATOM 2626 C CA . THR B 1 142 ? -3.543 37.312 11.781 1 95.06 142 THR B CA 1
ATOM 2627 C C . THR B 1 142 ? -3.92 36.438 10.594 1 95.06 142 THR B C 1
ATOM 2629 O O . THR B 1 142 ? -4.746 35.531 10.727 1 95.06 142 THR B O 1
ATOM 2632 N N . THR B 1 143 ? -3.393 36.719 9.422 1 96 143 THR B N 1
ATOM 2633 C CA . THR B 1 143 ? -3.523 35.875 8.234 1 96 143 THR B CA 1
ATOM 2634 C C . THR B 1 143 ? -2.164 35.344 7.789 1 96 143 THR B C 1
ATOM 2636 O O . THR B 1 143 ? -1.22 36.125 7.605 1 96 143 THR B O 1
ATOM 2639 N N . ILE B 1 144 ? -2.082 34.094 7.742 1 94.62 144 ILE B N 1
ATOM 2640 C CA . ILE B 1 144 ? -0.85 33.438 7.309 1 94.62 144 ILE B CA 1
ATOM 2641 C C . ILE B 1 144 ? -1.045 32.844 5.918 1 94.62 144 ILE B C 1
ATOM 2643 O O . ILE B 1 144 ? -1.972 32.062 5.703 1 94.62 144 ILE B O 1
ATOM 2647 N N . THR B 1 145 ? -0.197 33.25 4.969 1 96.06 145 THR B N 1
ATOM 2648 C CA . THR B 1 145 ? -0.243 32.75 3.598 1 96.06 145 THR B CA 1
ATOM 2649 C C . THR B 1 145 ? 0.991 31.906 3.287 1 96.06 145 THR B C 1
ATOM 2651 O O . THR B 1 145 ? 2.121 32.375 3.479 1 96.06 145 THR B O 1
ATOM 2654 N N . LEU B 1 146 ? 0.807 30.766 2.879 1 95.94 146 LEU B N 1
ATOM 2655 C CA . LEU B 1 146 ? 1.909 29.859 2.547 1 95.94 146 LEU B CA 1
ATOM 2656 C C . LEU B 1 146 ? 1.431 28.719 1.662 1 95.94 146 LEU B C 1
ATOM 2658 O O . LEU B 1 146 ? 0.229 28.562 1.431 1 95.94 146 LEU B O 1
ATOM 2662 N N . SER B 1 147 ? 2.377 27.891 1.165 1 96.75 147 SER B N 1
ATOM 2663 C CA . SER B 1 147 ? 2.021 26.703 0.383 1 96.75 147 SER B CA 1
ATOM 2664 C C . SER B 1 147 ? 1.689 25.531 1.285 1 96.75 147 SER B C 1
ATOM 2666 O O . SER B 1 147 ? 2.057 25.516 2.463 1 96.75 147 SER B O 1
ATOM 2668 N N . VAL B 1 148 ? 0.983 24.594 0.775 1 97.94 148 VAL B N 1
ATOM 2669 C CA . VAL B 1 148 ? 0.566 23.438 1.556 1 97.94 148 VAL B CA 1
ATOM 2670 C C . VAL B 1 148 ? 1.79 22.609 1.953 1 97.94 148 VAL B C 1
ATOM 2672 O O . VAL B 1 148 ? 1.878 22.125 3.082 1 97.94 148 VAL B O 1
ATOM 2675 N N . ASP B 1 149 ? 2.773 22.422 1.003 1 97.38 149 ASP B N 1
ATOM 2676 C CA . ASP B 1 149 ? 3.963 21.641 1.339 1 97.38 149 ASP B CA 1
ATOM 2677 C C . ASP B 1 149 ? 4.766 22.328 2.445 1 97.38 149 ASP B C 1
ATOM 2679 O O . ASP B 1 149 ? 5.305 21.656 3.33 1 97.38 149 ASP B O 1
ATOM 2683 N N . ASP B 1 150 ? 4.824 23.641 2.463 1 95.19 150 ASP B N 1
ATOM 2684 C CA . ASP B 1 150 ? 5.488 24.375 3.543 1 95.19 150 ASP B CA 1
ATOM 2685 C C . ASP B 1 150 ? 4.715 24.219 4.855 1 95.19 150 ASP B C 1
ATOM 2687 O O . ASP B 1 150 ? 5.316 24.094 5.922 1 95.19 150 ASP B O 1
ATOM 2691 N N . PHE B 1 151 ? 3.449 24.266 4.75 1 95.81 151 PHE B N 1
ATOM 2692 C CA . PHE B 1 151 ? 2.615 24.078 5.93 1 95.81 151 PHE B CA 1
ATOM 2693 C C . PHE B 1 151 ? 2.863 22.719 6.57 1 95.81 151 PHE B C 1
ATOM 2695 O O . PHE B 1 151 ? 2.994 22.609 7.789 1 95.81 151 PHE B O 1
ATOM 2702 N N . ILE B 1 1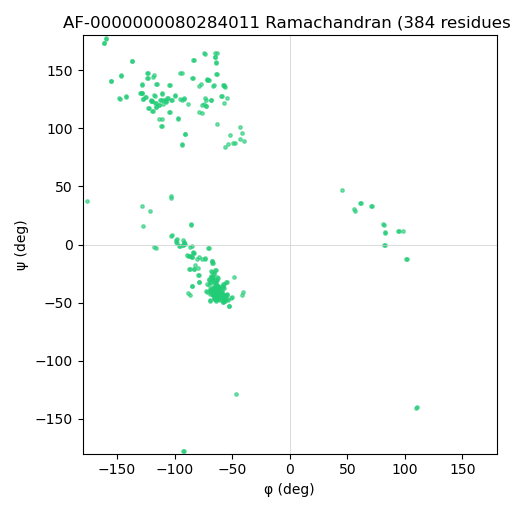52 ? 2.918 21.672 5.746 1 95.69 152 ILE B N 1
ATOM 2703 C CA . ILE B 1 152 ? 3.16 20.328 6.242 1 95.69 152 ILE B CA 1
ATOM 2704 C C . ILE B 1 152 ? 4.48 20.281 7.012 1 95.69 152 ILE B C 1
ATOM 2706 O O . ILE B 1 152 ? 4.543 19.75 8.125 1 95.69 152 ILE B O 1
ATOM 2710 N N . ARG B 1 153 ? 5.465 20.859 6.512 1 93.38 153 ARG B N 1
ATOM 2711 C CA . ARG B 1 153 ? 6.773 20.875 7.156 1 93.38 153 ARG B CA 1
ATOM 2712 C C . ARG B 1 153 ? 6.734 21.672 8.461 1 93.38 153 ARG B C 1
ATOM 2714 O O . ARG B 1 153 ? 7.258 21.234 9.484 1 93.38 153 ARG B O 1
ATOM 2721 N N . MET B 1 154 ? 6.105 22.781 8.438 1 90.38 154 MET B N 1
ATOM 2722 C CA . MET B 1 154 ? 6.023 23.641 9.617 1 90.38 154 MET B CA 1
ATOM 2723 C C . MET B 1 154 ? 5.219 22.984 10.727 1 90.38 154 MET B C 1
ATOM 2725 O O . MET B 1 154 ? 5.656 22.953 11.875 1 90.38 154 MET B O 1
ATOM 2729 N N . ALA B 1 155 ? 4.109 22.453 10.32 1 91.69 155 ALA B N 1
ATOM 2730 C CA . ALA B 1 155 ? 3.191 21.859 11.289 1 91.69 155 ALA B CA 1
ATOM 2731 C C . ALA B 1 155 ? 3.807 20.641 11.945 1 91.69 155 ALA B C 1
ATOM 2733 O O . ALA B 1 155 ? 3.428 20.266 13.062 1 91.69 155 ALA B O 1
ATOM 2734 N N . THR B 1 156 ? 4.738 19.969 11.305 1 91.69 156 THR B N 1
ATOM 2735 C CA . THR B 1 156 ? 5.375 18.766 11.844 1 91.69 156 THR B CA 1
ATOM 2736 C C . THR B 1 156 ? 6.715 19.109 12.492 1 91.69 156 THR B C 1
ATOM 2738 O O . THR B 1 156 ? 7.484 18.219 12.844 1 91.69 156 THR B O 1
ATOM 2741 N N . GLY B 1 157 ? 7.059 20.406 12.492 1 86.81 157 GLY B N 1
ATOM 2742 C CA . GLY B 1 157 ? 8.281 20.844 13.141 1 86.81 157 GLY B CA 1
ATOM 2743 C C . GLY B 1 157 ? 9.516 20.672 12.266 1 86.81 157 GLY B C 1
ATOM 2744 O O . GLY B 1 157 ? 10.641 20.797 12.75 1 86.81 157 GLY B O 1
ATOM 2745 N N . ASN B 1 158 ? 9.328 20.375 11.031 1 87.94 158 ASN B N 1
ATOM 2746 C CA . ASN B 1 158 ? 10.445 20.141 10.117 1 87.94 158 ASN B CA 1
ATOM 2747 C C . ASN B 1 158 ? 10.859 21.422 9.406 1 87.94 158 ASN B C 1
ATOM 2749 O O . ASN B 1 158 ? 11.742 21.406 8.547 1 87.94 158 ASN B O 1
ATOM 2753 N N . ALA B 1 159 ? 10.219 22.516 9.711 1 83.81 159 ALA B N 1
ATOM 2754 C CA . ALA B 1 159 ? 10.609 23.875 9.312 1 83.81 159 ALA B CA 1
ATOM 2755 C C . ALA B 1 159 ? 10.336 24.875 10.43 1 83.81 159 ALA B C 1
ATOM 2757 O O . ALA B 1 159 ? 9.25 24.875 11.023 1 83.81 159 ALA B O 1
ATOM 2758 N N . ALA B 1 160 ? 11.367 25.609 10.75 1 76.38 160 ALA B N 1
ATOM 2759 C CA . ALA B 1 160 ? 11.203 26.625 11.781 1 76.38 160 ALA B CA 1
ATOM 2760 C C . ALA B 1 160 ? 10.383 27.812 11.266 1 76.38 160 ALA B C 1
ATOM 2762 O O . ALA B 1 160 ? 10.703 28.375 10.219 1 76.38 160 ALA B O 1
ATOM 2763 N N . VAL B 1 161 ? 9.312 28.094 12 1 74.75 161 VAL B N 1
ATOM 2764 C CA . VAL B 1 161 ? 8.359 29.125 11.633 1 74.75 161 VAL B CA 1
ATOM 2765 C C . VAL B 1 161 ? 9.094 30.453 11.438 1 74.75 161 VAL B C 1
ATOM 2767 O O . VAL B 1 161 ? 8.93 31.125 10.406 1 74.75 161 VAL B O 1
ATOM 2770 N N . ALA B 1 162 ? 9.984 30.734 12.32 1 71.44 162 ALA B N 1
ATOM 2771 C CA . ALA B 1 162 ? 10.703 32 12.266 1 71.44 162 ALA B CA 1
ATOM 2772 C C . ALA B 1 162 ? 11.539 32.094 10.992 1 71.44 162 ALA B C 1
ATOM 2774 O O . ALA B 1 162 ? 11.602 33.156 10.367 1 71.44 162 ALA B O 1
ATOM 2775 N N . ALA B 1 163 ? 12.156 31 10.609 1 76.69 163 ALA B N 1
ATOM 2776 C CA . ALA B 1 163 ? 12.977 30.984 9.398 1 76.69 163 ALA B CA 1
ATOM 2777 C C . ALA B 1 163 ? 12.125 31.156 8.148 1 76.69 163 ALA B C 1
ATOM 2779 O O . ALA B 1 163 ? 12.562 31.75 7.164 1 76.69 163 ALA B O 1
ATOM 2780 N N . MET B 1 164 ? 10.961 30.734 8.242 1 77.62 164 MET B N 1
ATOM 2781 C CA . MET B 1 164 ? 10.086 30.766 7.07 1 77.62 164 MET B CA 1
ATOM 2782 C C . MET B 1 164 ? 9.531 32.156 6.844 1 77.62 164 MET B C 1
ATOM 2784 O O . MET B 1 164 ? 9.234 32.562 5.707 1 77.62 164 MET B O 1
ATOM 2788 N N . PHE B 1 165 ? 9.445 32.875 7.824 1 76.81 165 PHE B N 1
ATOM 2789 C CA . PHE B 1 165 ? 9.047 34.281 7.691 1 76.81 165 PHE B CA 1
ATOM 2790 C C . PHE B 1 165 ? 10.117 35.062 6.969 1 76.81 165 PHE B C 1
ATOM 2792 O O . PHE B 1 165 ? 9.812 35.875 6.086 1 76.81 165 PHE B O 1
ATOM 2799 N N . VAL B 1 166 ? 11.375 34.812 7.199 1 74.38 166 VAL B N 1
ATOM 2800 C CA . VAL B 1 166 ? 12.5 35.562 6.629 1 74.38 166 VAL B CA 1
ATOM 2801 C C . VAL B 1 166 ? 12.594 35.281 5.133 1 74.38 166 VAL B C 1
ATOM 2803 O O . VAL B 1 166 ? 12.836 36.188 4.34 1 74.38 166 VAL B O 1
ATOM 2806 N N . THR B 1 167 ? 12.375 34.094 4.695 1 80.69 167 THR B N 1
ATOM 2807 C CA . THR B 1 167 ? 12.547 33.656 3.307 1 80.69 167 THR B CA 1
ATOM 2808 C C . THR B 1 167 ? 11.375 34.156 2.449 1 80.69 167 THR B C 1
ATOM 2810 O O . THR B 1 167 ? 11.461 34.125 1.22 1 80.69 167 THR B O 1
ATOM 2813 N N . GLY B 1 168 ? 10.352 34.625 3.09 1 81.94 168 GLY B N 1
ATOM 2814 C CA . GLY B 1 168 ? 9.188 35.094 2.35 1 81.94 168 GLY B CA 1
ATOM 2815 C C . GLY B 1 168 ? 8.258 33.969 1.954 1 81.94 168 GLY B C 1
ATOM 2816 O O . GLY B 1 168 ? 7.23 34.188 1.312 1 81.94 168 GLY B O 1
ATOM 2817 N N . LYS B 1 169 ? 8.594 32.781 2.301 1 87.25 169 LYS B N 1
ATOM 2818 C CA . LYS B 1 169 ? 7.742 31.641 1.977 1 87.25 169 LYS B CA 1
ATOM 2819 C C . LYS B 1 169 ? 6.43 31.688 2.752 1 87.25 169 LYS B C 1
ATOM 2821 O O . LYS B 1 169 ? 5.422 31.125 2.324 1 87.25 169 LYS B O 1
ATOM 2826 N N . VAL B 1 170 ? 6.512 32.375 3.832 1 90 170 VAL B N 1
ATOM 2827 C CA . VAL B 1 170 ? 5.328 32.594 4.66 1 90 170 VAL B CA 1
ATOM 2828 C C . VAL B 1 170 ? 5.043 34.062 4.773 1 90 170 VAL B C 1
ATOM 2830 O O . VAL B 1 170 ? 5.934 34.844 5.109 1 90 170 VAL B O 1
ATOM 2833 N N . LYS B 1 171 ? 3.93 34.469 4.43 1 91.25 171 LYS B N 1
ATOM 2834 C CA . LYS B 1 171 ? 3.492 35.844 4.598 1 91.25 171 LYS B CA 1
ATOM 2835 C C . LYS B 1 171 ? 2.521 35.969 5.766 1 91.25 171 LYS B C 1
ATOM 2837 O O . LYS B 1 171 ? 1.61 35.156 5.918 1 91.25 171 LYS B O 1
ATOM 2842 N N . VAL B 1 172 ? 2.719 37 6.531 1 91.38 172 VAL B N 1
ATOM 2843 C CA . VAL B 1 172 ? 1.859 37.219 7.688 1 91.38 172 VAL B CA 1
ATOM 2844 C C . VAL B 1 172 ? 1.268 38.625 7.602 1 91.38 172 VAL B C 1
ATOM 2846 O O . VAL B 1 172 ? 1.981 39.594 7.32 1 91.38 172 VAL B O 1
ATOM 2849 N N . LYS B 1 173 ? 0.046 38.75 7.691 1 92.5 173 LYS B N 1
ATOM 2850 C CA . LYS B 1 173 ? -0.664 40 7.812 1 92.5 173 LYS B CA 1
ATOM 2851 C C . LYS B 1 173 ? -1.412 40.094 9.141 1 92.5 173 LYS B C 1
ATOM 2853 O O . LYS B 1 173 ? -2.201 39.219 9.477 1 92.5 173 LYS B O 1
ATOM 2858 N N . GLY B 1 174 ? -1.192 41.25 9.938 1 93.19 174 GLY B N 1
ATOM 2859 C CA . GLY B 1 174 ? -1.836 41.375 11.234 1 93.19 174 GLY B CA 1
ATOM 2860 C C . GLY B 1 174 ? -0.869 41.281 12.391 1 93.19 174 GLY B C 1
ATOM 2861 O O . GLY B 1 174 ? 0.222 41.844 12.359 1 93.19 174 GLY B O 1
ATOM 2862 N N . GLU B 1 175 ? -1.279 40.594 13.453 1 89.06 175 GLU B N 1
ATOM 2863 C CA . GLU B 1 175 ? -0.457 40.469 14.656 1 89.06 175 GLU B CA 1
ATOM 2864 C C . GLU B 1 175 ? 0.678 39.469 14.438 1 89.06 175 GLU B C 1
ATOM 2866 O O . GLU B 1 175 ? 0.433 38.312 14.164 1 89.06 175 GLU B O 1
ATOM 2871 N N . TYR B 1 176 ? 1.86 39.812 14.547 1 84.56 176 TYR B N 1
ATOM 2872 C CA . TYR B 1 176 ? 3.035 39 14.273 1 84.56 176 TYR B CA 1
ATOM 2873 C C . TYR B 1 176 ? 3.438 38.188 15.508 1 84.56 176 TYR B C 1
ATOM 2875 O O . TYR B 1 176 ? 3.686 37 15.422 1 84.56 176 TYR B O 1
ATOM 2883 N N . ALA B 1 177 ? 3.395 38.844 16.625 1 81.88 177 ALA B N 1
ATOM 2884 C CA . ALA B 1 177 ? 3.914 38.219 17.844 1 81.88 177 ALA B CA 1
ATOM 2885 C C . ALA B 1 177 ? 3.156 36.938 18.188 1 81.88 177 ALA B C 1
ATOM 2887 O O . ALA B 1 177 ? 3.76 35.875 18.344 1 81.88 177 ALA B O 1
ATOM 2888 N N . PRO B 1 178 ? 1.763 37 18.156 1 82.62 178 PRO B N 1
ATOM 2889 C CA . PRO B 1 178 ? 1.033 35.75 18.391 1 82.62 178 PRO B CA 1
ATOM 2890 C C . PRO B 1 178 ? 1.295 34.688 17.312 1 82.62 178 PRO B C 1
ATOM 2892 O O . PRO B 1 178 ? 1.317 33.5 17.609 1 82.62 178 PRO B O 1
ATOM 2895 N N . ALA B 1 179 ? 1.482 35.125 16.125 1 81.88 179 ALA B N 1
ATOM 2896 C CA . ALA B 1 179 ? 1.769 34.188 15.031 1 81.88 179 ALA B CA 1
ATOM 2897 C C . ALA B 1 179 ? 3.062 33.438 15.289 1 81.88 179 ALA B C 1
ATOM 2899 O O . ALA B 1 179 ? 3.141 32.219 15.039 1 81.88 179 ALA B O 1
ATOM 2900 N N . VAL B 1 180 ? 4.012 34.094 15.82 1 80.44 180 VAL B N 1
ATOM 2901 C CA . VAL B 1 180 ? 5.312 33.5 16.109 1 80.44 180 VAL B CA 1
ATOM 2902 C C . VAL B 1 180 ? 5.188 32.531 17.281 1 80.44 180 VAL B C 1
ATOM 2904 O O . VAL B 1 180 ? 5.836 31.5 17.312 1 80.44 180 VAL B O 1
ATOM 2907 N N . ARG B 1 181 ? 4.324 32.812 18.234 1 84.62 181 ARG B N 1
ATOM 2908 C CA . ARG B 1 181 ? 4.164 32 19.422 1 84.62 181 ARG B CA 1
ATOM 2909 C C . ARG B 1 181 ? 3.215 30.844 19.172 1 84.62 181 ARG B C 1
ATOM 2911 O O . ARG B 1 181 ? 3.096 29.938 20 1 84.62 181 ARG B O 1
ATOM 2918 N N . PHE B 1 182 ? 2.559 30.891 18.078 1 87.69 182 PHE B N 1
ATOM 2919 C CA . PHE B 1 182 ? 1.492 29.953 17.766 1 87.69 182 PHE B CA 1
ATOM 2920 C C . PHE B 1 182 ? 1.957 28.516 17.984 1 87.69 182 PHE B C 1
ATOM 2922 O O . PHE B 1 182 ? 1.265 27.719 18.625 1 87.69 182 PHE B O 1
ATOM 2929 N N . SER B 1 183 ? 3.186 28.156 17.5 1 86.69 183 SER B N 1
ATOM 2930 C CA . SER B 1 183 ? 3.691 26.781 17.578 1 86.69 183 SER B CA 1
ATOM 2931 C C . SER B 1 183 ? 3.891 26.359 19.031 1 86.69 183 SER B C 1
ATOM 2933 O O . SER B 1 183 ? 3.854 25.172 19.344 1 86.69 183 SER B O 1
ATOM 2935 N N . GLY B 1 184 ? 4.035 27.328 19.906 1 88.44 184 GLY B N 1
ATOM 2936 C CA . GLY B 1 184 ? 4.281 27.047 21.312 1 88.44 184 GLY B CA 1
ATOM 2937 C C . GLY B 1 184 ? 3.057 26.531 22.031 1 88.44 184 GLY B C 1
ATOM 2938 O O . GLY B 1 184 ? 3.16 26.016 23.156 1 88.44 184 GLY B O 1
ATOM 2939 N N . TYR B 1 185 ? 1.938 26.625 21.406 1 92.5 185 TYR B N 1
ATOM 2940 C CA . TYR B 1 185 ? 0.701 26.219 22.062 1 92.5 185 TYR B CA 1
ATOM 2941 C C . TYR B 1 185 ? 0.449 24.719 21.875 1 92.5 185 TYR B C 1
ATOM 2943 O O . TYR B 1 185 ? -0.527 24.188 22.391 1 92.5 185 TYR B O 1
ATOM 2951 N N . PHE B 1 186 ? 1.336 24.047 21.141 1 92.25 186 PHE B N 1
ATOM 2952 C CA . PHE B 1 186 ? 1.136 22.641 20.797 1 92.25 186 PHE B CA 1
ATOM 2953 C C . PHE B 1 186 ? 2.307 21.797 21.266 1 92.25 186 PHE B C 1
ATOM 2955 O O . PHE B 1 186 ? 3.443 22.266 21.328 1 92.25 186 PHE B O 1
ATOM 2962 N N . ASP B 1 187 ? 1.943 20.609 21.703 1 90.44 187 ASP B N 1
ATOM 2963 C CA . ASP B 1 187 ? 2.961 19.609 21.984 1 90.44 187 ASP B CA 1
ATOM 2964 C C . ASP B 1 187 ? 3.207 18.703 20.781 1 90.44 187 ASP B C 1
ATOM 2966 O O . ASP B 1 187 ? 2.604 17.641 20.656 1 90.44 187 ASP B O 1
ATOM 2970 N N . ILE B 1 188 ? 4.039 19.109 19.891 1 82.94 188 ILE B N 1
ATOM 2971 C CA . ILE B 1 188 ? 4.375 18.391 18.672 1 82.94 188 ILE B CA 1
ATOM 2972 C C . ILE B 1 188 ? 5.621 17.531 18.906 1 82.94 188 ILE B C 1
ATOM 2974 O O . ILE B 1 188 ? 6.648 18.047 19.359 1 82.94 188 ILE B O 1
ATOM 2978 N N . PRO B 1 189 ? 5.461 16.234 18.625 1 85.62 189 PRO B N 1
ATOM 2979 C CA . PRO B 1 189 ? 6.672 15.43 18.75 1 85.62 189 PRO B CA 1
ATOM 2980 C C . PRO B 1 189 ? 7.812 15.938 17.875 1 85.62 189 PRO B C 1
ATOM 2982 O O . PRO B 1 189 ? 7.578 16.453 16.781 1 85.62 189 PRO B O 1
ATOM 2985 N N . LYS B 1 190 ? 8.969 15.945 18.469 1 79.56 190 LYS B N 1
ATOM 2986 C CA . LYS B 1 190 ? 10.148 16.375 17.719 1 79.56 190 LYS B CA 1
ATOM 2987 C C . LYS B 1 190 ? 10.648 15.258 16.797 1 79.56 190 LYS B C 1
ATOM 2989 O O . LYS B 1 190 ? 10.578 14.078 17.141 1 79.56 190 LYS B O 1
ATOM 2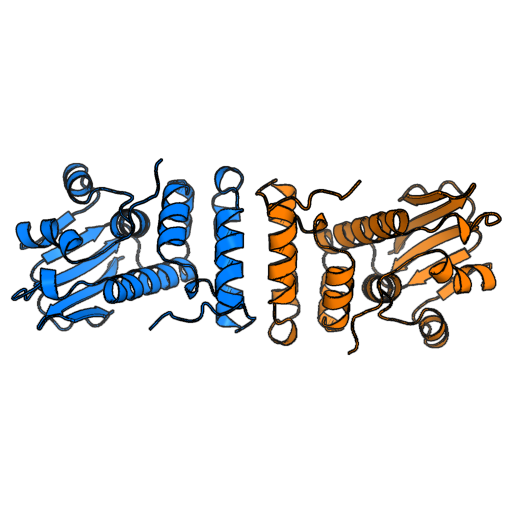994 N N . PRO B 1 191 ? 10.977 15.711 15.586 1 75.19 191 PRO B N 1
ATOM 2995 C CA . PRO B 1 191 ? 11.547 14.688 14.695 1 75.19 191 PRO B CA 1
ATOM 2996 C C . PRO B 1 191 ? 12.75 13.977 15.305 1 75.19 191 PRO B C 1
ATOM 2998 O O . PRO B 1 191 ? 13.492 14.578 16.094 1 75.19 191 PRO B O 1
ATOM 3001 N N . SER B 1 192 ? 12.719 12.625 15.367 1 68.62 192 SER B N 1
ATOM 3002 C CA . SER B 1 192 ? 13.797 11.836 15.953 1 68.62 192 SER B CA 1
ATOM 3003 C C . SER B 1 192 ? 15.141 12.211 15.352 1 68.62 192 SER B C 1
ATOM 3005 O O . SER B 1 192 ? 15.219 12.672 14.211 1 68.62 192 SER B O 1
ATOM 3007 N N . GLY B 1 193 ? 16.188 12.836 15.336 1 57.75 193 GLY B N 1
ATOM 3008 C CA . GLY B 1 193 ? 17.547 13.242 15.062 1 57.75 193 GLY B CA 1
ATOM 3009 C C . GLY B 1 193 ? 17.922 13.117 13.602 1 57.75 193 GLY B C 1
ATOM 3010 O O . GLY B 1 193 ? 18.188 12.016 13.109 1 57.75 193 GLY B O 1
ATOM 3011 N N . GLY B 1 194 ? 17.312 13.477 12.492 1 41.75 194 GLY B N 1
ATOM 3012 C CA . GLY B 1 194 ? 18.359 13.547 11.477 1 41.75 194 GLY B CA 1
ATOM 3013 C C . GLY B 1 194 ? 19.438 14.562 11.805 1 41.75 194 GLY B C 1
ATOM 3014 O O . GLY B 1 194 ? 19.234 15.43 12.656 1 41.75 194 GLY B O 1
#

Nearest PDB structures (foldseek):
  4pdx-assembly1_A  TM=5.018E-01  e=3.246E-08  Escherichia coli K-12
  4pdx-assembly1_B  TM=5.032E-01  e=1.128E-07  Escherichia coli K-12
  2c0l-assembly1_B  TM=6.906E-01  e=4.205E-06  Homo sapiens
  2cg2-assembly1_A-2  TM=5.014E-01  e=3.281E-07  Pseudomonas aeruginosa PAO1
  5a23-assembly1_C  TM=4.719E-01  e=2.616E-06  Pseudomonas aeruginosa

Radius of gyration: 27.15 Å; Cα contacts (8 Å, |Δi|>4): 627; chains: 2; bounding box: 36×83×61 Å

Sequence (388 aa):
MHKTRTAGEHVVNAFAEKLELTKLSPEQFVQVLETLHMLGETGAGIELSSLETEVLVDVVQRASREQLKAIADHPELRAAFLDEIFRRMSDHFVPERARHVDFVVAWRFTDGDGEDGFDRFQTVIEDGVCVSSTDLARVPDTTITLSVDDFIRMATGNAAVAAMFVTGKVKVKGEYAPAVRFSGYFDIPKPSGGMHKTRTAGEHVVNAFAEKLELTKLSPEQFVQVLETLHMLGETGAGIELSSLETEVLVDVVQRASREQLKAIADHPELRAAFLDEIFRRMSDHFVPERARHVDFVVAWRFTDGDGEDGFDRFQTVIEDGVCVSSTDLARVPDTTITLSVDDFIRMATGNAAVAAMFVTGKVKVKGEYAPAVRFSGYFDIPKPSGG

Solvent-accessible surface area (backbone atoms only — not comparable to full-atom values): 20935 Å² total; per-residue (Å²): 131,80,73,75,77,51,78,59,48,48,42,52,41,49,45,58,71,47,46,38,59,88,53,44,53,41,67,54,47,47,50,51,51,51,47,39,48,49,30,35,75,51,62,18,52,42,44,63,86,48,42,47,66,63,56,51,26,42,51,59,64,64,44,50,72,64,40,40,41,43,40,46,71,31,70,68,54,30,54,52,49,52,53,48,52,46,52,46,50,41,71,30,47,38,38,82,68,30,67,88,40,74,49,33,40,31,40,35,24,55,82,31,86,38,97,86,32,35,36,63,39,23,37,40,32,44,91,52,40,59,49,66,40,74,66,71,83,66,80,57,50,23,36,42,35,31,42,52,41,57,45,56,33,38,76,36,64,68,36,59,66,72,60,33,46,75,73,57,60,35,42,77,48,72,51,57,68,62,60,69,48,50,68,67,32,40,67,69,62,70,60,80,65,132,127,80,75,75,76,52,77,58,48,50,40,53,40,49,45,59,71,48,46,39,58,88,52,44,53,40,68,53,48,47,50,50,50,51,45,38,48,49,31,34,75,50,62,18,53,43,44,62,86,49,41,47,65,63,58,50,25,41,50,59,64,64,44,49,72,62,39,41,41,44,39,45,71,30,68,68,55,30,55,52,48,53,54,50,52,46,53,48,49,41,71,30,48,36,36,85,69,29,67,86,40,74,49,32,40,31,39,35,25,54,84,30,85,37,96,88,32,34,36,62,38,23,38,40,31,44,90,47,40,57,49,66,40,74,67,71,84,66,81,56,50,23,36,41,37,31,40,52,40,56,46,55,32,37,76,36,64,69,36,59,66,73,60,33,48,75,74,58,61,34,42,78,48,72,52,58,69,63,60,70,48,49,67,69,32,42,66,68,62,71,57,74,77,125